Protein AF-0000000087242165 (afdb_homodimer)

pLDDT: mean 81.85, std 21.06, range [21.09, 98.31]

Nearest PDB structures (foldseek):
  7boy-assembly1_u  TM=4.236E-01  e=6.002E-02  Escherichia phage T7
  3fjs-assembly2_D  TM=2.892E-01  e=2.838E-02  Cupriavidus pinatubonensis JMP134
  2b8m-assembly1_A-2  TM=2.730E-01  e=3.573E-02  Methanocaldococcus jannaschii
  8bx7-assembly1_A  TM=2.508E-01  e=4.778E-01  Bos taurus
  2qjv-assembly1_A  TM=2.699E-01  e=3.389E+00  Salmonella enterica subsp. enterica serovar Typhimurium str. LT2

Sequence (616 aa):
MSFVLMFLAAAPQASAAVPGAAGGILQIPSNDSLAHCIPRCGDVDIPYPFGIGPGCFRQGFDLTCNHSTKHPRLFLGSSTIQVTDIGVYSGVVLTPIIYNLTTMSGTNTYDIIWQAPAKGITLTSDNTLYVAGCDLDVTLFKYGTRNMVGSCMTRCAGRKAPTGGPCYGKGCCLIPFASDLPGFHANLVSTNTTATQSDWLHPGIMALVSSNPYSYRDNTTDLFSSWTNPSTIDDASLRVAIMDQPSCVSAQLKNKSYACSNGSSCRDSSYGGYQCDCSSYSGRNPYILDGCTRQEGASCPTFFTKRSMSFVLMFLAAAPQASAAVPGAAGGILQIPSNDSLAHCIPRCGDVDIPYPFGIGPGCFRQGFDLTCNHSTKHPRLFLGSSTIQVTDIGVYSGVVLTPIIYNLTTMSGTNTYDIIWQAPAKGITLTSDNTLYVAGCDLDVTLFKYGTRNMVGSCMTRCAGRKAPTGGPCYGKGCCLIPFASDLPGFHANLVSTNTTATQSDWLHPGIMALVSSNPYSYRDNTTDLFSSWTNPSTIDDASLRVAIMDQPSCVSAQLKNKSYACSNGSSCRDSSYGGYQCDCSSYSGRNPYILDGCTRQEGASCPTFFTKRS

Foldseek 3Di:
DDPPPPPCPVPVPLPPPPQQPPAADLAFAAPVQQVPFDQDQFPEGADPCAGEDHSNHHRQRYKDWAPPDPGIWIGRPPHPFTFPYAFQFFQKTFGWDKDWDDDDAAKDKDKDKDAASDFQKWFFLLKKKKKFFAQKKKWKDAPPDPHTQDIAEAHCPPDEQDFFAAAHRRRMHMGGGPGIGRMMMMIMIHGRNPPPPPCPPTIMMITMANDPVVPCRGGVHLVVVCSVPVVSGHTTMMHGFDAPFFAPVRLVVVVRRNQFEPQWDWDGDPRGHITIHHDPDPPFHRRHHCRNPPPVPDDPPPPPPPPD/DDPPPPPPPVPVPLPPPPQQPPAADLAFAAPVQQVPFDQDQFPEGADPCAGEDHSNHHRQRYKDWAPPDPGIWIGRPPHPFTFPYADQFFQKTFGWDKDWDDDDAAKDKDKDKDAASDFQKWFFLLKKKKKFFAQKKKWKDFPPDPHTQDIAEAHCPPDEQDFFAAAHRRRMHMGGGPGIGRMMMMIMIHGHNPPPVPCPPTIMMITMANDPVVPCRGGVHLVVVCSVPVVSGHTTMMHGFDAPFFAPVRLVVVVRRNQFEPQWDWAGDPRGHITIHHDPDPPFHRRHHCRNPPPPPDPPPPPPPPPD

Secondary structure (DSSP, 8-state):
---------------S---S-TT-B-SPPPTGGGTTS--EETTEE--TT-BSSTTSSBTT-BEEEE-SSSS-EEEETTSS-EESEEEGGGTEEEE-EEEEE---SSSEEEEEEEE-SSTTEEE-TTEEEEEESSSEEEEEEETTS--EEEEEEEB-TTSPPPSSS--SSBSEEEEE-SS-BSEEEEEEEE--S---TT-TT--EEEEEEES-THHHHH--HHHHHTTT-GGGSPPEEEEE-B-SSSSHHHHHHSGGG----TTEEEEE-TTS-EEEEESS-TT--TTSTTTTS--TT-----------/---------------S---S-TT-B-SPPPTGGGTTS--EETTEE--TT-BSSTTSSBTT-BEEEE-SSSS-EEEETTSS-EESEEEGGGTEEEE-EEEEE---SSSEEEEEEEE-SSTTEEE-TTEEEEEESSSEEEEEEETTS--EEEEEEEB-TTSPPPSSS--SSBSEEEEE-SS-BSEEEEEEEE--S---TT-TT--EEEEEEES-THHHHH--HHHHHTTT-GGGSPPEEEEE-B-SSSSHHHHHHSGGG----TTEEEEE-TTS-EEEEESS-TT--TTSTTTTS--SS-----------

InterPro domains:
  IPR025287 Wall-associated receptor kinase, galacturonan-binding domain [PF13947] (37-87)

Structure (mmCIF, N/CA/C/O backbone):
data_AF-0000000087242165-model_v1
#
loop_
_entity.id
_entity.type
_entity.pdbx_description
1 polymer 'Wall-associated receptor kinase galacturonan-binding domain-containing protein'
#
loop_
_atom_site.group_PDB
_atom_site.id
_atom_site.type_symbol
_atom_site.label_atom_id
_atom_site.label_alt_id
_atom_site.label_comp_id
_atom_site.label_asym_id
_atom_site.label_entity_id
_atom_site.label_seq_id
_atom_site.pdbx_PDB_ins_code
_atom_site.Cartn_x
_atom_site.Cartn_y
_atom_site.Cartn_z
_atom_site.occupancy
_atom_site.B_iso_or_equiv
_atom_site.auth_seq_id
_atom_site.auth_comp_id
_atom_site.auth_asym_id
_atom_site.auth_atom_id
_atom_site.pdbx_PDB_model_num
ATOM 1 N N . MET A 1 1 ? -38.281 5.422 17.766 1 23.95 1 MET A N 1
ATOM 2 C CA . MET A 1 1 ? -37.5 6.469 18.422 1 23.95 1 MET A CA 1
ATOM 3 C C . MET A 1 1 ? -36 6.262 18.203 1 23.95 1 MET A C 1
ATOM 5 O O . MET A 1 1 ? -35.438 5.281 18.672 1 23.95 1 MET A O 1
ATOM 9 N N . SER A 1 2 ? -35.5 6.621 17.031 1 25.12 2 SER A N 1
ATOM 10 C CA . SER A 1 2 ? -34.219 6.375 16.344 1 25.12 2 SER A CA 1
ATOM 11 C C . SER A 1 2 ? -33.062 7.094 17.047 1 25.12 2 SER A C 1
ATOM 13 O O . SER A 1 2 ? -33.094 8.32 17.188 1 25.12 2 SER A O 1
ATOM 15 N N . PHE A 1 3 ? -32.469 6.449 18 1 27.64 3 PHE A N 1
ATOM 16 C CA . PHE A 1 3 ? -31.422 7.059 18.812 1 27.64 3 PHE A CA 1
ATOM 17 C C . PHE A 1 3 ? -30.234 7.465 17.969 1 27.64 3 PHE A C 1
ATOM 19 O O . PHE A 1 3 ? -29.594 6.613 17.344 1 27.64 3 PHE A O 1
ATOM 26 N N . VAL A 1 4 ? -30.219 8.648 17.438 1 27.31 4 VAL A N 1
ATOM 27 C CA . VAL A 1 4 ? -29.156 9.398 16.781 1 27.31 4 VAL A CA 1
ATOM 28 C C . VAL A 1 4 ? -27.953 9.484 17.719 1 27.31 4 VAL A C 1
ATOM 30 O O . VAL A 1 4 ? -28.031 10.078 18.797 1 27.31 4 VAL A O 1
ATOM 33 N N . LEU A 1 5 ? -27.25 8.422 17.859 1 28.56 5 LEU A N 1
ATOM 34 C CA . LEU A 1 5 ? -26.062 8.609 18.672 1 28.56 5 LEU A CA 1
ATOM 35 C C . LEU A 1 5 ? -25.188 9.727 18.109 1 28.56 5 LEU A C 1
ATOM 37 O O . LEU A 1 5 ? -24.672 9.617 17 1 28.56 5 LEU A O 1
ATOM 41 N N . MET A 1 6 ? -25.5 10.938 18.438 1 26.67 6 MET A N 1
ATOM 42 C CA . MET A 1 6 ? -24.688 12.133 18.203 1 26.67 6 MET A CA 1
ATOM 43 C C . MET A 1 6 ? -23.297 11.961 18.781 1 26.67 6 MET A C 1
ATOM 45 O O . MET A 1 6 ? -23.125 11.805 19.984 1 26.67 6 MET A O 1
ATOM 49 N N . PHE A 1 7 ? -22.547 11.141 18.188 1 31.58 7 PHE A N 1
ATOM 50 C CA . PHE A 1 7 ? -21.188 11.289 18.672 1 31.58 7 PHE A CA 1
ATOM 51 C C . PHE A 1 7 ? -20.766 12.75 18.656 1 31.58 7 PHE A C 1
ATOM 53 O O . PHE A 1 7 ? -20.656 13.359 17.594 1 31.58 7 PHE A O 1
ATOM 60 N N . LEU A 1 8 ? -21.219 13.484 19.672 1 27.69 8 LEU A N 1
ATOM 61 C CA . LEU A 1 8 ? -20.766 14.852 19.906 1 27.69 8 LEU A CA 1
ATOM 62 C C . LEU A 1 8 ? -19.25 14.93 20 1 27.69 8 LEU A C 1
ATOM 64 O O . LEU A 1 8 ? -18.656 14.586 21.031 1 27.69 8 LEU A O 1
ATOM 68 N N . ALA A 1 9 ? -18.562 14.352 19.109 1 31.3 9 ALA A N 1
ATOM 69 C CA . ALA A 1 9 ? -17.219 14.914 19.25 1 31.3 9 ALA A CA 1
ATOM 70 C C . ALA A 1 9 ? -17.266 16.438 19.359 1 31.3 9 ALA A C 1
ATOM 72 O O . ALA A 1 9 ? -17.812 17.109 18.484 1 31.3 9 ALA A O 1
ATOM 73 N N . ALA A 1 10 ? -17.469 16.906 20.516 1 30.09 10 ALA A N 1
ATOM 74 C CA . ALA A 1 10 ? -17.25 18.328 20.734 1 30.09 10 ALA A CA 1
ATOM 75 C C . ALA A 1 10 ? -16.016 18.828 19.984 1 30.09 10 ALA A C 1
ATOM 77 O O . ALA A 1 10 ? -14.891 18.469 20.328 1 30.09 10 ALA A O 1
ATOM 78 N N . ALA A 1 11 ? -16.078 18.812 18.688 1 32.16 11 ALA A N 1
ATOM 79 C CA . ALA A 1 11 ? -15 19.609 18.094 1 32.16 11 ALA A CA 1
ATOM 80 C C . ALA A 1 11 ? -14.828 20.938 18.812 1 32.16 11 ALA A C 1
ATOM 82 O O . ALA A 1 11 ? -15.797 21.672 19.016 1 32.16 11 ALA A O 1
ATOM 83 N N . PRO A 1 12 ? -13.938 21.016 19.766 1 32.12 12 PRO A N 1
ATOM 84 C CA . PRO A 1 12 ? -13.828 22.422 20.188 1 32.12 12 PRO A CA 1
ATOM 85 C C . PRO A 1 12 ? -13.953 23.391 19.016 1 32.12 12 PRO A C 1
ATOM 87 O O . PRO A 1 12 ? -13.617 23.047 17.875 1 32.12 12 PRO A O 1
ATOM 90 N N . GLN A 1 13 ? -15.078 24.094 18.922 1 28.23 13 GLN A N 1
ATOM 91 C CA . GLN A 1 13 ? -15.188 25.203 17.984 1 28.23 13 GLN A CA 1
ATOM 92 C C . GLN A 1 13 ? -13.828 25.859 17.75 1 28.23 13 GLN A C 1
ATOM 94 O O . GLN A 1 13 ? -13.07 26.109 18.688 1 28.23 13 GLN A O 1
ATOM 99 N N . ALA A 1 14 ? -13.234 25.562 16.578 1 31.97 14 ALA A N 1
ATOM 100 C CA . ALA A 1 14 ? -12.141 26.438 16.172 1 31.97 14 ALA A CA 1
ATOM 101 C C . ALA A 1 14 ? -12.422 27.875 16.578 1 31.97 14 ALA A C 1
ATOM 103 O O . ALA A 1 14 ? -13.406 28.484 16.141 1 31.97 14 ALA A O 1
ATOM 104 N N . SER A 1 15 ? -12.227 28.234 17.812 1 29.14 15 SER A N 1
ATOM 105 C CA . SER A 1 15 ? -12.266 29.656 18.109 1 29.14 15 SER A CA 1
ATOM 106 C C . SER A 1 15 ? -11.797 30.484 16.906 1 29.14 15 SER A C 1
ATOM 108 O O . SER A 1 15 ? -11.047 30 16.062 1 29.14 15 SER A O 1
ATOM 110 N N . ALA A 1 16 ? -12.391 31.734 16.703 1 31.25 16 ALA A N 1
ATOM 111 C CA . ALA A 1 16 ? -12.094 32.812 15.781 1 31.25 16 ALA A CA 1
ATOM 112 C C . ALA A 1 16 ? -10.602 32.875 15.461 1 31.25 16 ALA A C 1
ATOM 114 O O . ALA A 1 16 ? -9.773 32.406 16.25 1 31.25 16 ALA A O 1
ATOM 115 N N . ALA A 1 17 ? -10.289 33.125 14.203 1 35.34 17 ALA A N 1
ATOM 116 C CA . ALA A 1 17 ? -8.992 33.531 13.672 1 35.34 17 ALA A CA 1
ATOM 117 C C . ALA A 1 17 ? -8.203 34.312 14.719 1 35.34 17 ALA A C 1
ATOM 119 O O . ALA A 1 17 ? -8.641 35.375 15.156 1 35.34 17 ALA A O 1
ATOM 120 N N . VAL A 1 18 ? -7.637 33.656 15.641 1 35.5 18 VAL A N 1
ATOM 121 C CA . VAL A 1 18 ? -6.781 34.531 16.453 1 35.5 18 VAL A CA 1
ATOM 122 C C . VAL A 1 18 ? -6 35.469 15.539 1 35.5 18 VAL A C 1
ATOM 124 O O . VAL A 1 18 ? -5.254 35 14.664 1 35.5 18 VAL A O 1
ATOM 127 N N . PRO A 1 19 ? -6.422 36.656 15.266 1 36.5 19 PRO A N 1
ATOM 128 C CA . PRO A 1 19 ? -5.422 37.562 14.703 1 36.5 19 PRO A CA 1
ATOM 129 C C . PRO A 1 19 ? -3.996 37.219 15.117 1 36.5 19 PRO A C 1
ATOM 131 O O . PRO A 1 19 ? -3.793 36.594 16.156 1 36.5 19 PRO A O 1
ATOM 134 N N . GLY A 1 20 ? -3.08 36.906 14.172 1 45.38 20 GLY A N 1
ATOM 135 C CA . GLY A 1 20 ? -1.691 36.875 14.609 1 45.38 20 GLY A CA 1
ATOM 136 C C . GLY A 1 20 ? -1.469 37.531 15.945 1 45.38 20 GLY A C 1
ATOM 137 O O . GLY A 1 20 ? -1.971 38.656 16.188 1 45.38 20 GLY A O 1
ATOM 138 N N . ALA A 1 21 ? -1.437 36.656 17.031 1 53 21 ALA A N 1
ATOM 139 C CA . ALA A 1 21 ? -1.178 37.281 18.328 1 53 21 ALA A CA 1
ATOM 140 C C . ALA A 1 21 ? -0.309 38.5 18.203 1 53 21 ALA A C 1
ATOM 142 O O . ALA A 1 21 ? 0.65 38.531 17.422 1 53 21 ALA A O 1
ATOM 143 N N . ALA A 1 22 ? -0.825 39.531 18.562 1 65.75 22 ALA A N 1
ATOM 144 C CA . ALA A 1 22 ? -0.048 40.75 18.719 1 65.75 22 ALA A CA 1
ATOM 145 C C . ALA A 1 22 ? 1.301 40.469 19.375 1 65.75 22 ALA A C 1
ATOM 147 O O . ALA A 1 22 ? 1.399 39.625 20.266 1 65.75 22 ALA A O 1
ATOM 148 N N . GLY A 1 23 ? 2.461 40.594 18.594 1 76.44 23 GLY A N 1
ATOM 149 C CA . GLY A 1 23 ? 3.797 40.531 19.172 1 76.44 23 GLY A CA 1
ATOM 150 C C . GLY A 1 23 ? 4.742 39.625 18.375 1 76.44 23 GLY A C 1
ATOM 151 O O . GLY A 1 23 ? 5.84 39.312 18.828 1 76.44 23 GLY A O 1
ATOM 152 N N . GLY A 1 24 ? 4.273 39.188 17.219 1 87.06 24 GLY A N 1
ATOM 153 C CA . GLY A 1 24 ? 5.176 38.406 16.391 1 87.06 24 GLY A CA 1
ATOM 154 C C . GLY A 1 24 ? 6.301 39.219 15.789 1 87.06 24 GLY A C 1
ATOM 155 O O . GLY A 1 24 ? 6.121 40.375 15.461 1 87.06 24 GLY A O 1
ATOM 156 N N . ILE A 1 25 ? 7.434 38.5 15.719 1 88.5 25 ILE A N 1
ATOM 157 C CA . ILE A 1 25 ? 8.617 39.125 15.125 1 88.5 25 ILE A CA 1
ATOM 158 C C . ILE A 1 25 ? 8.523 39.062 13.602 1 88.5 25 ILE A C 1
ATOM 160 O O . ILE A 1 25 ? 8.102 38.031 13.039 1 88.5 25 ILE A O 1
ATOM 164 N N . LEU A 1 26 ? 8.906 40.156 12.961 1 88.94 26 LEU A N 1
ATOM 165 C CA . LEU A 1 26 ? 8.891 40.188 11.5 1 88.94 26 LEU A CA 1
ATOM 166 C C . LEU A 1 26 ? 10.312 40.219 10.953 1 88.94 26 LEU A C 1
ATOM 168 O O . LEU A 1 26 ? 10.547 39.812 9.797 1 88.94 26 LEU A O 1
ATOM 172 N N . GLN A 1 27 ? 11.234 40.656 11.758 1 89.19 27 GLN A N 1
ATOM 173 C CA . GLN A 1 27 ? 12.633 40.688 11.344 1 89.19 27 GLN A CA 1
ATOM 174 C C . GLN A 1 27 ? 13.359 39.406 11.773 1 89.19 27 GLN A C 1
ATOM 176 O O . GLN A 1 27 ? 12.883 38.688 12.648 1 89.19 27 GLN A O 1
ATOM 181 N N . ILE A 1 28 ? 14.445 39.188 11.133 1 92.69 28 ILE A N 1
ATOM 182 C CA . ILE A 1 28 ? 15.258 38.031 11.508 1 92.69 28 ILE A CA 1
ATOM 183 C C . ILE A 1 28 ? 15.945 38.312 12.844 1 92.69 28 ILE A C 1
ATOM 185 O O . ILE A 1 28 ? 16.75 39.219 12.961 1 92.69 28 ILE A O 1
ATOM 189 N N . PRO A 1 29 ? 15.648 37.469 13.797 1 93.69 29 PRO A N 1
ATOM 190 C CA . PRO A 1 29 ? 16.297 37.688 15.094 1 93.69 29 PRO A CA 1
ATOM 191 C C . PRO A 1 29 ? 17.641 37 15.203 1 93.69 29 PRO A C 1
ATOM 193 O O . PRO A 1 29 ? 17.984 36.156 14.359 1 93.69 29 PRO A O 1
ATOM 196 N N . SER A 1 30 ? 18.453 37.438 16.219 1 92.44 30 SER A N 1
ATOM 197 C CA . SER A 1 30 ? 19.656 36.719 16.609 1 92.44 30 SER A CA 1
ATOM 198 C C . SER A 1 30 ? 19.391 35.75 17.781 1 92.44 30 SER A C 1
ATOM 200 O O . SER A 1 30 ? 18.391 35.906 18.469 1 92.44 30 SER A O 1
ATOM 202 N N . ASN A 1 31 ? 20.297 34.875 17.938 1 90.31 31 ASN A N 1
ATOM 203 C CA . ASN A 1 31 ? 20.172 33.969 19.078 1 90.31 31 ASN A CA 1
ATOM 204 C C . ASN A 1 31 ? 20.141 34.719 20.406 1 90.31 31 ASN A C 1
ATOM 206 O O . ASN A 1 31 ? 19.391 34.375 21.312 1 90.31 31 ASN A O 1
ATOM 210 N N . ASP A 1 32 ? 20.891 35.781 20.453 1 92.88 32 ASP A N 1
ATOM 211 C CA . ASP A 1 32 ? 20.969 36.594 21.656 1 92.88 32 ASP A CA 1
ATOM 212 C C . ASP A 1 32 ? 19.641 37.25 21.969 1 92.88 32 ASP A C 1
ATOM 214 O O . ASP A 1 32 ? 19.234 37.344 23.125 1 92.88 32 ASP A O 1
ATOM 218 N N . SER A 1 33 ? 19 37.656 20.906 1 93.88 33 SER A N 1
ATOM 219 C CA . SER A 1 33 ? 17.75 38.375 21.109 1 93.88 33 SER A CA 1
ATOM 220 C C . SER A 1 33 ? 16.641 37.438 21.578 1 93.88 33 SER A C 1
ATOM 222 O O . SER A 1 33 ? 15.625 37.875 22.094 1 93.88 33 SER A O 1
ATOM 224 N N . LEU A 1 34 ? 16.844 36.156 21.406 1 94.44 34 LEU A N 1
ATOM 225 C CA . LEU A 1 34 ? 15.836 35.156 21.766 1 94.44 34 LEU A CA 1
ATOM 226 C C . LEU A 1 34 ? 16.203 34.469 23.078 1 94.44 34 LEU A C 1
ATOM 228 O O . LEU A 1 34 ? 15.484 33.562 23.516 1 94.44 34 LEU A O 1
ATOM 232 N N . ALA A 1 35 ? 17.219 34.875 23.719 1 94.19 35 ALA A N 1
ATOM 233 C CA . ALA A 1 35 ? 17.766 34.188 24.891 1 94.19 35 ALA A CA 1
ATOM 234 C C . ALA A 1 35 ? 16.766 34.188 26.047 1 94.19 35 ALA A C 1
ATOM 236 O O . ALA A 1 35 ? 16.766 33.281 26.875 1 94.19 35 ALA A O 1
ATOM 237 N N . HIS A 1 36 ? 15.906 35.156 26.109 1 95.5 36 HIS A N 1
ATOM 238 C CA . HIS A 1 36 ? 14.953 35.312 27.219 1 95.5 36 HIS A CA 1
ATOM 239 C C . HIS A 1 36 ? 13.719 34.438 26.984 1 95.5 36 HIS A C 1
ATOM 241 O O . HIS A 1 36 ? 12.898 34.281 27.891 1 95.5 36 HIS A O 1
ATOM 247 N N . CYS A 1 37 ? 13.547 33.906 25.828 1 96.25 37 CYS A N 1
ATOM 248 C CA . CYS A 1 37 ? 12.359 33.125 25.469 1 96.25 37 CYS A CA 1
ATOM 249 C C . CYS A 1 37 ? 12.391 31.734 26.094 1 96.25 37 CYS A C 1
ATOM 251 O O . CYS A 1 37 ? 13.461 31.141 26.219 1 96.25 37 CYS A O 1
ATOM 253 N N . ILE A 1 38 ? 11.234 31.219 26.469 1 94.31 38 ILE A N 1
ATOM 254 C CA . ILE A 1 38 ? 11.109 29.875 27.047 1 94.31 38 ILE A CA 1
ATOM 255 C C . ILE A 1 38 ? 11.492 28.828 26.016 1 94.31 38 ILE A C 1
ATOM 257 O O . ILE A 1 38 ? 10.922 28.781 24.922 1 94.31 38 ILE A O 1
ATOM 261 N N . PRO A 1 39 ? 12.398 27.938 26.328 1 94.06 39 PRO A N 1
ATOM 262 C CA . PRO A 1 39 ? 12.93 27.031 25.312 1 94.06 39 PRO A CA 1
ATOM 263 C C . PRO A 1 39 ? 12.148 25.734 25.219 1 94.06 39 PRO A C 1
ATOM 265 O O . PRO A 1 39 ? 12.344 24.953 24.281 1 94.06 39 PRO A O 1
ATOM 268 N N . ARG A 1 40 ? 11.266 25.453 26.266 1 95.38 40 ARG A N 1
ATOM 269 C CA . ARG A 1 40 ? 10.57 24.172 26.234 1 95.38 40 ARG A CA 1
ATOM 270 C C . ARG A 1 40 ? 9.242 24.25 26.984 1 95.38 40 ARG A C 1
ATOM 272 O O . ARG A 1 40 ? 9.039 25.141 27.812 1 95.38 40 ARG A O 1
ATOM 279 N N . CYS A 1 41 ? 8.344 23.469 26.641 1 96.69 41 CYS A N 1
ATOM 280 C CA . CYS A 1 41 ? 7.094 23.188 27.344 1 96.69 41 CYS A CA 1
ATOM 281 C C . CYS A 1 41 ? 6.957 21.703 27.641 1 96.69 41 CYS A C 1
ATOM 283 O O . CYS A 1 41 ? 6.703 20.906 26.734 1 96.69 41 CYS A O 1
ATOM 285 N N . GLY A 1 42 ? 7.152 21.328 28.969 1 94.75 42 GLY A N 1
ATOM 286 C CA . GLY A 1 42 ? 7.27 19.922 29.266 1 94.75 42 GLY A CA 1
ATOM 287 C C . GLY A 1 42 ? 8.461 19.266 28.594 1 94.75 42 GLY A C 1
ATOM 288 O O . GLY A 1 42 ? 9.602 19.719 28.766 1 94.75 42 GLY A O 1
ATOM 289 N N . ASP A 1 43 ? 8.18 18.281 27.734 1 91.62 43 ASP A N 1
ATOM 290 C CA . ASP A 1 43 ? 9.266 17.547 27.094 1 91.62 43 ASP A CA 1
ATOM 291 C C . ASP A 1 43 ? 9.461 18 25.641 1 91.62 43 ASP A C 1
ATOM 293 O O . ASP A 1 43 ? 10.227 17.391 24.891 1 91.62 43 ASP A O 1
ATOM 297 N N . VAL A 1 44 ? 8.805 19.125 25.281 1 94.81 44 VAL A N 1
ATOM 298 C CA . VAL A 1 44 ? 8.883 19.578 23.891 1 94.81 44 VAL A CA 1
ATOM 299 C C . VAL A 1 44 ? 9.781 20.797 23.781 1 94.81 44 VAL A C 1
ATOM 301 O O . VAL A 1 44 ? 9.531 21.812 24.438 1 94.81 44 VAL A O 1
ATOM 304 N N . ASP A 1 45 ? 10.836 20.703 22.953 1 93.31 45 ASP A N 1
ATOM 305 C CA . ASP A 1 45 ? 11.68 21.859 22.672 1 93.31 45 ASP A CA 1
ATOM 306 C C . ASP A 1 45 ? 10.969 22.828 21.719 1 93.31 45 ASP A C 1
ATOM 308 O O . ASP A 1 45 ? 10.273 22.391 20.797 1 93.31 45 ASP A O 1
ATOM 312 N N . ILE A 1 46 ? 11.219 24.094 21.922 1 94.44 46 ILE A N 1
ATOM 313 C CA . ILE A 1 46 ? 10.562 25.109 21.125 1 94.44 46 ILE A CA 1
ATOM 314 C C . ILE A 1 46 ? 11.609 25.938 20.375 1 94.44 46 ILE A C 1
ATOM 316 O O . ILE A 1 46 ? 12.102 26.938 20.891 1 94.44 46 ILE A O 1
ATOM 320 N N . PRO A 1 47 ? 11.867 25.531 19.219 1 92.44 47 PRO A N 1
ATOM 321 C CA . PRO A 1 47 ? 12.797 26.344 18.438 1 92.44 47 PRO A CA 1
ATOM 322 C C . PRO A 1 47 ? 12.102 27.469 17.672 1 92.44 47 PRO A C 1
ATOM 324 O O . PRO A 1 47 ? 10.977 27.312 17.203 1 92.44 47 PRO A O 1
ATOM 327 N N . TYR A 1 48 ? 12.844 28.531 17.562 1 92.31 48 TYR A N 1
ATOM 328 C CA . TYR A 1 48 ? 12.367 29.562 16.641 1 92.31 48 TYR A CA 1
ATOM 329 C C . TYR A 1 48 ? 12.258 29.016 15.219 1 92.31 48 TYR A C 1
ATOM 331 O O . TYR A 1 48 ? 13.094 28.219 14.789 1 92.31 48 TYR A O 1
ATOM 339 N N . PRO A 1 49 ? 11.188 29.328 14.469 1 92.81 49 PRO A N 1
ATOM 340 C CA . PRO A 1 49 ? 10.359 30.531 14.578 1 92.81 49 PRO A CA 1
ATOM 341 C C . PRO A 1 49 ? 9.172 30.344 15.516 1 92.81 49 PRO A C 1
ATOM 343 O O . PRO A 1 49 ? 8.367 31.266 15.68 1 92.81 49 PRO A O 1
ATOM 346 N N . PHE A 1 50 ? 9.109 29.156 16.094 1 94.62 50 PHE A N 1
ATOM 347 C CA . PHE A 1 50 ? 8.07 28.969 17.094 1 94.62 50 PHE A CA 1
ATOM 348 C C . PHE A 1 50 ? 8.461 29.625 18.406 1 94.62 50 PHE A C 1
ATOM 350 O O . PHE A 1 50 ? 9.648 29.781 18.703 1 94.62 50 PHE A O 1
ATOM 357 N N . GLY A 1 51 ? 7.402 30 19.172 1 94.56 51 GLY A N 1
ATOM 358 C CA . GLY A 1 51 ? 7.699 30.578 20.469 1 94.56 51 GLY A CA 1
ATOM 359 C C . GLY A 1 51 ? 6.453 30.891 21.281 1 94.56 51 GLY A C 1
ATOM 360 O O . GLY A 1 51 ? 5.336 30.812 20.766 1 94.56 51 GLY A O 1
ATOM 361 N N . ILE A 1 52 ? 6.699 31.156 22.562 1 95.62 52 ILE A N 1
ATOM 362 C CA . ILE A 1 52 ? 5.637 31.531 23.484 1 95.62 52 ILE A CA 1
ATOM 363 C C . ILE A 1 52 ? 5.867 32.938 24 1 95.62 52 ILE A C 1
ATOM 365 O O . ILE A 1 52 ? 6.949 33.281 24.5 1 95.62 52 ILE A O 1
ATOM 369 N N . GLY A 1 53 ? 4.812 33.781 23.859 1 94.25 53 GLY A N 1
ATOM 370 C CA . GLY A 1 53 ? 4.898 35.156 24.375 1 94.25 53 GLY A CA 1
ATOM 371 C C . GLY A 1 53 ? 5.418 36.156 23.344 1 94.25 53 GLY A C 1
ATOM 372 O O . GLY A 1 53 ? 6.133 35.75 22.406 1 94.25 53 GLY A O 1
ATOM 373 N N . PRO A 1 54 ? 5.039 37.406 23.562 1 92.81 54 PRO A N 1
ATOM 374 C CA . PRO A 1 54 ? 5.457 38.406 22.594 1 92.81 54 PRO A CA 1
ATOM 375 C C . PRO A 1 54 ? 6.977 38.5 22.438 1 92.81 54 PRO A C 1
ATOM 377 O O . PRO A 1 54 ? 7.711 38.406 23.422 1 92.81 54 PRO A O 1
ATOM 380 N N . GLY A 1 55 ? 7.453 38.594 21.234 1 93.81 55 GLY A N 1
ATOM 381 C CA . GLY A 1 55 ? 8.867 38.781 20.922 1 93.81 55 GLY A CA 1
ATOM 382 C C . GLY A 1 55 ? 9.609 37.469 20.828 1 93.81 55 GLY A C 1
ATOM 383 O O . GLY A 1 55 ? 10.828 37.438 20.641 1 93.81 55 GLY A O 1
ATOM 384 N N . CYS A 1 56 ? 8.891 36.375 20.875 1 95.62 56 CYS A N 1
ATOM 385 C CA . CYS A 1 56 ? 9.602 35.094 20.922 1 95.62 56 CYS A CA 1
ATOM 386 C C . CYS A 1 56 ? 9.203 34.219 19.75 1 95.62 56 CYS A C 1
ATOM 388 O O . CYS A 1 56 ? 9.656 33.062 19.656 1 95.62 56 CYS A O 1
ATOM 390 N N . PHE A 1 57 ? 8.375 34.656 18.906 1 94.12 57 PHE A N 1
ATOM 391 C CA . PHE A 1 57 ? 7.941 33.875 17.75 1 94.12 57 PHE A CA 1
ATOM 392 C C . PHE A 1 57 ? 7.797 34.781 16.531 1 94.12 57 PHE A C 1
ATOM 394 O O . PHE A 1 57 ? 7.664 36 16.656 1 94.12 57 PHE A O 1
ATOM 401 N N . ARG A 1 58 ? 7.93 34.094 15.438 1 92.69 58 ARG A N 1
ATOM 402 C CA . ARG A 1 58 ? 7.523 34.781 14.219 1 92.69 58 ARG A CA 1
ATOM 403 C C . ARG A 1 58 ? 6.004 34.844 14.109 1 92.69 58 ARG A C 1
ATOM 405 O O . ARG A 1 58 ? 5.305 33.906 14.508 1 92.69 58 ARG A O 1
ATOM 412 N N . GLN A 1 59 ? 5.602 35.938 13.461 1 90.5 59 GLN A N 1
ATOM 413 C CA . GLN A 1 59 ? 4.16 36.062 13.289 1 90.5 59 GLN A CA 1
ATOM 414 C C . GLN A 1 59 ? 3.561 34.812 12.672 1 90.5 59 GLN A C 1
ATOM 416 O O . GLN A 1 59 ? 4.012 34.375 11.617 1 90.5 59 GLN A O 1
ATOM 421 N N . GLY A 1 60 ? 2.576 34.219 13.344 1 90 60 GLY A N 1
ATOM 422 C CA . GLY A 1 60 ? 1.909 33.031 12.844 1 90 60 GLY A CA 1
ATOM 423 C C . GLY A 1 60 ? 2.432 31.75 13.477 1 90 60 GLY A C 1
ATOM 424 O O . GLY A 1 60 ? 1.883 30.672 13.25 1 90 60 GLY A O 1
ATOM 425 N N . PHE A 1 61 ? 3.479 31.812 14.273 1 93.31 61 PHE A N 1
ATOM 426 C CA . PHE A 1 61 ? 4.125 30.625 14.82 1 93.31 61 PHE A CA 1
ATOM 427 C C . PHE A 1 61 ? 3.998 30.594 16.344 1 93.31 61 PHE A C 1
ATOM 429 O O . PHE A 1 61 ? 4.777 29.922 17.016 1 93.31 61 PHE A O 1
ATOM 436 N N . ASP A 1 62 ? 3.023 31.328 16.844 1 94.5 62 ASP A N 1
ATOM 437 C CA . ASP A 1 62 ? 2.818 31.391 18.297 1 94.5 62 ASP A CA 1
ATOM 438 C C . ASP A 1 62 ? 2.334 30.062 18.844 1 94.5 62 ASP A C 1
ATOM 440 O O . ASP A 1 62 ? 1.552 29.359 18.203 1 94.5 62 ASP A O 1
ATOM 444 N N . LEU A 1 63 ? 2.797 29.812 20.047 1 95.88 63 LEU A N 1
ATOM 445 C CA . LEU A 1 63 ? 2.404 28.609 20.781 1 95.88 63 LEU A CA 1
ATOM 446 C C . LEU A 1 63 ? 1.854 28.969 22.156 1 95.88 63 LEU A C 1
ATOM 448 O O . LEU A 1 63 ? 2.078 30.078 22.656 1 95.88 63 LEU A O 1
ATOM 452 N N . THR A 1 64 ? 1.106 28.062 22.734 1 96.25 64 THR A N 1
ATOM 453 C CA . THR A 1 64 ? 0.599 28.172 24.094 1 96.25 64 THR A CA 1
ATOM 454 C C . THR A 1 64 ? 0.979 26.953 24.922 1 96.25 64 THR A C 1
ATOM 456 O O . THR A 1 64 ? 0.764 25.812 24.484 1 96.25 64 THR A O 1
ATOM 459 N N . CYS A 1 65 ? 1.617 27.188 25.984 1 96.88 65 CYS A N 1
ATOM 460 C CA . CYS A 1 65 ? 1.943 26.109 26.922 1 96.88 65 CYS A CA 1
ATOM 461 C C . CYS A 1 65 ? 0.91 26.031 28.031 1 96.88 65 CYS A C 1
ATOM 463 O O . CYS A 1 65 ? 0.783 26.953 28.844 1 96.88 65 CYS A O 1
ATOM 465 N N . ASN A 1 66 ? 0.18 24.953 28.062 1 95.94 66 ASN A N 1
ATOM 466 C CA . ASN A 1 66 ? -0.846 24.734 29.078 1 95.94 66 ASN A CA 1
ATOM 467 C C . ASN A 1 66 ? -0.29 24 30.297 1 95.94 66 ASN A C 1
ATOM 469 O O . ASN A 1 66 ? 0.138 22.844 30.172 1 95.94 66 ASN A O 1
ATOM 473 N N . HIS A 1 67 ? -0.382 24.609 31.484 1 93.94 67 HIS A N 1
ATOM 474 C CA . HIS A 1 67 ? 0.195 24.047 32.688 1 93.94 67 HIS A CA 1
ATOM 475 C C . HIS A 1 67 ? -0.889 23.484 33.625 1 93.94 67 HIS A C 1
ATOM 477 O O . HIS A 1 67 ? -0.639 23.234 34.781 1 93.94 67 HIS A O 1
ATOM 483 N N . SER A 1 68 ? -2.01 23.312 33.094 1 91.25 68 SER A N 1
ATOM 484 C CA . SER A 1 68 ? -3.121 22.875 33.938 1 91.25 68 SER A CA 1
ATOM 485 C C . SER A 1 68 ? -2.988 21.391 34.281 1 91.25 68 SER A C 1
ATOM 487 O O . SER A 1 68 ? -3.662 20.906 35.188 1 91.25 68 SER A O 1
ATOM 489 N N . THR A 1 69 ? -2.24 20.672 33.562 1 88.25 69 THR A N 1
ATOM 490 C CA . THR A 1 69 ? -2.016 19.266 33.875 1 88.25 69 THR A CA 1
ATOM 491 C C . THR A 1 69 ? -0.625 19.047 34.469 1 88.25 69 THR A C 1
ATOM 493 O O . THR A 1 69 ? 0.222 19.938 34.406 1 88.25 69 THR A O 1
ATOM 496 N N . LYS A 1 70 ? -0.435 17.859 35.094 1 89.88 70 LYS A N 1
ATOM 497 C CA . LYS A 1 70 ? 0.85 17.516 35.688 1 89.88 70 LYS A CA 1
ATOM 498 C C . LYS A 1 70 ? 1.986 17.672 34.656 1 89.88 70 LYS A C 1
ATOM 500 O O . LYS A 1 70 ? 3.061 18.156 35 1 89.88 70 LYS A O 1
ATOM 505 N N . HIS A 1 71 ? 1.653 17.266 33.531 1 92.19 71 HIS A N 1
ATOM 506 C CA . HIS A 1 71 ? 2.617 17.453 32.469 1 92.19 71 HIS A CA 1
ATOM 507 C C . HIS A 1 71 ? 2.146 18.516 31.484 1 92.19 71 HIS A C 1
ATOM 509 O O . HIS A 1 71 ? 1.104 18.359 30.844 1 92.19 71 HIS A O 1
ATOM 515 N N . PRO A 1 72 ? 2.844 19.625 31.438 1 95.75 72 PRO A N 1
ATOM 516 C CA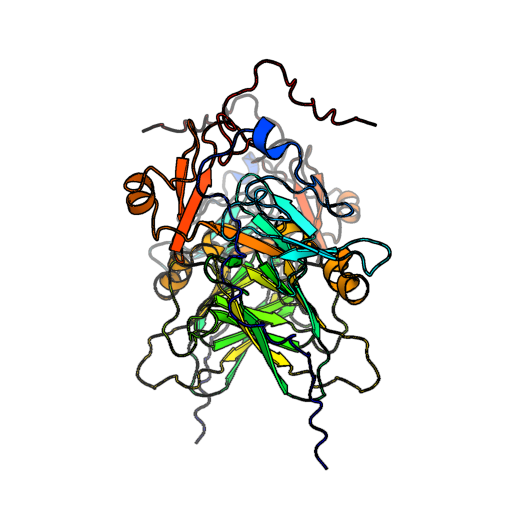 . PRO A 1 72 ? 2.424 20.703 30.547 1 95.75 72 PRO A CA 1
ATOM 517 C C . PRO A 1 72 ? 2.27 20.25 29.094 1 95.75 72 PRO A C 1
ATOM 519 O O . PRO A 1 72 ? 3.051 19.422 28.609 1 95.75 72 PRO A O 1
ATOM 522 N N . ARG A 1 73 ? 1.273 20.828 28.469 1 95.62 73 ARG A N 1
ATOM 523 C CA . ARG A 1 73 ? 1.004 20.484 27.062 1 95.62 73 ARG A CA 1
ATOM 524 C C . ARG A 1 73 ? 1.123 21.703 26.172 1 95.62 73 ARG A C 1
ATOM 526 O O . ARG A 1 73 ? 0.687 22.797 26.531 1 95.62 73 ARG A O 1
ATOM 533 N N . LEU A 1 74 ? 1.756 21.469 25.016 1 96.75 74 LEU A N 1
ATOM 534 C CA . LEU A 1 74 ? 1.997 22.531 24.047 1 96.75 74 LEU A CA 1
ATOM 535 C C . LEU A 1 74 ? 0.922 22.547 22.969 1 96.75 74 LEU A C 1
ATOM 537 O O . LEU A 1 74 ? 0.537 21.484 22.469 1 96.75 74 LEU A O 1
ATOM 541 N N . PHE A 1 75 ? 0.429 23.734 22.578 1 96.38 75 PHE A N 1
ATOM 542 C CA . PHE A 1 75 ? -0.623 23.875 21.578 1 96.38 75 PHE A CA 1
ATOM 543 C C . PHE A 1 75 ? -0.248 24.906 20.531 1 96.38 75 PHE A C 1
ATOM 545 O O . PHE A 1 75 ? 0.499 25.844 20.828 1 96.38 75 PHE A O 1
ATOM 552 N N . LEU A 1 76 ? -0.754 24.734 19.344 1 94.69 76 LEU A N 1
ATOM 553 C CA . LEU A 1 76 ? -0.569 25.734 18.281 1 94.69 76 LEU A CA 1
ATOM 554 C C . LEU A 1 76 ? -1.451 26.953 18.531 1 94.69 76 LEU A C 1
ATOM 556 O O . LEU A 1 76 ? -2.676 26.859 18.422 1 94.69 76 LEU A O 1
ATOM 560 N N . GLY A 1 77 ? -0.767 27.953 18.812 1 92.25 77 GLY A N 1
ATOM 561 C CA . GLY A 1 77 ? -1.533 29.141 19.109 1 92.25 77 GLY A CA 1
ATOM 562 C C . GLY A 1 77 ? -2.592 28.938 20.172 1 92.25 77 GLY A C 1
ATOM 563 O O . GLY A 1 77 ? -2.301 28.391 21.234 1 92.25 77 GLY A O 1
ATOM 564 N N . SER A 1 78 ? -3.771 29.422 19.812 1 90.19 78 SER A N 1
ATOM 565 C CA . SER A 1 78 ? -4.891 29.266 20.734 1 90.19 78 SER A CA 1
ATOM 566 C C . SER A 1 78 ? -5.793 28.109 20.312 1 90.19 78 SER A C 1
ATOM 568 O O . SER A 1 78 ? -6.938 28.016 20.75 1 90.19 78 SER A O 1
ATOM 570 N N . SER A 1 79 ? -5.211 27.297 19.469 1 92.5 79 SER A N 1
ATOM 571 C CA . SER A 1 79 ? -6.02 26.203 18.953 1 92.5 79 SER A CA 1
ATOM 572 C C . SER A 1 79 ? -5.992 25 19.891 1 92.5 79 SER A C 1
ATOM 574 O O . SER A 1 79 ? -5.34 25.047 20.938 1 92.5 79 SER A O 1
ATOM 576 N N . THR A 1 80 ? -6.801 23.969 19.516 1 91.5 80 THR A N 1
ATOM 577 C CA . THR A 1 80 ? -6.844 22.75 20.297 1 91.5 80 THR A CA 1
ATOM 578 C C . THR A 1 80 ? -5.836 21.734 19.766 1 91.5 80 THR A C 1
ATOM 580 O O . THR A 1 80 ? -5.805 20.578 20.203 1 91.5 80 THR A O 1
ATOM 583 N N . ILE A 1 81 ? -4.992 22.172 18.828 1 94.56 81 ILE A N 1
ATOM 584 C CA . ILE A 1 81 ? -4.027 21.25 18.234 1 94.56 81 ILE A CA 1
ATOM 585 C C . ILE A 1 81 ? -2.807 21.125 19.156 1 94.56 81 ILE A C 1
ATOM 587 O O . ILE A 1 81 ? -2.014 22.062 19.266 1 94.56 81 ILE A O 1
ATOM 591 N N . GLN A 1 82 ? -2.725 19.984 19.703 1 94.62 82 GLN A N 1
ATOM 592 C CA . GLN A 1 82 ? -1.575 19.703 20.562 1 94.62 82 GLN A CA 1
ATOM 593 C C . GLN A 1 82 ? -0.313 19.484 19.734 1 94.62 82 GLN A C 1
ATOM 595 O O . GLN A 1 82 ? -0.361 18.828 18.688 1 94.62 82 GLN A O 1
ATOM 600 N N . VAL A 1 83 ? 0.782 19.969 20.266 1 95.44 83 VAL A N 1
ATOM 601 C CA . VAL A 1 83 ? 2.084 19.781 19.641 1 95.44 83 VAL A CA 1
ATOM 602 C C . VAL A 1 83 ? 2.938 18.844 20.5 1 95.44 83 VAL A C 1
ATOM 604 O O . VAL A 1 83 ? 3.209 19.141 21.656 1 95.44 83 VAL A O 1
ATOM 607 N N . THR A 1 84 ? 3.332 17.734 19.844 1 94.25 84 THR A N 1
ATOM 608 C CA . THR A 1 84 ? 4.098 16.766 20.625 1 94.25 84 THR A CA 1
ATOM 609 C C . THR A 1 84 ? 5.582 16.844 20.281 1 94.25 84 THR A C 1
ATOM 611 O O . THR A 1 84 ? 6.426 16.344 21.016 1 94.25 84 THR A O 1
ATOM 614 N N . ASP A 1 85 ? 5.855 17.422 19.203 1 92.94 85 ASP A N 1
ATOM 615 C CA . ASP A 1 85 ? 7.238 17.656 18.812 1 92.94 85 ASP A CA 1
ATOM 616 C C . ASP A 1 85 ? 7.316 18.719 17.703 1 92.94 85 ASP A C 1
ATOM 618 O O . ASP A 1 85 ? 6.336 18.953 17 1 92.94 85 ASP A O 1
ATOM 622 N N . ILE A 1 86 ? 8.438 19.375 17.641 1 91.88 86 ILE A N 1
ATOM 623 C CA . ILE A 1 86 ? 8.656 20.391 16.609 1 91.88 86 ILE A CA 1
ATOM 624 C C . ILE A 1 86 ? 9.961 20.094 15.875 1 91.88 86 ILE A C 1
ATOM 626 O O . ILE A 1 86 ? 11.008 19.922 16.5 1 91.88 86 ILE A O 1
ATOM 630 N N . GLY A 1 87 ? 9.773 19.828 14.57 1 76.38 87 GLY A N 1
ATOM 631 C CA . GLY A 1 87 ? 10.977 19.703 13.766 1 76.38 87 GLY A CA 1
ATOM 632 C C . GLY A 1 87 ? 11.469 21.047 13.234 1 76.38 87 GLY A C 1
ATOM 633 O O . GLY A 1 87 ? 10.703 21.797 12.633 1 76.38 87 GLY A O 1
ATOM 634 N N . VAL A 1 88 ? 12.602 21.578 13.711 1 58.38 88 VAL A N 1
ATOM 635 C CA . VAL A 1 88 ? 13.188 22.875 13.453 1 58.38 88 VAL A CA 1
ATOM 636 C C . VAL A 1 88 ? 13.234 23.141 11.945 1 58.38 88 VAL A C 1
ATOM 638 O O . VAL A 1 88 ? 12.891 24.234 11.484 1 58.38 88 VAL A O 1
ATOM 641 N N . TYR A 1 89 ? 13.586 22.031 11.125 1 57.5 89 TYR A N 1
ATOM 642 C CA . TYR A 1 89 ? 14.141 22.312 9.805 1 57.5 89 TYR A CA 1
ATOM 643 C C . TYR A 1 89 ? 13.031 22.594 8.797 1 57.5 89 TYR A C 1
ATOM 645 O O . TYR A 1 89 ? 13.266 23.25 7.777 1 57.5 89 TYR A O 1
ATOM 653 N N . SER A 1 90 ? 11.75 22.328 9.25 1 62.03 90 SER A N 1
ATOM 654 C CA . SER A 1 90 ? 10.82 22.453 8.133 1 62.03 90 SER A CA 1
ATOM 655 C C . SER A 1 90 ? 9.453 22.922 8.594 1 62.03 90 SER A C 1
ATOM 657 O O . SER A 1 90 ? 8.469 22.828 7.859 1 62.03 90 SER A O 1
ATOM 659 N N . GLY A 1 91 ? 9.508 23.703 9.695 1 77.88 91 GLY A N 1
ATOM 660 C CA . GLY A 1 91 ? 8.203 24.156 10.148 1 77.88 91 GLY A CA 1
ATOM 661 C C . GLY A 1 91 ? 7.223 23.016 10.367 1 77.88 91 GLY A C 1
ATOM 662 O O . GLY A 1 91 ? 6.027 23.156 10.102 1 77.88 91 GLY A O 1
ATOM 663 N N . VAL A 1 92 ? 7.828 21.922 10.734 1 86.62 92 VAL A N 1
ATOM 664 C CA . VAL A 1 92 ? 6.996 20.75 10.906 1 86.62 92 VAL A CA 1
ATOM 665 C C . VAL A 1 92 ? 6.715 20.516 12.391 1 86.62 92 VAL A C 1
ATOM 667 O O . VAL A 1 92 ? 7.617 20.625 13.219 1 86.62 92 VAL A O 1
ATOM 670 N N . VAL A 1 93 ? 5.445 20.375 12.711 1 93.38 93 VAL A N 1
ATOM 671 C CA . VAL A 1 93 ? 5.039 20.016 14.062 1 93.38 93 VAL A CA 1
ATOM 672 C C . VAL A 1 93 ? 4.297 18.672 14.039 1 93.38 93 VAL A C 1
ATOM 674 O O . VAL A 1 93 ? 3.635 18.344 13.055 1 93.38 93 VAL A O 1
ATOM 677 N N . LEU A 1 94 ? 4.5 17.922 15.086 1 93.94 94 LEU A N 1
ATOM 678 C CA . LEU A 1 94 ? 3.805 16.641 15.211 1 93.94 94 LEU A CA 1
ATOM 679 C C . LEU A 1 94 ? 2.586 16.781 16.109 1 93.94 94 LEU A C 1
ATOM 681 O O . LEU A 1 94 ? 2.629 17.484 17.125 1 93.94 94 LEU A O 1
ATOM 685 N N . THR A 1 95 ? 1.535 16.172 15.719 1 94.81 95 THR A N 1
ATOM 686 C CA . THR A 1 95 ? 0.291 16.219 16.484 1 94.81 95 THR A CA 1
ATOM 687 C C . THR A 1 95 ? -0.443 14.883 16.391 1 94.81 95 THR A C 1
ATOM 689 O O . THR A 1 95 ? -0.454 14.242 15.344 1 94.81 95 THR A O 1
ATOM 692 N N . PRO A 1 96 ? -1.015 14.414 17.516 1 94 96 PRO A N 1
ATOM 693 C CA . PRO A 1 96 ? -1.825 13.203 17.438 1 94 96 PRO A CA 1
ATOM 694 C C . PRO A 1 96 ? -3.166 13.43 16.734 1 94 96 PRO A C 1
ATOM 696 O O . PRO A 1 96 ? -3.895 14.359 17.094 1 94 96 PRO A O 1
ATOM 699 N N . ILE A 1 97 ? -3.436 12.68 15.758 1 95.12 97 ILE A N 1
ATOM 700 C CA . ILE A 1 97 ? -4.746 12.648 15.117 1 95.12 97 ILE A CA 1
ATOM 701 C C . ILE A 1 97 ? -5.246 11.211 15.039 1 95.12 97 ILE A C 1
ATOM 703 O O . ILE A 1 97 ? -4.867 10.461 14.133 1 95.12 97 ILE A O 1
ATOM 707 N N . ILE A 1 98 ? -6.078 10.844 15.984 1 93.94 98 ILE A N 1
ATOM 708 C CA . ILE A 1 98 ? -6.578 9.484 16.109 1 93.94 98 ILE A CA 1
ATOM 709 C C . ILE A 1 98 ? -8.078 9.508 16.391 1 93.94 98 ILE A C 1
ATOM 711 O O . ILE A 1 98 ? -8.555 10.328 17.188 1 93.94 98 ILE A O 1
ATOM 715 N N . TYR A 1 99 ? -8.789 8.633 15.727 1 93.69 99 TYR A N 1
ATOM 716 C CA . TYR A 1 99 ? -10.227 8.461 15.93 1 93.69 99 TYR A CA 1
ATOM 717 C C . TYR A 1 99 ? -10.547 7.027 16.344 1 93.69 99 TYR A C 1
ATOM 719 O O . TYR A 1 99 ? -10.336 6.086 15.578 1 93.69 99 TYR A O 1
ATOM 727 N N . ASN A 1 100 ? -11.023 6.898 17.531 1 90.62 100 ASN A N 1
ATOM 728 C CA . ASN A 1 100 ? -11.602 5.613 17.891 1 90.62 100 ASN A CA 1
ATOM 729 C C . ASN A 1 100 ? -12.977 5.41 17.266 1 90.62 100 ASN A C 1
ATOM 731 O O . ASN A 1 100 ? -13.867 6.246 17.438 1 90.62 100 ASN A O 1
ATOM 735 N N . LEU A 1 101 ? -13.078 4.328 16.578 1 88.44 101 LEU A N 1
ATOM 736 C CA . LEU A 1 101 ? -14.305 4.117 15.812 1 88.44 101 LEU A CA 1
ATOM 737 C C . LEU A 1 101 ? -15.234 3.145 16.531 1 88.44 101 LEU A C 1
ATOM 739 O O . LEU A 1 101 ? -14.844 2.018 16.844 1 88.44 101 LEU A O 1
ATOM 743 N N . THR A 1 102 ? -16.391 3.607 16.891 1 81.06 102 THR A N 1
ATOM 744 C CA . THR A 1 102 ? -17.484 2.768 17.359 1 81.06 102 THR A CA 1
ATOM 745 C C . THR A 1 102 ? -18.656 2.812 16.391 1 81.06 102 THR A C 1
ATOM 747 O O . THR A 1 102 ? -19.203 3.881 16.125 1 81.06 102 THR A O 1
ATOM 750 N N . THR A 1 103 ? -18.875 1.661 15.773 1 77.44 103 THR A N 1
ATOM 751 C CA . THR A 1 103 ? -19.906 1.651 14.734 1 77.44 103 THR A CA 1
ATOM 752 C C . THR A 1 103 ? -21.141 0.891 15.211 1 77.44 103 THR A C 1
ATOM 754 O O . THR A 1 103 ? -21.047 0.033 16.094 1 77.44 103 THR A O 1
ATOM 757 N N . MET A 1 104 ? -22.25 1.318 14.727 1 77.81 104 MET A N 1
ATOM 758 C CA . MET A 1 104 ? -23.516 0.651 15.023 1 77.81 104 MET A CA 1
ATOM 759 C C . MET A 1 104 ? -23.734 -0.545 14.102 1 77.81 104 MET A C 1
ATOM 761 O O . MET A 1 104 ? -23.078 -0.66 13.07 1 77.81 104 MET A O 1
ATOM 765 N N . SER A 1 105 ? -24.672 -1.364 14.539 1 77.31 105 SER A N 1
ATOM 766 C CA . SER A 1 105 ? -25 -2.51 13.703 1 77.31 105 SER A CA 1
ATOM 767 C C . SER A 1 105 ? -25.641 -2.068 12.383 1 77.31 105 SER A C 1
ATOM 769 O O . SER A 1 105 ? -26.312 -1.04 12.328 1 77.31 105 SER A O 1
ATOM 771 N N . GLY A 1 106 ? -25.406 -2.895 11.336 1 82.88 106 GLY A N 1
ATOM 772 C CA . GLY A 1 106 ? -25.922 -2.568 10.023 1 82.88 106 GLY A CA 1
ATOM 773 C C . GLY A 1 106 ? -25 -1.677 9.219 1 82.88 106 GLY A C 1
ATOM 774 O O . GLY A 1 106 ? -23.812 -1.573 9.523 1 82.88 106 GLY A O 1
ATOM 775 N N . THR A 1 107 ? -25.484 -1.256 8.125 1 87.56 107 THR A N 1
ATOM 776 C CA . THR A 1 107 ? -24.719 -0.347 7.281 1 87.56 107 THR A CA 1
ATOM 777 C C . THR A 1 107 ? -24.906 1.1 7.723 1 87.56 107 THR A C 1
ATOM 779 O O . THR A 1 107 ? -26.047 1.602 7.727 1 87.56 107 THR A O 1
ATOM 782 N N . ASN A 1 108 ? -23.875 1.694 8.242 1 88.94 108 ASN A N 1
ATOM 783 C CA . ASN A 1 108 ? -23.906 3.072 8.727 1 88.94 108 ASN A CA 1
ATOM 784 C C . ASN A 1 108 ? -22.828 3.922 8.07 1 88.94 108 ASN A C 1
ATOM 786 O O . ASN A 1 108 ? -21.766 3.414 7.719 1 88.94 108 ASN A O 1
ATOM 790 N N . THR A 1 109 ? -23.156 5.188 7.863 1 92.69 109 THR A N 1
ATOM 791 C CA . THR A 1 109 ? -22.203 6.133 7.27 1 92.69 109 THR A CA 1
ATOM 792 C C . THR A 1 109 ? -21.812 7.211 8.273 1 92.69 109 THR A C 1
ATOM 794 O O . THR A 1 109 ? -22.672 7.73 9 1 92.69 109 THR A O 1
ATOM 797 N N . TYR A 1 110 ? -20.578 7.473 8.359 1 92 110 TYR A N 1
ATOM 798 C CA . TYR A 1 110 ? -20.031 8.5 9.242 1 92 110 TYR A CA 1
ATOM 799 C C . TYR A 1 110 ? -19.172 9.492 8.469 1 92 110 TYR A C 1
ATOM 801 O O . TYR A 1 110 ? -18.453 9.109 7.547 1 92 110 TYR A O 1
ATOM 809 N N . ASP A 1 111 ? -19.281 10.781 8.844 1 95.44 111 ASP A N 1
ATOM 810 C CA . ASP A 1 111 ? -18.422 11.82 8.297 1 95.44 111 ASP A CA 1
ATOM 811 C C . ASP A 1 111 ? -17.359 12.258 9.32 1 95.44 111 ASP A C 1
ATOM 813 O O . ASP A 1 111 ? -17.703 12.734 10.406 1 95.44 111 ASP A O 1
ATOM 817 N N . ILE A 1 112 ? -16.188 12.039 8.961 1 95.88 112 ILE A N 1
ATOM 818 C CA . ILE A 1 112 ? -15.086 12.453 9.828 1 95.88 112 ILE A CA 1
ATOM 819 C C . ILE A 1 112 ? -14.312 13.586 9.164 1 95.88 112 ILE A C 1
ATOM 821 O O . ILE A 1 112 ? -13.828 13.445 8.039 1 95.88 112 ILE A O 1
ATOM 825 N N . ILE A 1 113 ? -14.148 14.672 9.906 1 96.31 113 ILE A N 1
ATOM 826 C CA . ILE A 1 113 ? -13.555 15.867 9.32 1 96.31 113 ILE A CA 1
ATOM 827 C C . ILE A 1 113 ? -12.391 16.344 10.18 1 96.31 113 ILE A C 1
ATOM 829 O O . ILE A 1 113 ? -12.469 16.328 11.414 1 96.31 113 ILE A O 1
ATOM 833 N N . TRP A 1 114 ? -11.352 16.719 9.562 1 97 114 TRP A N 1
ATOM 834 C CA . TRP A 1 114 ? -10.258 17.453 10.18 1 97 114 TRP A CA 1
ATOM 835 C C . TRP A 1 114 ? -9.875 18.656 9.336 1 97 114 TRP A C 1
ATOM 837 O O . TRP A 1 114 ? -9.672 18.547 8.125 1 97 114 TRP A O 1
ATOM 847 N N . GLN A 1 115 ? -9.703 19.766 9.953 1 94.94 115 GLN A N 1
ATOM 848 C CA . GLN A 1 115 ? -9.312 21 9.266 1 94.94 115 GLN A CA 1
ATOM 849 C C . GLN A 1 115 ? -8.219 21.734 10.031 1 94.94 115 GLN A C 1
ATOM 851 O O . GLN A 1 115 ? -8.242 21.781 11.266 1 94.94 115 GLN A O 1
ATOM 856 N N . ALA A 1 116 ? -7.352 22.328 9.25 1 94.06 116 ALA A N 1
ATOM 857 C CA . ALA A 1 116 ? -6.316 23.156 9.875 1 94.06 116 ALA A CA 1
ATOM 858 C C . ALA A 1 116 ? -6.934 24.328 10.617 1 94.06 116 ALA A C 1
ATOM 860 O O . ALA A 1 116 ? -7.906 24.922 10.156 1 94.06 116 ALA A O 1
ATOM 861 N N . PRO A 1 117 ? -6.328 24.656 11.711 1 92.5 117 PRO A N 1
ATOM 862 C CA . PRO A 1 117 ? -6.906 25.734 12.516 1 92.5 117 PRO A CA 1
ATOM 863 C C . PRO A 1 117 ? -6.664 27.109 11.922 1 92.5 117 PRO A C 1
ATOM 865 O O . PRO A 1 117 ? -7.32 28.078 12.312 1 92.5 117 PRO A O 1
ATOM 868 N N . ALA A 1 118 ? -5.715 27.25 11.062 1 91.5 118 ALA A N 1
ATOM 869 C CA . ALA A 1 118 ? -5.402 28.547 10.438 1 91.5 118 ALA A CA 1
ATOM 870 C C . ALA A 1 118 ? -4.801 28.359 9.055 1 91.5 118 ALA A C 1
ATOM 872 O O . ALA A 1 118 ? -4.324 27.266 8.719 1 91.5 118 ALA A O 1
ATOM 873 N N . LYS A 1 119 ? -4.883 29.484 8.328 1 91.5 119 LYS A N 1
ATOM 874 C CA . LYS A 1 119 ? -4.215 29.469 7.031 1 91.5 119 LYS A CA 1
ATOM 875 C C . LYS A 1 119 ? -2.715 29.25 7.188 1 91.5 119 LYS A C 1
ATOM 877 O O . LYS A 1 119 ? -2.109 29.719 8.156 1 91.5 119 LYS A O 1
ATOM 882 N N . GLY A 1 120 ? -2.166 28.547 6.273 1 92.5 120 GLY A N 1
ATOM 883 C CA . GLY A 1 120 ? -0.732 28.297 6.297 1 92.5 120 GLY A CA 1
ATOM 884 C C . GLY A 1 120 ? -0.359 27 7 1 92.5 120 GLY A C 1
ATOM 885 O O . GLY A 1 120 ? 0.799 26.578 6.961 1 92.5 120 GLY A O 1
ATOM 886 N N . ILE A 1 121 ? -1.302 26.422 7.668 1 94.38 121 ILE A N 1
ATOM 887 C CA . ILE A 1 121 ? -1.079 25.125 8.312 1 94.38 121 ILE A CA 1
ATOM 888 C C . ILE A 1 121 ? -1.671 24.016 7.445 1 94.38 121 ILE A C 1
ATOM 890 O O . ILE A 1 121 ? -2.838 24.078 7.055 1 94.38 121 ILE A O 1
ATOM 894 N N . THR A 1 122 ? -0.813 23.031 7.145 1 95.56 122 THR A N 1
ATOM 895 C CA . THR A 1 122 ? -1.271 21.922 6.312 1 95.56 122 THR A CA 1
ATOM 896 C C . THR A 1 122 ? -0.79 20.594 6.879 1 95.56 122 THR A C 1
ATOM 898 O O . THR A 1 122 ? 0.214 20.531 7.594 1 95.56 122 THR A O 1
ATOM 901 N N . LEU A 1 123 ? -1.584 19.5 6.641 1 96.44 123 LEU A N 1
ATOM 902 C CA . LEU A 1 123 ? -1.066 18.156 6.797 1 96.44 123 LEU A CA 1
ATOM 903 C C . LEU A 1 123 ? -0.02 17.844 5.73 1 96.44 123 LEU A C 1
ATOM 905 O O . LEU A 1 123 ? -0.26 18.062 4.539 1 96.44 123 LEU A O 1
ATOM 909 N N . THR A 1 124 ? 1.141 17.312 6.164 1 93.75 124 THR A N 1
ATOM 910 C CA . THR A 1 124 ? 2.201 17.094 5.188 1 93.75 124 THR A CA 1
ATOM 911 C C . THR A 1 124 ? 1.896 15.867 4.332 1 93.75 124 THR A C 1
ATOM 913 O O . THR A 1 124 ? 1.08 15.023 4.711 1 93.75 124 THR A O 1
ATOM 916 N N . SER A 1 125 ? 2.596 15.781 3.225 1 92.75 125 SER A N 1
ATOM 917 C CA . SER A 1 125 ? 2.451 14.648 2.312 1 92.75 125 SER A CA 1
ATOM 918 C C . SER A 1 125 ? 3.045 13.375 2.912 1 92.75 125 SER A C 1
ATOM 920 O O . SER A 1 125 ? 2.842 12.281 2.383 1 92.75 125 SER A O 1
ATOM 922 N N . ASP A 1 126 ? 3.73 13.492 4.027 1 91 126 ASP A N 1
ATOM 923 C CA . ASP A 1 126 ? 4.332 12.344 4.691 1 91 126 ASP A CA 1
ATOM 924 C C . ASP A 1 126 ? 3.291 11.555 5.48 1 91 126 ASP A C 1
ATOM 926 O O . ASP A 1 126 ? 3.568 10.453 5.957 1 91 126 ASP A O 1
ATOM 930 N N . ASN A 1 127 ? 2.172 12.102 5.586 1 94.38 127 ASN A N 1
ATOM 931 C CA . ASN A 1 127 ? 1.137 11.453 6.383 1 94.38 127 ASN A CA 1
ATOM 932 C C . ASN A 1 127 ? 0.468 10.312 5.621 1 94.38 127 ASN A C 1
ATOM 934 O O . ASN A 1 127 ? 0.28 10.406 4.406 1 94.38 127 ASN A O 1
ATOM 938 N N . THR A 1 128 ? 0.139 9.297 6.324 1 94.88 128 THR A N 1
ATOM 939 C CA . THR A 1 128 ? -0.678 8.188 5.852 1 94.88 128 THR A CA 1
ATOM 940 C C . THR A 1 128 ? -1.868 7.957 6.777 1 94.88 128 THR A C 1
ATOM 942 O O . THR A 1 128 ? -1.715 7.941 8 1 94.88 128 THR A O 1
ATOM 945 N N . LEU A 1 129 ? -3.029 7.863 6.195 1 96.06 129 LEU A N 1
ATOM 946 C CA . LEU A 1 129 ? -4.195 7.48 6.98 1 96.06 129 LEU A CA 1
ATOM 947 C C . LEU A 1 129 ? -4.293 5.965 7.113 1 96.06 129 LEU A C 1
ATOM 949 O O . LEU A 1 129 ? -4.359 5.254 6.105 1 96.06 129 LEU A O 1
ATOM 953 N N . TYR A 1 130 ? -4.312 5.52 8.305 1 94.69 130 TYR A N 1
ATOM 954 C CA . TYR A 1 130 ? -4.543 4.109 8.586 1 94.69 130 TYR A CA 1
ATOM 955 C C . TYR A 1 130 ? -5.945 3.881 9.133 1 94.69 130 TYR A C 1
ATOM 957 O O . TYR A 1 130 ? -6.438 4.668 9.945 1 94.69 130 TYR A O 1
ATOM 965 N N . VAL A 1 131 ? -6.547 2.865 8.695 1 95.25 131 VAL A N 1
ATOM 966 C CA . VAL A 1 131 ? -7.848 2.436 9.195 1 95.25 131 VAL A CA 1
ATOM 967 C C . VAL A 1 131 ? -7.781 0.969 9.617 1 95.25 131 VAL A C 1
ATOM 969 O O . VAL A 1 131 ? -7.484 0.094 8.797 1 95.25 131 VAL A O 1
ATOM 972 N N . ALA A 1 132 ? -7.926 0.748 10.844 1 92.69 132 ALA A N 1
ATOM 973 C CA . ALA A 1 132 ? -7.902 -0.612 11.383 1 92.69 132 ALA A CA 1
ATOM 974 C C . ALA A 1 132 ? -9.258 -0.993 11.969 1 92.69 132 ALA A C 1
ATOM 976 O O . ALA A 1 132 ? -9.875 -0.198 12.68 1 92.69 132 ALA A O 1
ATOM 977 N N . GLY A 1 133 ? -9.703 -2.109 11.734 1 91.06 133 GLY A N 1
ATOM 978 C CA . GLY A 1 133 ? -11.008 -2.621 12.117 1 91.06 133 GLY A CA 1
ATOM 979 C C . GLY A 1 133 ? -11.656 -3.48 11.047 1 91.06 133 GLY A C 1
ATOM 980 O O . GLY A 1 133 ? -11.047 -3.736 10.008 1 91.06 133 GLY A O 1
ATOM 981 N N . CYS A 1 134 ? -12.875 -3.975 11.25 1 90.44 134 CYS A N 1
ATOM 982 C CA . CYS A 1 134 ? -13.508 -4.895 10.305 1 90.44 134 CYS A CA 1
ATOM 983 C C . CYS A 1 134 ? -14.664 -4.223 9.586 1 90.44 134 CYS A C 1
ATOM 985 O O . CYS A 1 134 ? -15.453 -3.5 10.195 1 90.44 134 CYS A O 1
ATOM 987 N N . ASP A 1 135 ? -14.75 -4.418 8.258 1 91.5 135 ASP A N 1
ATOM 988 C CA . ASP A 1 135 ? -15.867 -4.047 7.402 1 91.5 135 ASP A CA 1
ATOM 989 C C . ASP A 1 135 ? -16.062 -2.531 7.367 1 91.5 135 ASP A C 1
ATOM 991 O O . ASP A 1 135 ? -17.172 -2.033 7.586 1 91.5 135 ASP A O 1
ATOM 995 N N . LEU A 1 136 ? -15.039 -1.907 7.109 1 93.69 136 LEU A N 1
ATOM 996 C CA . LEU A 1 136 ? -15.016 -0.454 6.992 1 93.69 136 LEU A CA 1
ATOM 997 C C . LEU A 1 136 ? -14.609 -0.032 5.582 1 93.69 136 LEU A C 1
ATOM 999 O O . LEU A 1 136 ? -13.656 -0.575 5.02 1 93.69 136 LEU A O 1
ATOM 1003 N N . ASP A 1 137 ? -15.359 0.892 5.012 1 95.38 137 ASP A N 1
ATOM 1004 C CA . ASP A 1 137 ? -15.008 1.572 3.768 1 95.38 137 ASP A CA 1
ATOM 1005 C C . ASP A 1 137 ? -14.727 3.053 4.016 1 95.38 137 ASP A C 1
ATOM 1007 O O . ASP A 1 137 ? -15.547 3.758 4.602 1 95.38 137 ASP A O 1
ATOM 1011 N N . VAL A 1 138 ? -13.586 3.455 3.537 1 97.44 138 VAL A N 1
ATOM 1012 C CA . VAL A 1 138 ? -13.266 4.859 3.748 1 97.44 138 VAL A CA 1
ATOM 1013 C C . VAL A 1 138 ? -12.914 5.52 2.414 1 97.44 138 VAL A C 1
ATOM 1015 O O . VAL A 1 138 ? -12.094 5.004 1.658 1 97.44 138 VAL A O 1
ATOM 1018 N N . THR A 1 139 ? -13.555 6.578 2.1 1 97.25 139 THR A N 1
ATOM 1019 C CA . THR A 1 139 ? -13.18 7.473 1.013 1 97.25 139 THR A CA 1
ATOM 1020 C C . THR A 1 139 ? -12.742 8.828 1.558 1 97.25 139 THR A C 1
ATOM 1022 O O . THR A 1 139 ? -13.492 9.477 2.295 1 97.25 139 THR A O 1
ATOM 1025 N N . LEU A 1 140 ? -11.562 9.203 1.2 1 98.25 140 LEU A N 1
ATOM 1026 C CA . LEU A 1 140 ? -10.961 10.422 1.729 1 98.25 140 LEU A CA 1
ATOM 1027 C C . LEU A 1 140 ? -10.961 11.531 0.683 1 98.25 140 LEU A C 1
ATOM 1029 O O . LEU A 1 140 ? -10.492 11.328 -0.441 1 98.25 140 LEU A O 1
ATOM 1033 N N . PHE A 1 141 ? -11.453 12.688 1.115 1 97.5 141 PHE A N 1
ATOM 1034 C CA . PHE A 1 141 ? -11.508 13.852 0.247 1 97.5 141 PHE A CA 1
ATOM 1035 C C . PHE A 1 141 ? -10.719 15.008 0.847 1 97.5 141 PHE A C 1
ATOM 1037 O O . PHE A 1 141 ? -10.602 15.125 2.07 1 97.5 141 PHE A O 1
ATOM 1044 N N . LYS A 1 142 ? -10.18 15.789 -0.108 1 96.25 142 LYS A N 1
ATOM 1045 C CA . LYS A 1 142 ? -9.719 17.094 0.358 1 96.25 142 LYS A CA 1
ATOM 1046 C C . LYS A 1 142 ? -10.859 17.906 0.961 1 96.25 142 LYS A C 1
ATOM 1048 O O . LYS A 1 142 ? -11.93 18.016 0.36 1 96.25 142 LYS A O 1
ATOM 1053 N N . TYR A 1 143 ? -10.586 18.516 2.117 1 95.5 143 TYR A N 1
ATOM 1054 C CA . TYR A 1 143 ? -11.633 19.234 2.83 1 95.5 143 TYR A CA 1
ATOM 1055 C C . TYR A 1 143 ? -12.242 20.312 1.951 1 95.5 143 TYR A C 1
ATOM 1057 O O . TYR A 1 143 ? -11.516 21.062 1.293 1 95.5 143 TYR A O 1
ATOM 1065 N N . GLY A 1 144 ? -13.547 20.281 2 1 93.06 144 GLY A N 1
ATOM 1066 C CA . GLY A 1 144 ? -14.297 21.328 1.325 1 93.06 144 GLY A CA 1
ATOM 1067 C C . GLY A 1 144 ? -14.414 21.109 -0.17 1 93.06 144 GLY A C 1
ATOM 1068 O O . GLY A 1 144 ? -14.969 21.953 -0.884 1 93.06 144 GLY A O 1
ATOM 1069 N N . THR A 1 145 ? -13.852 20.078 -0.71 1 93.56 145 THR A N 1
ATOM 1070 C CA . THR A 1 145 ? -13.906 19.797 -2.141 1 93.56 145 THR A CA 1
ATOM 1071 C C . THR A 1 145 ? -14.414 18.391 -2.395 1 93.56 145 THR A C 1
ATOM 1073 O O . THR A 1 145 ? -14.68 17.641 -1.45 1 93.56 145 THR A O 1
ATOM 1076 N N . ARG A 1 146 ? -14.562 18.109 -3.662 1 90.19 146 ARG A N 1
ATOM 1077 C CA . ARG A 1 146 ? -14.914 16.75 -4.07 1 90.19 146 ARG A CA 1
ATOM 1078 C C . ARG A 1 146 ? -13.711 16.016 -4.645 1 90.19 146 ARG A C 1
ATOM 1080 O O . ARG A 1 146 ? -13.859 14.984 -5.305 1 90.19 146 ARG A O 1
ATOM 1087 N N . ASN A 1 147 ? -12.539 16.656 -4.422 1 93.19 147 ASN A N 1
ATOM 1088 C CA . ASN A 1 147 ? -11.312 16.016 -4.891 1 93.19 147 ASN A CA 1
ATOM 1089 C C . ASN A 1 147 ? -10.898 14.859 -3.984 1 93.19 147 ASN A C 1
ATOM 1091 O O . ASN A 1 147 ? -10.539 15.078 -2.824 1 93.19 147 ASN A O 1
ATOM 1095 N N . MET A 1 148 ? -10.906 13.773 -4.531 1 94.62 148 MET A N 1
ATOM 1096 C CA . MET A 1 148 ? -10.594 12.57 -3.768 1 94.62 148 MET A CA 1
ATOM 1097 C C . MET A 1 148 ? -9.094 12.438 -3.541 1 94.62 148 MET A C 1
ATOM 1099 O O . MET A 1 148 ? -8.305 12.672 -4.457 1 94.62 148 MET A O 1
ATOM 1103 N N . VAL A 1 149 ? -8.766 12.078 -2.338 1 96.19 149 VAL A N 1
ATOM 1104 C CA . VAL A 1 149 ? -7.379 11.781 -1.979 1 96.19 149 VAL A CA 1
ATOM 1105 C C . VAL A 1 149 ? -7.102 10.289 -2.174 1 96.19 149 VAL A C 1
ATOM 1107 O O . VAL A 1 149 ? -6.062 9.914 -2.723 1 96.19 149 VAL A O 1
ATOM 1110 N N . GLY A 1 150 ? -7.934 9.438 -1.756 1 96.62 150 GLY A N 1
ATOM 1111 C CA . GLY A 1 150 ? -7.852 7.992 -1.867 1 96.62 150 GLY A CA 1
ATOM 1112 C C . GLY A 1 150 ? -9.016 7.273 -1.209 1 96.62 150 GLY A C 1
ATOM 1113 O O . GLY A 1 150 ? -9.93 7.914 -0.689 1 96.62 150 GLY A O 1
ATOM 1114 N N . SER A 1 151 ? -9.023 6 -1.291 1 97.56 151 SER A N 1
ATOM 1115 C CA . SER A 1 151 ? -10.016 5.164 -0.621 1 97.56 151 SER A CA 1
ATOM 1116 C C . SER A 1 151 ? -9.438 3.799 -0.263 1 97.56 151 SER A C 1
ATOM 1118 O O . SER A 1 151 ? -8.461 3.354 -0.867 1 97.56 151 SER A O 1
ATOM 1120 N N . CYS A 1 152 ? -10.016 3.203 0.705 1 97.69 152 CYS A N 1
ATOM 1121 C CA . CYS A 1 152 ? -9.602 1.858 1.085 1 97.69 152 CYS A CA 1
ATOM 1122 C C . CYS A 1 152 ? -10.703 1.146 1.858 1 97.69 152 CYS A C 1
ATOM 1124 O O . CYS A 1 152 ? -11.711 1.76 2.225 1 97.69 152 CYS A O 1
ATOM 1126 N N . MET A 1 153 ? -10.562 -0.127 2.043 1 96.88 153 MET A N 1
ATOM 1127 C CA . MET A 1 153 ? -11.578 -0.881 2.773 1 96.88 153 MET A CA 1
ATOM 1128 C C . MET A 1 153 ? -10.938 -1.987 3.605 1 96.88 153 MET A C 1
ATOM 1130 O O . MET A 1 153 ? -9.82 -2.418 3.318 1 96.88 153 MET A O 1
ATOM 1134 N N . THR A 1 154 ? -11.57 -2.377 4.59 1 95 154 THR A N 1
ATOM 1135 C CA . THR A 1 154 ? -11.156 -3.486 5.438 1 95 154 THR A CA 1
ATOM 1136 C C . THR A 1 154 ? -12.25 -4.547 5.516 1 95 154 THR A C 1
ATOM 1138 O O . THR A 1 154 ? -13.438 -4.219 5.539 1 95 154 THR A O 1
ATOM 1141 N N . ARG A 1 155 ? -11.836 -5.754 5.523 1 93.31 155 ARG A N 1
ATOM 1142 C CA . ARG A 1 155 ? -12.719 -6.902 5.707 1 93.31 155 ARG A CA 1
ATOM 1143 C C . ARG A 1 155 ? -12.109 -7.906 6.68 1 93.31 155 ARG A C 1
ATOM 1145 O O . ARG A 1 155 ? -10.891 -8.016 6.781 1 93.31 155 ARG A O 1
ATOM 1152 N N . CYS A 1 156 ? -13.016 -8.641 7.344 1 89.69 156 CYS A N 1
ATOM 1153 C CA . CYS A 1 156 ? -12.539 -9.68 8.258 1 89.69 156 CYS A CA 1
ATOM 1154 C C . CYS A 1 156 ? -13.25 -11 7.996 1 89.69 156 CYS A C 1
ATOM 1156 O O . CYS A 1 156 ? -13 -11.992 8.688 1 89.69 156 CYS A O 1
ATOM 1158 N N . ALA A 1 157 ? -14.125 -10.977 7.094 1 85.25 157 ALA A N 1
ATOM 1159 C CA . ALA A 1 157 ? -14.844 -12.188 6.691 1 85.25 157 ALA A CA 1
ATOM 1160 C C . ALA A 1 157 ? -15.461 -12.883 7.902 1 85.25 157 ALA A C 1
ATOM 1162 O O . ALA A 1 157 ? -15.359 -14.102 8.047 1 85.25 157 ALA A O 1
ATOM 1163 N N . GLY A 1 158 ? -16.047 -12.18 8.781 1 80.94 158 GLY A N 1
ATOM 1164 C CA . GLY A 1 158 ? -16.75 -12.719 9.93 1 80.94 158 GLY A CA 1
ATOM 1165 C C . GLY A 1 158 ? -15.82 -13.07 11.086 1 80.94 158 GLY A C 1
ATOM 1166 O O . GLY A 1 158 ? -16.25 -13.656 12.078 1 80.94 158 GLY A O 1
ATOM 1167 N N . ARG A 1 159 ? -14.562 -12.805 10.977 1 84.06 159 ARG A N 1
ATOM 1168 C CA . ARG A 1 159 ? -13.57 -13.086 12.016 1 84.06 159 ARG A CA 1
ATOM 1169 C C . ARG A 1 159 ? -13.07 -11.789 12.656 1 84.06 159 ARG A C 1
ATOM 1171 O O . ARG A 1 159 ? -13.477 -10.695 12.258 1 84.06 159 ARG A O 1
ATOM 1178 N N . LYS A 1 160 ? -12.312 -12.016 13.719 1 82.31 160 LYS A N 1
ATOM 1179 C CA . LYS A 1 160 ? -11.641 -10.867 14.32 1 82.31 160 LYS A CA 1
ATOM 1180 C C . LYS A 1 160 ? -10.508 -10.359 13.43 1 82.31 160 LYS A C 1
ATOM 1182 O O . LYS A 1 160 ? -9.859 -11.148 12.734 1 82.31 160 LYS A O 1
ATOM 1187 N N . ALA A 1 161 ? -10.344 -9.055 13.492 1 85.19 161 ALA A N 1
ATOM 1188 C CA . ALA A 1 161 ? -9.234 -8.484 12.727 1 85.19 161 ALA A CA 1
ATOM 1189 C C . ALA A 1 161 ? -7.898 -9.055 13.195 1 85.19 161 ALA A C 1
ATOM 1191 O O . ALA A 1 161 ? -7.605 -9.062 14.391 1 85.19 161 ALA A O 1
ATOM 1192 N N . PRO A 1 162 ? -7.145 -9.477 12.25 1 82.62 162 PRO A N 1
ATOM 1193 C CA . PRO A 1 162 ? -5.828 -9.961 12.664 1 82.62 162 PRO A CA 1
ATOM 1194 C C . PRO A 1 162 ? -4.855 -8.836 12.992 1 82.62 162 PRO A C 1
ATOM 1196 O O . PRO A 1 162 ? -4.875 -7.785 12.352 1 82.62 162 PRO A O 1
ATOM 1199 N N . THR A 1 163 ? -4.094 -9.125 14.102 1 84.38 163 THR A N 1
ATOM 1200 C CA . THR A 1 163 ? 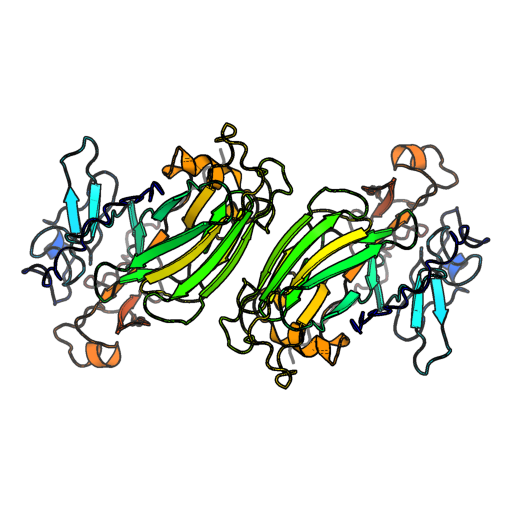-3.041 -8.18 14.453 1 84.38 163 THR A CA 1
ATOM 1201 C C . THR A 1 163 ? -1.67 -8.734 14.078 1 84.38 163 THR A C 1
ATOM 1203 O O . THR A 1 163 ? -1.501 -9.945 13.938 1 84.38 163 THR A O 1
ATOM 1206 N N . GLY A 1 164 ? -0.804 -7.836 13.805 1 86.25 164 GLY A N 1
ATOM 1207 C CA . GLY A 1 164 ? 0.571 -8.25 13.578 1 86.25 164 GLY A CA 1
ATOM 1208 C C . GLY A 1 164 ? 0.884 -8.523 12.125 1 86.25 164 GLY A C 1
ATOM 1209 O O . GLY A 1 164 ? 2.037 -8.766 11.766 1 86.25 164 GLY A O 1
ATOM 1210 N N . GLY A 1 165 ? -0.082 -8.484 11.32 1 87.69 165 GLY A N 1
ATOM 1211 C CA . GLY A 1 165 ? 0.136 -8.703 9.898 1 87.69 165 GLY A CA 1
ATOM 1212 C C . GLY A 1 165 ? 0.111 -7.426 9.086 1 87.69 165 GLY A C 1
ATOM 1213 O O . GLY A 1 165 ? 0.065 -6.328 9.648 1 87.69 165 GLY A O 1
ATOM 1214 N N . PRO A 1 166 ? 0.222 -7.672 7.684 1 90.38 166 PRO A N 1
ATOM 1215 C CA . PRO A 1 166 ? 0.251 -6.488 6.816 1 90.38 166 PRO A CA 1
ATOM 1216 C C . PRO A 1 166 ? -1.109 -5.805 6.711 1 90.38 166 PRO A C 1
ATOM 1218 O O . PRO A 1 166 ? -2.143 -6.438 6.941 1 90.38 166 PRO A O 1
ATOM 1221 N N . CYS A 1 167 ? -1.03 -4.57 6.344 1 92.69 167 CYS A N 1
ATOM 1222 C CA . CYS A 1 167 ? -2.215 -3.721 6.285 1 92.69 167 CYS A CA 1
ATOM 1223 C C . CYS A 1 167 ? -2.703 -3.559 4.852 1 92.69 167 CYS A C 1
ATOM 1225 O O . CYS A 1 167 ? -2.551 -2.49 4.258 1 92.69 167 CYS A O 1
ATOM 1227 N N . TYR A 1 168 ? -3.342 -4.633 4.305 1 93.94 168 TYR A N 1
ATOM 1228 C CA . TYR A 1 168 ? -3.814 -4.609 2.924 1 93.94 168 TYR A CA 1
ATOM 1229 C C . TYR A 1 168 ? -5.219 -5.191 2.818 1 93.94 168 TYR A C 1
ATOM 1231 O O . TYR A 1 168 ? -5.473 -6.074 1.994 1 93.94 168 TYR A O 1
ATOM 1239 N N . GLY A 1 169 ? -6.039 -4.648 3.672 1 96.25 169 GLY A N 1
ATOM 1240 C CA . GLY A 1 169 ? -7.453 -4.938 3.502 1 96.25 169 GLY A CA 1
ATOM 1241 C C . GLY A 1 169 ? -7.969 -5.984 4.473 1 96.25 169 GLY A C 1
ATOM 1242 O O . GLY A 1 169 ? -9.18 -6.137 4.648 1 96.25 169 GLY A O 1
ATOM 1243 N N . LYS A 1 170 ? -7.055 -6.793 4.996 1 94.06 170 LYS A N 1
ATOM 1244 C CA . LYS A 1 170 ? -7.438 -7.742 6.035 1 94.06 170 LYS A CA 1
ATOM 1245 C C . LYS A 1 170 ? -7.414 -7.082 7.414 1 94.06 170 LYS A C 1
ATOM 1247 O O . LYS A 1 170 ? -6.379 -7.078 8.086 1 94.06 170 LYS A O 1
ATOM 1252 N N . GLY A 1 171 ? -8.5 -6.48 7.77 1 92.19 171 GLY A N 1
ATOM 1253 C CA . GLY A 1 171 ? -8.648 -5.828 9.062 1 92.19 171 GLY A CA 1
ATOM 1254 C C . GLY A 1 171 ? -7.949 -4.484 9.133 1 92.19 171 GLY A C 1
ATOM 1255 O O . GLY A 1 171 ? -7.988 -3.809 10.164 1 92.19 171 GLY A O 1
ATOM 1256 N N . CYS A 1 172 ? -7.258 -4.133 8.172 1 93.81 172 CYS A N 1
ATOM 1257 C CA . CYS A 1 172 ? -6.555 -2.857 8.141 1 93.81 172 CYS A CA 1
ATOM 1258 C C . CYS A 1 172 ? -6.336 -2.389 6.711 1 93.81 172 CYS A C 1
ATOM 1260 O O . CYS A 1 172 ? -6.047 -3.197 5.824 1 93.81 172 CYS A O 1
ATOM 1262 N N . CYS A 1 173 ? -6.426 -1.081 6.473 1 96.19 173 CYS A N 1
ATOM 1263 C CA . CYS A 1 173 ? -6.082 -0.491 5.184 1 96.19 173 CYS A CA 1
ATOM 1264 C C . CYS A 1 173 ? -5.473 0.895 5.363 1 96.19 173 CYS A C 1
ATOM 1266 O O . CYS A 1 173 ? -5.41 1.41 6.48 1 96.19 173 CYS A O 1
ATOM 1268 N N . LEU A 1 174 ? -4.977 1.426 4.238 1 95.38 174 LEU A N 1
ATOM 1269 C CA . LEU A 1 174 ? -4.297 2.707 4.395 1 95.38 174 LEU A CA 1
ATOM 1270 C C . LEU A 1 174 ? -4.445 3.561 3.143 1 95.38 174 LEU A C 1
ATOM 1272 O O . LEU A 1 174 ? -4.719 3.039 2.059 1 95.38 174 LEU A O 1
ATOM 1276 N N . ILE A 1 175 ? -4.316 4.824 3.293 1 95.75 175 ILE A N 1
ATOM 1277 C CA . ILE A 1 175 ? -4.312 5.836 2.244 1 95.75 175 ILE A CA 1
ATOM 1278 C C . ILE A 1 175 ? -3.154 6.805 2.463 1 95.75 175 ILE A C 1
ATOM 1280 O O . ILE A 1 175 ? -3.248 7.723 3.283 1 95.75 175 ILE A O 1
ATOM 1284 N N . PRO A 1 176 ? -2.086 6.598 1.735 1 93.88 176 PRO A N 1
ATOM 1285 C CA . PRO A 1 176 ? -1.012 7.59 1.834 1 93.88 176 PRO A CA 1
ATOM 1286 C C . PRO A 1 176 ? -1.37 8.914 1.172 1 93.88 176 PRO A C 1
ATOM 1288 O O . PRO A 1 176 ? -2.047 8.93 0.14 1 93.88 176 PRO A O 1
ATOM 1291 N N . PHE A 1 177 ? -0.9 9.977 1.779 1 93.5 177 PHE A N 1
ATOM 1292 C CA . PHE A 1 177 ? -1.078 11.273 1.14 1 93.5 177 PHE A CA 1
ATOM 1293 C C . PHE A 1 177 ? -0.09 11.453 -0.008 1 93.5 177 PHE A C 1
ATOM 1295 O O . PHE A 1 177 ? 1.058 11.016 0.081 1 93.5 177 PHE A O 1
ATOM 1302 N N . ALA A 1 178 ? -0.546 12.062 -1.03 1 89.62 178 ALA A N 1
ATOM 1303 C CA . ALA A 1 178 ? 0.319 12.344 -2.174 1 89.62 178 ALA A CA 1
ATOM 1304 C C . ALA A 1 178 ? 0.773 13.797 -2.178 1 89.62 178 ALA A C 1
ATOM 1306 O O . ALA A 1 178 ? 1.719 14.156 -2.883 1 89.62 178 ALA A O 1
ATOM 1307 N N . SER A 1 179 ? 0.127 14.57 -1.432 1 92.12 179 SER A N 1
ATOM 1308 C CA . SER A 1 179 ? 0.428 16 -1.318 1 92.12 179 SER A CA 1
ATOM 1309 C C . SER A 1 179 ? -0.013 16.547 0.032 1 92.12 179 SER A C 1
ATOM 1311 O O . SER A 1 179 ? -0.718 15.875 0.785 1 92.12 179 SER A O 1
ATOM 1313 N N . ASP A 1 180 ? 0.453 17.75 0.32 1 94.44 180 ASP A N 1
ATOM 1314 C CA . ASP A 1 180 ? -0.033 18.422 1.519 1 94.44 180 ASP A CA 1
ATOM 1315 C C . ASP A 1 180 ? -1.529 18.719 1.418 1 94.44 180 ASP A C 1
ATOM 1317 O O . ASP A 1 180 ? -2.051 18.953 0.324 1 94.44 180 ASP A O 1
ATOM 1321 N N . LEU A 1 181 ? -2.166 18.703 2.621 1 96.81 181 LEU A N 1
ATOM 1322 C CA . LEU A 1 181 ? -3.602 18.969 2.652 1 96.81 181 LEU A CA 1
ATOM 1323 C C . LEU A 1 181 ? -3.949 19.953 3.762 1 96.81 181 LEU A C 1
ATOM 1325 O O . LEU A 1 181 ? -3.5 19.812 4.898 1 96.81 181 LEU A O 1
ATOM 1329 N N . PRO A 1 182 ? -4.77 20.938 3.434 1 95.88 182 PRO A N 1
ATOM 1330 C CA . PRO A 1 182 ? -5.238 21.812 4.508 1 95.88 182 PRO A CA 1
ATOM 1331 C C . PRO A 1 182 ? -6.223 21.125 5.449 1 95.88 182 PRO A C 1
ATOM 1333 O O . PRO A 1 182 ? -6.504 21.641 6.539 1 95.88 182 PRO A O 1
ATOM 1336 N N . GLY A 1 183 ? -6.75 20.125 5.008 1 97.25 183 GLY A N 1
ATOM 1337 C CA . GLY A 1 183 ? -7.703 19.312 5.75 1 97.25 183 GLY A CA 1
ATOM 1338 C C . GLY A 1 183 ? -8.258 18.156 4.941 1 97.25 183 GLY A C 1
ATOM 1339 O O . GLY A 1 183 ? -7.945 18.016 3.756 1 97.25 183 GLY A O 1
ATOM 1340 N N . PHE A 1 184 ? -9.055 17.297 5.656 1 97.94 184 PHE A N 1
ATOM 1341 C CA . PHE A 1 184 ? -9.68 16.203 4.926 1 97.94 184 PHE A CA 1
ATOM 1342 C C . PHE A 1 184 ? -11.086 15.93 5.438 1 97.94 184 PHE A C 1
ATOM 1344 O O . PHE A 1 184 ? -11.453 16.375 6.531 1 97.94 184 PHE A O 1
ATOM 1351 N N . HIS A 1 185 ? -11.852 15.422 4.566 1 97.94 185 HIS A N 1
ATOM 1352 C CA . HIS A 1 185 ? -13.156 14.828 4.855 1 97.94 185 HIS A CA 1
ATOM 1353 C C . HIS A 1 185 ? -13.172 13.344 4.512 1 97.94 185 HIS A C 1
ATOM 1355 O O . HIS A 1 185 ? -12.992 12.969 3.35 1 97.94 185 HIS A O 1
ATOM 1361 N N . ALA A 1 186 ? -13.375 12.523 5.496 1 97.81 186 ALA A N 1
ATOM 1362 C CA . ALA A 1 186 ? -13.453 11.078 5.285 1 97.81 186 ALA A CA 1
ATOM 1363 C C . ALA A 1 186 ? -14.898 10.594 5.387 1 97.81 186 ALA A C 1
ATOM 1365 O O . ALA A 1 186 ? -15.57 10.828 6.391 1 97.81 186 ALA A O 1
ATOM 1366 N N . ASN A 1 187 ? -15.352 10.008 4.297 1 96.94 187 ASN A N 1
ATOM 1367 C CA . ASN A 1 187 ? -16.609 9.258 4.344 1 96.94 187 ASN A CA 1
ATOM 1368 C C . ASN A 1 187 ? -16.375 7.809 4.762 1 96.94 187 ASN A C 1
ATOM 1370 O O . ASN A 1 187 ? -15.789 7.023 4.004 1 96.94 187 ASN A O 1
ATOM 1374 N N . LEU A 1 188 ? -16.781 7.477 5.957 1 95.62 188 LEU A N 1
ATOM 1375 C CA . LEU A 1 188 ? -16.625 6.133 6.496 1 95.62 188 LEU A CA 1
ATOM 1376 C C . LEU A 1 188 ? -17.938 5.371 6.477 1 95.62 188 LEU A C 1
ATOM 1378 O O . LEU A 1 188 ? -18.922 5.816 7.066 1 95.62 188 LEU A O 1
ATOM 1382 N N . VAL A 1 189 ? -17.938 4.258 5.781 1 94.06 189 VAL A N 1
ATOM 1383 C CA . VAL A 1 189 ? -19.094 3.367 5.762 1 94.06 189 VAL A CA 1
ATOM 1384 C C . VAL A 1 189 ? -18.766 2.076 6.504 1 94.06 189 VAL A C 1
ATOM 1386 O O . VAL A 1 189 ? -17.781 1.407 6.195 1 94.06 189 VAL A O 1
ATOM 1389 N N . SER A 1 190 ? -19.5 1.785 7.484 1 90.81 190 SER A N 1
ATOM 1390 C CA . SER A 1 190 ? -19.391 0.518 8.195 1 90.81 190 SER A CA 1
ATOM 1391 C C . SER A 1 190 ? -20.484 -0.452 7.773 1 90.81 190 SER A C 1
ATOM 1393 O O . SER A 1 190 ? -21.672 -0.102 7.777 1 90.81 190 SER A O 1
ATOM 1395 N N . THR A 1 191 ? -20.047 -1.632 7.25 1 83.38 191 THR A N 1
ATOM 1396 C CA . THR A 1 191 ? -21.047 -2.613 6.824 1 83.38 191 THR A CA 1
ATOM 1397 C C . THR A 1 191 ? -21.094 -3.783 7.801 1 83.38 191 THR A C 1
ATOM 1399 O O . THR A 1 191 ? -21.547 -4.875 7.445 1 83.38 191 THR A O 1
ATOM 1402 N N . ASN A 1 192 ? -20.828 -3.674 9.07 1 66.38 192 ASN A N 1
ATOM 1403 C CA . ASN A 1 192 ? -20.75 -4.719 10.086 1 66.38 192 ASN A CA 1
ATOM 1404 C C . ASN A 1 192 ? -22.062 -5.48 10.211 1 66.38 192 ASN A C 1
ATOM 1406 O O . ASN A 1 192 ? -23 -5.012 10.867 1 66.38 192 ASN A O 1
ATOM 1410 N N . THR A 1 193 ? -22.359 -6.422 9.289 1 54.78 193 THR A N 1
ATOM 1411 C CA . THR A 1 193 ? -23.578 -7.215 9.453 1 54.78 193 THR A CA 1
ATOM 1412 C C . THR A 1 193 ? -23.5 -8.055 10.727 1 54.78 193 THR A C 1
ATOM 1414 O O . THR A 1 193 ? -24.531 -8.453 11.273 1 54.78 193 THR A O 1
ATOM 1417 N N . THR A 1 194 ? -22.312 -8.695 10.992 1 47.75 194 THR A N 1
ATOM 1418 C CA . THR A 1 194 ? -22.359 -9.609 12.125 1 47.75 194 THR A CA 1
ATOM 1419 C C . THR A 1 194 ? -22 -8.891 13.422 1 47.75 194 THR A C 1
ATOM 1421 O O . THR A 1 194 ? -21.203 -9.383 14.219 1 47.75 194 THR A O 1
ATOM 1424 N N . ALA A 1 195 ? -21.938 -7.629 13.414 1 44.38 195 ALA A N 1
ATOM 1425 C CA . ALA A 1 195 ? -21.703 -7.125 14.766 1 44.38 195 ALA A CA 1
ATOM 1426 C C . ALA A 1 195 ? -22.641 -7.781 15.766 1 44.38 195 ALA A C 1
ATOM 1428 O O . ALA A 1 195 ? -23.859 -7.543 15.734 1 44.38 195 ALA A O 1
ATOM 1429 N N . THR A 1 196 ? -22.531 -9.039 16 1 39.56 196 THR A N 1
ATOM 1430 C CA . THR A 1 196 ? -23.266 -9.344 17.234 1 39.56 196 THR A CA 1
ATOM 1431 C C . THR A 1 196 ? -22.969 -8.297 18.297 1 39.56 196 THR A C 1
ATOM 1433 O O . THR A 1 196 ? -21.891 -7.703 18.312 1 39.56 196 THR A O 1
ATOM 1436 N N . GLN A 1 197 ? -23.969 -7.762 18.953 1 39.84 197 GLN A N 1
ATOM 1437 C CA . GLN A 1 197 ? -24.047 -6.82 20.062 1 39.84 197 GLN A CA 1
ATOM 1438 C C . GLN A 1 197 ? -22.797 -6.891 20.938 1 39.84 197 GLN A C 1
ATOM 1440 O O . GLN A 1 197 ? -22.359 -5.883 21.5 1 39.84 197 GLN A O 1
ATOM 1445 N N . SER A 1 198 ? -22.625 -8.094 21.422 1 37.25 198 SER A N 1
ATOM 1446 C CA . SER A 1 198 ? -21.703 -8.297 22.547 1 37.25 198 SER A CA 1
ATOM 1447 C C . SER A 1 198 ? -20.25 -8.148 22.109 1 37.25 198 SER A C 1
ATOM 1449 O O . SER A 1 198 ? -19.344 -8.18 22.938 1 37.25 198 SER A O 1
ATOM 1451 N N . ASP A 1 199 ? -19.953 -8.562 20.859 1 42.19 199 ASP A N 1
ATOM 1452 C CA . ASP A 1 199 ? -18.516 -8.57 20.625 1 42.19 199 ASP A CA 1
ATOM 1453 C C . ASP A 1 199 ? -17.984 -7.164 20.359 1 42.19 199 ASP A C 1
ATOM 1455 O O . ASP A 1 199 ? -18.031 -6.676 19.219 1 42.19 199 ASP A O 1
ATOM 1459 N N . TRP A 1 200 ? -18.219 -6.32 21.172 1 43.16 200 TRP A N 1
ATOM 1460 C CA . TRP A 1 200 ? -17.469 -5.078 21.375 1 43.16 200 TRP A CA 1
ATOM 1461 C C . TRP A 1 200 ? -16.109 -5.148 20.703 1 43.16 200 TRP A C 1
ATOM 1463 O O . TRP A 1 200 ? -15.32 -4.203 20.766 1 43.16 200 TRP A O 1
ATOM 1473 N N . LEU A 1 201 ? -15.727 -6.363 20.328 1 44.28 201 LEU A N 1
ATOM 1474 C CA . LEU A 1 201 ? -14.367 -6.812 20.062 1 44.28 201 LEU A CA 1
ATOM 1475 C C . LEU A 1 201 ? -13.805 -6.105 18.828 1 44.28 201 LEU A C 1
ATOM 1477 O O . LEU A 1 201 ? -12.609 -6.223 18.531 1 44.28 201 LEU A O 1
ATOM 1481 N N . HIS A 1 202 ? -14.562 -5.496 18 1 55 202 HIS A N 1
ATOM 1482 C CA . HIS A 1 202 ? -13.656 -5.086 16.938 1 55 202 HIS A CA 1
ATOM 1483 C C . HIS A 1 202 ? -13.641 -3.57 16.766 1 55 202 HIS A C 1
ATOM 1485 O O . HIS A 1 202 ? -14.258 -3.039 15.836 1 55 202 HIS A O 1
ATOM 1491 N N . PRO A 1 203 ? -13.406 -2.928 17.891 1 69.88 203 PRO A N 1
ATOM 1492 C CA . PRO A 1 203 ? -13.188 -1.49 17.719 1 69.88 203 PRO A CA 1
ATOM 1493 C C . PRO A 1 203 ? -12.25 -1.173 16.547 1 69.88 203 PRO A C 1
ATOM 1495 O O . PRO A 1 203 ? -11.477 -2.031 16.125 1 69.88 203 PRO A O 1
ATOM 1498 N N . GLY A 1 204 ? -12.766 -0.086 15.797 1 85.44 204 GLY A N 1
ATOM 1499 C CA . GLY A 1 204 ? -11.922 0.384 14.719 1 85.44 204 GLY A CA 1
ATOM 1500 C C . GLY A 1 204 ? -11.156 1.647 15.07 1 85.44 204 GLY A C 1
ATOM 1501 O O . GLY A 1 204 ? -11.461 2.312 16.062 1 85.44 204 GLY A O 1
ATOM 1502 N N . ILE A 1 205 ? -10.102 1.81 14.508 1 91.44 205 ILE A N 1
ATOM 1503 C CA . ILE A 1 205 ? -9.32 3.031 14.672 1 91.44 205 ILE A CA 1
ATOM 1504 C C . ILE A 1 205 ? -9.016 3.633 13.305 1 91.44 205 ILE A C 1
ATOM 1506 O O . ILE A 1 205 ? -8.812 2.902 12.328 1 91.44 205 ILE A O 1
ATOM 1510 N N . MET A 1 206 ? -9.102 4.879 13.289 1 95.25 206 MET A N 1
ATOM 1511 C CA . MET A 1 206 ? -8.586 5.664 12.172 1 95.25 206 MET A CA 1
ATOM 1512 C C . MET A 1 206 ? -7.539 6.664 12.656 1 95.25 206 MET A C 1
ATOM 1514 O O . MET A 1 206 ? -7.797 7.449 13.57 1 95.25 206 MET A O 1
ATOM 1518 N N . ALA A 1 207 ? -6.344 6.547 12.055 1 94.38 207 ALA A N 1
ATOM 1519 C CA . ALA A 1 207 ? -5.27 7.398 12.555 1 94.38 207 ALA A CA 1
ATOM 1520 C C . ALA A 1 207 ? -4.406 7.926 11.414 1 94.38 207 ALA A C 1
ATOM 1522 O O . ALA A 1 207 ? -4.129 7.203 10.453 1 94.38 207 ALA A O 1
ATOM 1523 N N . LEU A 1 208 ? -4.016 9.18 11.562 1 95 208 LEU A N 1
ATOM 1524 C CA . LEU A 1 208 ? -3.014 9.75 10.672 1 95 208 LEU A CA 1
ATOM 1525 C C . LEU A 1 208 ? -1.615 9.617 11.258 1 95 208 LEU A C 1
ATOM 1527 O O . LEU A 1 208 ? -1.369 10.047 12.391 1 95 208 LEU A O 1
ATOM 1531 N N . VAL A 1 209 ? -0.733 9.016 10.523 1 93.56 209 VAL A N 1
ATOM 1532 C CA . VAL A 1 209 ? 0.613 8.742 11.016 1 93.56 209 VAL A CA 1
ATOM 1533 C C . VAL A 1 209 ? 1.645 9.273 10.023 1 93.56 209 VAL A C 1
ATOM 1535 O O . VAL A 1 209 ? 1.534 9.031 8.82 1 93.56 209 VAL A O 1
ATOM 1538 N N . SER A 1 210 ? 2.623 10.148 10.68 1 88.75 210 SER A N 1
ATOM 1539 C CA . SER A 1 210 ? 3.678 10.695 9.836 1 88.75 210 SER A CA 1
ATOM 1540 C C . SER A 1 210 ? 4.914 9.805 9.852 1 88.75 210 SER A C 1
ATOM 1542 O O . SER A 1 210 ? 5.355 9.359 10.914 1 88.75 210 SER A O 1
ATOM 1544 N N . SER A 1 211 ? 5.043 8.633 9.969 1 66.5 211 SER A N 1
ATOM 1545 C CA . SER A 1 211 ? 6.27 7.848 10.094 1 66.5 211 SER A CA 1
ATOM 1546 C C . SER A 1 211 ? 6.648 7.195 8.766 1 66.5 211 SER A C 1
ATOM 1548 O O . SER A 1 211 ? 5.945 7.352 7.77 1 66.5 211 SER A O 1
ATOM 1550 N N . ASN A 1 212 ? 7.828 6.633 8.961 1 59.25 212 ASN A N 1
ATOM 1551 C CA . ASN A 1 212 ? 8.234 5.688 7.93 1 59.25 212 ASN A CA 1
ATOM 1552 C C . ASN A 1 212 ? 7.09 4.766 7.527 1 59.25 212 ASN A C 1
ATOM 1554 O O . ASN A 1 212 ? 6.605 3.979 8.344 1 59.25 212 ASN A O 1
ATOM 1558 N N . PRO A 1 213 ? 6.336 5.129 6.621 1 53.44 213 PRO A N 1
ATOM 1559 C CA . PRO A 1 213 ? 5.113 4.492 6.129 1 53.44 213 PRO A CA 1
ATOM 1560 C C . PRO A 1 213 ? 5.152 2.969 6.258 1 53.44 213 PRO A C 1
ATOM 1562 O O . PRO A 1 213 ? 4.102 2.326 6.328 1 53.44 213 PRO A O 1
ATOM 1565 N N . TYR A 1 214 ? 6.32 2.496 6.57 1 58.28 214 TYR A N 1
ATOM 1566 C CA . TYR A 1 214 ? 6.414 1.06 6.328 1 58.28 214 TYR A CA 1
ATOM 1567 C C . TYR A 1 214 ? 6.25 0.277 7.625 1 58.28 214 TYR A C 1
ATOM 1569 O O . TYR A 1 214 ? 5.871 -0.896 7.605 1 58.28 214 TYR A O 1
ATOM 1577 N N . SER A 1 215 ? 6.324 1.018 8.789 1 68.31 215 SER A N 1
ATOM 1578 C CA . SER A 1 215 ? 6.324 0.198 10 1 68.31 215 SER A CA 1
ATOM 1579 C C . SER A 1 215 ? 4.93 -0.351 10.289 1 68.31 215 SER A C 1
ATOM 1581 O O . SER A 1 215 ? 4.777 -1.534 10.602 1 68.31 215 SER A O 1
ATOM 1583 N N . TYR A 1 216 ? 3.885 0.447 9.961 1 86.5 216 TYR A N 1
ATOM 1584 C CA . TYR A 1 216 ? 2.547 -0.008 10.328 1 86.5 216 TYR A CA 1
ATOM 1585 C C . TYR A 1 216 ? 1.9 -0.773 9.18 1 86.5 216 TYR A C 1
ATOM 1587 O O . TYR A 1 216 ? 0.929 -1.506 9.383 1 86.5 216 TYR A O 1
ATOM 1595 N N . ARG A 1 217 ? 2.512 -0.587 8.102 1 87.19 217 ARG A N 1
ATOM 1596 C CA . ARG A 1 217 ? 2.018 -1.268 6.91 1 87.19 217 ARG A CA 1
ATOM 1597 C C . ARG A 1 217 ? 2.266 -2.77 6.996 1 87.19 217 ARG A C 1
ATOM 1599 O O . ARG A 1 217 ? 1.43 -3.566 6.562 1 87.19 217 ARG A O 1
ATOM 1606 N N . ASP A 1 218 ? 3.375 -3.098 7.598 1 87.69 218 ASP A N 1
ATOM 1607 C CA . ASP A 1 218 ? 3.781 -4.5 7.594 1 87.69 218 ASP A CA 1
ATOM 1608 C C . ASP A 1 218 ? 3.393 -5.184 8.906 1 87.69 218 ASP A C 1
ATOM 1610 O O . ASP A 1 218 ? 3.369 -6.414 8.984 1 87.69 218 ASP A O 1
ATOM 1614 N N . ASN A 1 219 ? 3.172 -4.426 9.859 1 89.94 219 ASN A N 1
ATOM 1615 C CA . ASN A 1 219 ? 2.801 -4.938 11.172 1 89.94 219 ASN A CA 1
ATOM 1616 C C . ASN A 1 219 ? 1.813 -4.012 11.883 1 89.94 219 ASN A C 1
ATOM 1618 O O . ASN A 1 219 ? 2.186 -2.926 12.328 1 89.94 219 ASN A O 1
ATOM 1622 N N . THR A 1 220 ? 0.549 -4.508 12.133 1 90.56 220 THR A N 1
ATOM 1623 C CA . THR A 1 220 ? -0.55 -3.652 12.57 1 90.56 220 THR A CA 1
ATOM 1624 C C . THR A 1 220 ? -0.689 -3.688 14.086 1 90.56 220 THR A C 1
ATOM 1626 O O . THR A 1 220 ? -1.636 -3.123 14.641 1 90.56 220 THR A O 1
ATOM 1629 N N . THR A 1 221 ? 0.219 -4.27 14.781 1 89.69 221 THR A N 1
ATOM 1630 C CA . THR A 1 221 ? 0.103 -4.441 16.219 1 89.69 221 THR A CA 1
ATOM 1631 C C . THR A 1 221 ? -0.05 -3.094 16.922 1 89.69 221 THR A C 1
ATOM 1633 O O . THR A 1 221 ? -0.975 -2.898 17.719 1 89.69 221 THR A O 1
ATOM 1636 N N . ASP A 1 222 ? 0.822 -2.209 16.609 1 89 222 ASP A N 1
ATOM 1637 C CA . ASP A 1 222 ? 0.816 -0.914 17.281 1 89 222 ASP A CA 1
ATOM 1638 C C . ASP A 1 222 ? -0.438 -0.118 16.922 1 89 222 ASP A C 1
ATOM 1640 O O . ASP A 1 222 ? -0.952 0.641 17.75 1 89 222 ASP A O 1
ATOM 1644 N N . LEU A 1 223 ? -0.919 -0.279 15.742 1 89.94 223 LEU A N 1
ATOM 1645 C CA . LEU A 1 223 ? -2.135 0.416 15.336 1 89.94 223 LEU A CA 1
ATOM 1646 C C . LEU A 1 223 ? -3.318 -0.008 16.203 1 89.94 223 LEU A C 1
ATOM 1648 O O . LEU A 1 223 ? -4.031 0.839 16.75 1 89.94 223 LEU A O 1
ATOM 1652 N N . PHE A 1 224 ? -3.412 -1.23 16.391 1 88.56 224 PHE A N 1
ATOM 1653 C CA . PHE A 1 224 ? -4.516 -1.733 17.188 1 88.56 224 PHE A CA 1
ATOM 1654 C C . PHE A 1 224 ? -4.316 -1.372 18.656 1 88.56 224 PHE A C 1
ATOM 1656 O O . PHE A 1 224 ? -5.277 -1.046 19.359 1 88.56 224 PHE A O 1
ATOM 1663 N N . SER A 1 225 ? -3.143 -1.37 19.078 1 86.81 225 SER A N 1
ATOM 1664 C CA . SER A 1 225 ? -2.838 -1.018 20.453 1 86.81 225 SER A CA 1
ATOM 1665 C C . SER A 1 225 ? -3.125 0.455 20.719 1 86.81 225 SER A C 1
ATOM 1667 O O . SER A 1 225 ? -3.359 0.846 21.875 1 86.81 225 SER A O 1
ATOM 1669 N N . SER A 1 226 ? -3.098 1.211 19.688 1 87.56 226 SER A N 1
ATOM 1670 C CA . SER A 1 226 ? -3.277 2.65 19.859 1 87.56 226 SER A CA 1
ATOM 1671 C C . SER A 1 226 ? -4.695 2.982 20.297 1 87.56 226 SER A C 1
ATOM 1673 O O . SER A 1 226 ? -4.961 4.094 20.766 1 87.56 226 SER A O 1
ATOM 1675 N N . TRP A 1 227 ? -5.594 2.035 20.234 1 84.75 227 TRP A N 1
ATOM 1676 C CA . TRP A 1 227 ? -6.957 2.229 20.719 1 84.75 227 TRP A CA 1
ATOM 1677 C C . TRP A 1 227 ? -6.973 2.57 22.203 1 84.75 227 TRP A C 1
ATOM 1679 O O . TRP A 1 227 ? -7.734 3.438 22.641 1 84.75 227 TRP A O 1
ATOM 1689 N N . THR A 1 228 ? -6.156 1.891 22.844 1 86.56 228 THR A N 1
ATOM 1690 C CA . THR A 1 228 ? -6.109 2.111 24.281 1 86.56 228 THR A CA 1
ATOM 1691 C C . THR A 1 228 ? -4.945 3.021 24.656 1 86.56 228 THR A C 1
ATOM 1693 O O . THR A 1 228 ? -4.992 3.717 25.672 1 86.56 228 THR A O 1
ATOM 1696 N N . ASN A 1 229 ? -3.959 2.918 23.859 1 89.56 229 ASN A N 1
ATOM 1697 C CA . ASN A 1 229 ? -2.77 3.721 24.109 1 89.56 229 ASN A CA 1
ATOM 1698 C C . ASN A 1 229 ? -2.334 4.496 22.875 1 89.56 229 ASN A C 1
ATOM 1700 O O . ASN A 1 229 ? -1.466 4.043 22.125 1 89.56 229 ASN A O 1
ATOM 1704 N N . PRO A 1 230 ? -2.764 5.688 22.75 1 86.12 230 PRO A N 1
ATOM 1705 C CA . PRO A 1 230 ? -2.504 6.473 21.547 1 86.12 230 PRO A CA 1
ATOM 1706 C C . PRO A 1 230 ? -1.016 6.738 21.328 1 86.12 230 PRO A C 1
ATOM 1708 O O . PRO A 1 230 ? -0.597 7.027 20.203 1 86.12 230 PRO A O 1
ATOM 1711 N N . SER A 1 231 ? -0.228 6.625 22.312 1 86.12 231 SER A N 1
ATOM 1712 C CA . SER A 1 231 ? 1.188 6.961 22.203 1 86.12 231 SER A CA 1
ATOM 1713 C C . SER A 1 231 ? 1.964 5.863 21.484 1 86.12 231 SER A C 1
ATOM 1715 O O . SER A 1 231 ? 3.141 6.039 21.156 1 86.12 231 SER A O 1
ATOM 1717 N N . THR A 1 232 ? 1.327 4.844 21.188 1 86.5 232 THR A N 1
ATOM 1718 C CA . THR A 1 232 ? 2.021 3.707 20.594 1 86.5 232 THR A CA 1
ATOM 1719 C C . THR A 1 232 ? 2.271 3.943 19.109 1 86.5 232 THR A C 1
ATOM 1721 O O . THR A 1 232 ? 3.072 3.24 18.484 1 86.5 232 THR A O 1
ATOM 1724 N N . ILE A 1 233 ? 1.57 4.848 18.5 1 89.12 233 ILE A N 1
ATOM 1725 C CA . ILE A 1 233 ? 1.81 5.129 17.094 1 89.12 233 ILE A CA 1
ATOM 1726 C C . ILE A 1 233 ? 2.377 6.535 16.922 1 89.12 233 ILE A C 1
ATOM 1728 O O . ILE A 1 233 ? 2.246 7.371 17.828 1 89.12 233 ILE A O 1
ATOM 1732 N N . ASP A 1 234 ? 3.041 6.695 15.828 1 91 234 ASP A N 1
ATOM 1733 C CA . ASP A 1 234 ? 3.605 8.008 15.531 1 91 234 ASP A CA 1
ATOM 1734 C C . ASP A 1 234 ? 2.504 9.031 15.258 1 91 234 ASP A C 1
ATOM 1736 O O . ASP A 1 234 ? 1.425 8.672 14.773 1 91 234 ASP A O 1
ATOM 1740 N N . ASP A 1 235 ? 2.852 10.258 15.5 1 93 235 ASP A N 1
ATOM 1741 C CA . ASP A 1 235 ? 1.905 11.352 15.32 1 93 235 ASP A CA 1
ATOM 1742 C C . ASP A 1 235 ? 1.853 11.805 13.867 1 93 235 ASP A C 1
ATOM 1744 O O . ASP A 1 235 ? 2.719 11.445 13.07 1 93 235 ASP A O 1
ATOM 1748 N N . ALA A 1 236 ? 0.787 12.523 13.539 1 94.69 236 ALA A N 1
ATOM 1749 C CA . ALA A 1 236 ? 0.675 13.188 12.234 1 94.69 236 ALA A CA 1
ATOM 1750 C C . ALA A 1 236 ? 1.619 14.383 12.148 1 94.69 236 ALA A C 1
ATOM 1752 O O . ALA A 1 236 ? 2.008 14.953 13.164 1 94.69 236 ALA A O 1
ATOM 1753 N N . SER A 1 237 ? 1.976 14.695 10.953 1 94.5 237 SER A N 1
ATOM 1754 C CA . SER A 1 237 ? 2.867 15.82 10.719 1 94.5 237 SER A CA 1
ATOM 1755 C C . SER A 1 237 ? 2.127 16.984 10.062 1 94.5 237 SER A C 1
ATOM 1757 O O . SER A 1 237 ? 1.384 16.781 9.094 1 94.5 237 SER A O 1
ATOM 1759 N N . LEU A 1 238 ? 2.357 18.156 10.648 1 95.12 238 LEU A N 1
ATOM 1760 C CA . LEU A 1 238 ? 1.845 19.406 10.094 1 95.12 238 LEU A CA 1
ATOM 1761 C C . LEU A 1 238 ? 2.988 20.312 9.648 1 95.12 238 LEU A C 1
ATOM 1763 O O . LEU A 1 238 ? 4.051 20.328 10.273 1 95.12 238 LEU A O 1
ATOM 1767 N N . ARG A 1 239 ? 2.678 21.016 8.617 1 93.88 239 ARG A N 1
ATOM 1768 C CA . ARG A 1 239 ? 3.6 22.047 8.164 1 93.88 239 ARG A CA 1
ATOM 1769 C C . ARG A 1 239 ? 3.012 23.438 8.375 1 93.88 239 ARG A C 1
ATOM 1771 O O . ARG A 1 239 ? 1.837 23.672 8.086 1 93.88 239 ARG A O 1
ATOM 1778 N N . VAL A 1 240 ? 3.854 24.281 8.93 1 93.81 240 VAL A N 1
ATOM 1779 C CA . VAL A 1 240 ? 3.453 25.672 9.125 1 93.81 240 VAL A CA 1
ATOM 1780 C C . VAL A 1 240 ? 4.258 26.578 8.203 1 93.81 240 VAL A C 1
ATOM 1782 O O . VAL A 1 240 ? 5.488 26.578 8.242 1 93.81 240 VAL A O 1
ATOM 1785 N N . ALA A 1 241 ? 3.551 27.344 7.438 1 93.94 241 ALA A N 1
ATOM 1786 C CA . ALA A 1 241 ? 4.195 28.25 6.496 1 93.94 241 ALA A CA 1
ATOM 1787 C C . ALA A 1 241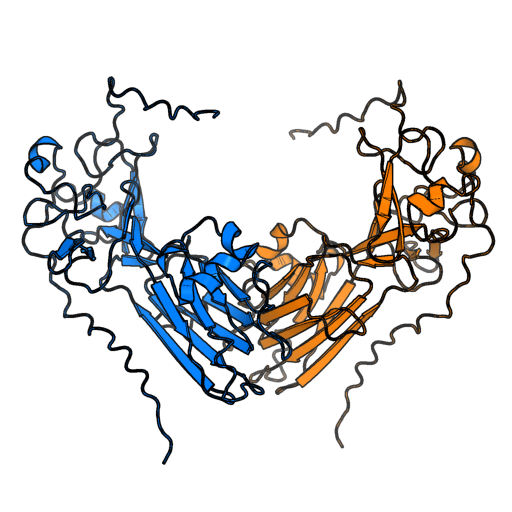 ? 4.117 29.703 6.984 1 93.94 241 ALA A C 1
ATOM 1789 O O . ALA A 1 241 ? 3.219 30.047 7.754 1 93.94 241 ALA A O 1
ATOM 1790 N N . ILE A 1 242 ? 5.105 30.453 6.57 1 93.06 242 ILE A N 1
ATOM 1791 C CA . ILE A 1 242 ? 5.047 31.891 6.766 1 93.06 242 ILE A CA 1
ATOM 1792 C C . ILE A 1 242 ? 4.035 32.5 5.801 1 93.06 242 ILE A C 1
ATOM 1794 O O . ILE A 1 242 ? 4.141 32.312 4.586 1 93.06 242 ILE A O 1
ATOM 1798 N N . MET A 1 243 ? 3.064 33.344 6.371 1 92.94 243 MET A N 1
ATOM 1799 C CA . MET A 1 243 ? 1.928 33.75 5.543 1 92.94 243 MET A CA 1
ATOM 1800 C C . MET A 1 243 ? 1.933 35.25 5.301 1 92.94 243 MET A C 1
ATOM 1802 O O . MET A 1 243 ? 0.954 35.781 4.797 1 92.94 243 MET A O 1
ATOM 1806 N N . ASP A 1 244 ? 2.977 35.938 5.699 1 92.19 244 ASP A N 1
ATOM 1807 C 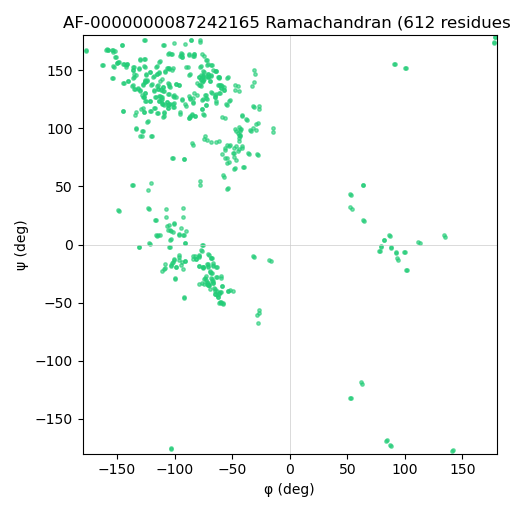CA . ASP A 1 244 ? 2.996 37.375 5.492 1 92.19 244 ASP A CA 1
ATOM 1808 C C . ASP A 1 244 ? 3.066 37.719 4.004 1 92.19 244 ASP A C 1
ATOM 1810 O O . ASP A 1 244 ? 2.617 38.781 3.584 1 92.19 244 ASP A O 1
ATOM 1814 N N . GLN A 1 245 ? 3.693 36.906 3.203 1 93.38 245 GLN A N 1
ATOM 1815 C CA . GLN A 1 245 ? 3.709 37 1.747 1 93.38 245 GLN A CA 1
ATOM 1816 C C . GLN A 1 245 ? 3.262 35.688 1.103 1 93.38 245 GLN A C 1
ATOM 1818 O O . GLN A 1 245 ? 3.479 34.594 1.66 1 93.38 245 GLN A O 1
ATOM 1823 N N . PRO A 1 246 ? 2.717 35.812 -0.094 1 94.38 246 PRO A N 1
ATOM 1824 C CA . PRO A 1 246 ? 2.111 34.625 -0.697 1 94.38 246 PRO A CA 1
ATOM 1825 C C . PRO A 1 246 ? 3.141 33.719 -1.354 1 94.38 246 PRO A C 1
ATOM 1827 O O . PRO A 1 246 ? 2.826 32.562 -1.695 1 94.38 246 PRO A O 1
ATOM 1830 N N . SER A 1 247 ? 4.371 34.219 -1.534 1 95.62 247 SER A N 1
ATOM 1831 C CA . SER A 1 247 ? 5.391 33.438 -2.236 1 95.62 247 SER A CA 1
ATOM 1832 C C . SER A 1 247 ? 6.793 33.906 -1.877 1 95.62 247 SER A C 1
ATOM 1834 O O . SER A 1 247 ? 6.957 34.969 -1.274 1 95.62 247 SER A O 1
ATOM 1836 N N . CYS A 1 248 ? 7.754 33.031 -2.301 1 95.69 248 CYS A N 1
ATOM 1837 C CA . CYS A 1 248 ? 9.148 33.406 -2.105 1 95.69 248 CYS A CA 1
ATOM 1838 C C . CYS A 1 248 ? 9.492 34.688 -2.869 1 95.69 248 CYS A C 1
ATOM 1840 O O . CYS A 1 248 ? 10.164 35.562 -2.34 1 95.69 248 CYS A O 1
ATOM 1842 N N . VAL A 1 249 ? 9.008 34.781 -4.07 1 96.19 249 VAL A N 1
ATOM 1843 C CA . VAL A 1 249 ? 9.289 35.938 -4.918 1 96.19 249 VAL A CA 1
ATOM 1844 C C . VAL A 1 249 ? 8.781 37.219 -4.238 1 96.19 249 VAL A C 1
ATOM 1846 O O . VAL A 1 249 ? 9.523 38.188 -4.105 1 96.19 249 VAL A O 1
ATOM 1849 N N . SER A 1 250 ? 7.555 37.188 -3.797 1 95.62 250 SER A N 1
ATOM 1850 C CA . SER A 1 250 ? 6.969 38.312 -3.117 1 95.62 250 SER A CA 1
ATOM 1851 C C . SER A 1 250 ? 7.688 38.625 -1.805 1 95.62 250 SER A C 1
ATOM 1853 O O . SER A 1 250 ? 7.895 39.781 -1.451 1 95.62 250 SER A O 1
ATOM 1855 N N . ALA A 1 251 ? 8.047 37.594 -1.114 1 94.88 251 ALA A N 1
ATOM 1856 C CA . ALA A 1 251 ? 8.719 37.75 0.175 1 94.88 251 ALA A CA 1
ATOM 1857 C C . ALA A 1 251 ? 10.078 38.406 0.01 1 94.88 251 ALA A C 1
ATOM 1859 O O . ALA A 1 251 ? 10.461 39.25 0.811 1 94.88 251 ALA A O 1
ATOM 1860 N N . GLN A 1 252 ? 10.781 38 -0.96 1 93.25 252 GLN A N 1
ATOM 1861 C CA . GLN A 1 252 ? 12.125 38.531 -1.198 1 93.25 252 GLN A CA 1
ATOM 1862 C C . GLN A 1 252 ? 12.094 39.969 -1.635 1 93.25 252 GLN A C 1
ATOM 1864 O O . GLN A 1 252 ? 13.039 40.719 -1.39 1 93.25 252 GLN A O 1
ATOM 1869 N N . LEU A 1 253 ? 11.031 40.312 -2.266 1 92.06 253 LEU A N 1
ATOM 1870 C CA . LEU A 1 253 ? 10.875 41.719 -2.678 1 92.06 253 LEU A CA 1
ATOM 1871 C C . LEU A 1 253 ? 10.602 42.594 -1.473 1 92.06 253 LEU A C 1
ATOM 1873 O O . LEU A 1 253 ? 10.938 43.781 -1.49 1 92.06 253 LEU A O 1
ATOM 1877 N N . LYS A 1 254 ? 9.93 42 -0.544 1 84.19 254 LYS A N 1
ATOM 1878 C CA . LYS A 1 254 ? 9.695 42.719 0.698 1 84.19 254 LYS A CA 1
ATOM 1879 C C . LYS A 1 254 ? 10.781 42.438 1.728 1 84.19 254 LYS A C 1
ATOM 1881 O O . LYS A 1 254 ? 10.508 41.844 2.773 1 84.19 254 LYS A O 1
ATOM 1886 N N . ASN A 1 255 ? 11.883 42.938 1.57 1 77.44 255 ASN A N 1
ATOM 1887 C CA . ASN A 1 255 ? 13.125 42.594 2.25 1 77.44 255 ASN A CA 1
ATOM 1888 C C . ASN A 1 255 ? 13 42.781 3.762 1 77.44 255 ASN A C 1
ATOM 1890 O O . ASN A 1 255 ? 13.523 41.969 4.527 1 77.44 255 ASN A O 1
ATOM 1894 N N . LYS A 1 256 ? 12.156 43.656 4.199 1 83.25 256 LYS A N 1
ATOM 1895 C CA . LYS A 1 256 ? 12.117 44 5.621 1 83.25 256 LYS A CA 1
ATOM 1896 C C . LYS A 1 256 ? 11.477 42.875 6.426 1 83.25 256 LYS A C 1
ATOM 1898 O O . LYS A 1 256 ? 11.805 42.688 7.598 1 83.25 256 LYS A O 1
ATOM 1903 N N . SER A 1 257 ? 10.633 42.188 5.816 1 88 257 SER A N 1
ATOM 1904 C CA . SER A 1 257 ? 9.922 41.156 6.562 1 88 257 SER A CA 1
ATOM 1905 C C . SER A 1 257 ? 10.305 39.75 6.078 1 88 257 SER A C 1
ATOM 1907 O O . SER A 1 257 ? 9.719 38.75 6.512 1 88 257 SER A O 1
ATOM 1909 N N . TYR A 1 258 ? 11.305 39.75 5.215 1 93.38 258 TYR A N 1
ATOM 1910 C CA . TYR A 1 258 ? 11.75 38.469 4.699 1 93.38 258 TYR A CA 1
ATOM 1911 C C . TYR A 1 258 ? 12.328 37.594 5.816 1 93.38 258 TYR A C 1
ATOM 1913 O O . TYR A 1 258 ? 13.195 38.031 6.566 1 93.38 258 TYR A O 1
ATOM 1921 N N . ALA A 1 259 ? 11.828 36.375 5.871 1 92.19 259 ALA A N 1
ATOM 1922 C CA . ALA A 1 259 ? 12.055 35.594 7.078 1 92.19 259 ALA A CA 1
ATOM 1923 C C . ALA A 1 259 ? 13.297 34.688 6.934 1 92.19 259 ALA A C 1
ATOM 1925 O O . ALA A 1 259 ? 13.836 34.219 7.926 1 92.19 259 ALA A O 1
ATOM 1926 N N . CYS A 1 260 ? 13.805 34.406 5.75 1 91.56 260 CYS A N 1
ATOM 1927 C CA . CYS A 1 260 ? 14.898 33.438 5.559 1 91.56 260 CYS A CA 1
ATOM 1928 C C . CYS A 1 260 ? 16.25 34.156 5.723 1 91.56 260 CYS A C 1
ATOM 1930 O O . CYS A 1 260 ? 16.516 35.156 5.059 1 91.56 260 CYS A O 1
ATOM 1932 N N . SER A 1 261 ? 17 33.562 6.551 1 90.06 261 SER A N 1
ATOM 1933 C CA . SER A 1 261 ? 18.297 34.156 6.859 1 90.06 261 SER A CA 1
ATOM 1934 C C . SER A 1 261 ? 19.297 33.875 5.746 1 90.06 261 SER A C 1
ATOM 1936 O O . SER A 1 261 ? 19.016 33.125 4.805 1 90.06 261 SER A O 1
ATOM 1938 N N . ASN A 1 262 ? 20.453 34.531 5.992 1 85.38 262 ASN A N 1
ATOM 1939 C CA . ASN A 1 262 ? 21.531 34.312 5.031 1 85.38 262 ASN A CA 1
ATOM 1940 C C . ASN A 1 262 ? 21.953 32.844 4.969 1 85.38 262 ASN A C 1
ATOM 1942 O O . ASN A 1 262 ? 22.062 32.188 6 1 85.38 262 ASN A O 1
ATOM 1946 N N . GLY A 1 263 ? 22.156 32.406 3.748 1 83.44 263 GLY A N 1
ATOM 1947 C CA . GLY A 1 263 ? 22.594 31.031 3.574 1 83.44 263 GLY A CA 1
ATOM 1948 C C . GLY A 1 263 ? 21.438 30.047 3.48 1 83.44 263 GLY A C 1
ATOM 1949 O O . GLY A 1 263 ? 21.672 28.828 3.375 1 83.44 263 GLY A O 1
ATOM 1950 N N . SER A 1 264 ? 20.234 30.547 3.621 1 87.94 264 SER A N 1
ATOM 1951 C CA . SER A 1 264 ? 19.062 29.688 3.518 1 87.94 264 SER A CA 1
ATOM 1952 C C . SER A 1 264 ? 18.391 29.844 2.16 1 87.94 264 SER A C 1
ATOM 1954 O O . SER A 1 264 ? 18.766 30.703 1.365 1 87.94 264 SER A O 1
ATOM 1956 N N . SER A 1 265 ? 17.562 28.906 1.874 1 89.31 265 SER A N 1
ATOM 1957 C CA . SER A 1 265 ? 16.766 28.969 0.66 1 89.31 265 SER A CA 1
ATOM 1958 C C . SER A 1 265 ? 15.273 29.094 0.988 1 89.31 265 SER A C 1
ATOM 1960 O O . SER A 1 265 ? 14.844 28.734 2.088 1 89.31 265 SER A O 1
ATOM 1962 N N . CYS A 1 266 ? 14.609 29.688 0.024 1 92.12 266 CYS A N 1
ATOM 1963 C CA . CYS A 1 266 ? 13.164 29.875 0.157 1 92.12 266 CYS A CA 1
ATOM 1964 C C . CYS A 1 266 ? 12.406 28.891 -0.719 1 92.12 266 CYS A C 1
ATOM 1966 O O . CYS A 1 266 ? 12.797 28.641 -1.862 1 92.12 266 CYS A O 1
ATOM 1968 N N . ARG A 1 267 ? 11.336 28.312 -0.096 1 92.06 267 ARG A N 1
ATOM 1969 C CA . ARG A 1 267 ? 10.484 27.422 -0.86 1 92.06 267 ARG A CA 1
ATOM 1970 C C . ARG A 1 267 ? 9.016 27.797 -0.705 1 92.06 267 ARG A C 1
ATOM 1972 O O . ARG A 1 267 ? 8.523 27.953 0.415 1 92.06 267 ARG A O 1
ATOM 1979 N N . ASP A 1 268 ? 8.32 27.859 -1.83 1 93.44 268 ASP A N 1
ATOM 1980 C CA . ASP A 1 268 ? 6.891 28.156 -1.789 1 93.44 268 ASP A CA 1
ATOM 1981 C C . ASP A 1 268 ? 6.105 27 -1.17 1 93.44 268 ASP A C 1
ATOM 1983 O O . ASP A 1 268 ? 6.441 25.828 -1.376 1 93.44 268 ASP A O 1
ATOM 1987 N N . SER A 1 269 ? 5.102 27.359 -0.371 1 91.5 269 SER A N 1
ATOM 1988 C CA . SER A 1 269 ? 4.164 26.359 0.135 1 91.5 269 SER A CA 1
ATOM 1989 C C . SER A 1 269 ? 2.979 26.188 -0.811 1 91.5 269 SER A C 1
ATOM 1991 O O . SER A 1 269 ? 2.58 27.125 -1.497 1 91.5 269 SER A O 1
ATOM 1993 N N . SER A 1 270 ? 2.359 25.016 -0.814 1 88.56 270 SER A N 1
ATOM 1994 C CA . SER A 1 270 ? 1.323 24.656 -1.78 1 88.56 270 SER A CA 1
ATOM 1995 C C . SER A 1 270 ? 0.052 25.469 -1.546 1 88.56 270 SER A C 1
ATOM 1997 O O . SER A 1 270 ? -0.729 25.688 -2.473 1 88.56 270 SER A O 1
ATOM 1999 N N . TYR A 1 271 ? -0.162 25.969 -0.368 1 91.5 271 TYR A N 1
ATOM 2000 C CA . TYR A 1 271 ? -1.406 26.656 -0.047 1 91.5 271 TYR A CA 1
ATOM 2001 C C . TYR A 1 271 ? -1.136 28.078 0.424 1 91.5 271 TYR A C 1
ATOM 2003 O O . TYR A 1 271 ? -1.859 28.609 1.271 1 91.5 271 TYR A O 1
ATOM 2011 N N . GLY A 1 272 ? -0.04 28.594 -0.144 1 92.12 272 GLY A N 1
ATOM 2012 C CA . GLY A 1 272 ? 0.333 29.969 0.173 1 92.12 272 GLY A CA 1
ATOM 2013 C C . GLY A 1 272 ? 1.452 30.062 1.193 1 92.12 272 GLY A C 1
ATOM 2014 O O . GLY A 1 272 ? 1.635 29.156 2.006 1 92.12 272 GLY A O 1
ATOM 2015 N N . GLY A 1 273 ? 2.113 31.109 1.037 1 94.5 273 GLY A N 1
ATOM 2016 C CA . GLY A 1 273 ? 3.221 31.344 1.952 1 94.5 273 GLY A CA 1
ATOM 2017 C C . GLY A 1 273 ? 4.504 30.656 1.522 1 94.5 273 GLY A C 1
ATOM 2018 O O . GLY A 1 273 ? 4.645 30.266 0.361 1 94.5 273 GLY A O 1
ATOM 2019 N N . TYR A 1 274 ? 5.395 30.641 2.398 1 93 274 TYR A N 1
ATOM 2020 C CA . TYR A 1 274 ? 6.703 30.078 2.074 1 93 274 TYR A CA 1
ATOM 2021 C C . TYR A 1 274 ? 7.391 29.547 3.322 1 93 274 TYR A C 1
ATOM 2023 O O . TYR A 1 274 ? 6.906 29.734 4.438 1 93 274 TYR A O 1
ATOM 2031 N N . GLN A 1 275 ? 8.406 28.781 3.107 1 92.12 275 GLN A N 1
ATOM 2032 C CA . GLN A 1 275 ? 9.266 28.219 4.148 1 92.12 275 GLN A CA 1
ATOM 2033 C C . GLN A 1 275 ? 10.734 28.469 3.844 1 92.12 275 GLN A C 1
ATOM 2035 O O . GLN A 1 275 ? 11.102 28.75 2.699 1 92.12 275 GLN A O 1
ATOM 2040 N N . CYS A 1 276 ? 11.477 28.406 4.844 1 90.56 276 CYS A N 1
ATOM 2041 C CA . CYS A 1 276 ? 12.922 28.562 4.699 1 90.56 276 CYS A CA 1
ATOM 2042 C C . CYS A 1 276 ? 13.641 27.234 4.977 1 90.56 276 CYS A C 1
ATOM 2044 O O . CYS A 1 276 ? 13.227 26.469 5.848 1 90.56 276 CYS A O 1
ATOM 2046 N N . ASP A 1 277 ? 14.727 26.938 4.195 1 88.12 277 ASP A N 1
ATOM 2047 C CA . ASP A 1 277 ? 15.516 25.719 4.387 1 88.12 277 ASP A CA 1
ATOM 2048 C C . ASP A 1 277 ? 17.016 26.031 4.336 1 88.12 277 ASP A C 1
ATOM 2050 O O . ASP A 1 277 ? 17.453 26.922 3.596 1 88.12 277 ASP A O 1
ATOM 2054 N N . CYS A 1 278 ? 17.734 25.234 5.152 1 85.25 278 CYS A N 1
ATOM 2055 C CA . CYS A 1 278 ? 19.172 25.359 5.027 1 85.25 278 CYS A CA 1
ATOM 2056 C C . CYS A 1 278 ? 19.703 24.438 3.932 1 85.25 278 CYS A C 1
ATOM 2058 O O . CYS A 1 278 ? 19.266 23.297 3.803 1 85.25 278 CYS A O 1
ATOM 2060 N N . SER A 1 279 ? 20.438 24.875 2.918 1 71.88 279 SER A N 1
ATOM 2061 C CA . SER A 1 279 ? 20.922 24.141 1.755 1 71.88 279 SER A CA 1
ATOM 2062 C C . SER A 1 279 ? 21.812 22.984 2.17 1 71.88 279 SER A C 1
ATOM 2064 O O . SER A 1 279 ? 21.844 21.938 1.507 1 71.88 279 SER A O 1
ATOM 2066 N N . SER A 1 280 ? 22.781 23.094 2.961 1 61.34 280 SER A N 1
ATOM 2067 C CA . SER A 1 280 ? 23.859 22.109 3.146 1 61.34 280 SER A CA 1
ATOM 2068 C C . SER A 1 280 ? 23.734 21.406 4.492 1 61.34 280 SER A C 1
ATOM 2070 O O . SER A 1 280 ? 24.375 20.375 4.715 1 61.34 280 SER A O 1
ATOM 2072 N N . TYR A 1 281 ? 23 21.906 5.406 1 56.38 281 TYR A N 1
ATOM 2073 C CA . TYR A 1 281 ? 23.203 21.312 6.727 1 56.38 281 TYR A CA 1
ATOM 2074 C C . TYR A 1 281 ? 21.859 21.016 7.398 1 56.38 281 TYR A C 1
ATOM 2076 O O . TYR A 1 281 ? 21.078 21.938 7.637 1 56.38 281 TYR A O 1
ATOM 2084 N N . SER A 1 282 ? 21.656 19.719 7.504 1 59.88 282 SER A N 1
ATOM 2085 C CA . SER A 1 282 ? 20.5 19.234 8.258 1 59.88 282 SER A CA 1
ATOM 2086 C C . SER A 1 282 ? 20.594 19.609 9.734 1 59.88 282 SER A C 1
ATOM 2088 O O . SER A 1 282 ? 21.688 19.609 10.305 1 59.88 282 SER A O 1
ATOM 2090 N N . GLY A 1 283 ? 19.688 20.297 10.25 1 63.34 283 GLY A N 1
ATOM 2091 C CA . GLY A 1 283 ? 19.578 20.547 11.68 1 63.34 283 GLY A CA 1
ATOM 2092 C C . GLY A 1 283 ? 19.812 22 12.047 1 63.34 283 GLY A C 1
ATOM 2093 O O . GLY A 1 283 ? 19.781 22.359 13.219 1 63.34 283 GLY A O 1
ATOM 2094 N N . ARG A 1 284 ? 20.047 22.781 11.086 1 79.19 284 ARG A N 1
ATOM 2095 C CA . ARG A 1 284 ? 20.234 24.203 11.312 1 79.19 284 ARG A CA 1
ATOM 2096 C C . ARG A 1 284 ? 18.922 24.969 11.148 1 79.19 284 ARG A C 1
ATOM 2098 O O . ARG A 1 284 ? 17.906 24.375 10.773 1 79.19 284 ARG A O 1
ATOM 2105 N N . ASN A 1 285 ? 19 26.25 11.711 1 88.88 285 ASN A N 1
ATOM 2106 C CA . ASN A 1 285 ? 17.75 27 11.75 1 88.88 285 ASN A CA 1
ATOM 2107 C C . ASN A 1 285 ? 17.781 28.156 10.75 1 88.88 285 ASN A C 1
ATOM 2109 O O . ASN A 1 285 ? 18.453 29.156 10.969 1 88.88 285 ASN A O 1
ATOM 2113 N N . PRO A 1 286 ? 17.031 28.047 9.766 1 91.12 286 PRO A N 1
ATOM 2114 C CA . PRO A 1 286 ? 17.078 29.047 8.703 1 91.12 286 PRO A CA 1
ATOM 2115 C C . PRO A 1 286 ? 16.375 30.344 9.094 1 91.12 286 PRO A C 1
ATOM 2117 O O . PRO A 1 286 ? 16.453 31.344 8.352 1 91.12 286 PRO A O 1
ATOM 2120 N N . TYR A 1 287 ? 15.812 30.453 10.258 1 91.69 287 TYR A N 1
ATOM 2121 C CA . TYR A 1 287 ? 15 31.609 10.648 1 91.69 287 TYR A CA 1
ATOM 2122 C C . TYR A 1 287 ? 15.773 32.531 11.586 1 91.69 287 TYR A C 1
ATOM 2124 O O . TYR A 1 287 ? 15.281 33.594 11.961 1 91.69 287 TYR A O 1
ATOM 2132 N N . ILE A 1 288 ? 16.938 32.094 11.883 1 91.75 288 ILE A N 1
ATOM 2133 C CA . ILE A 1 288 ? 17.766 32.844 12.805 1 91.75 288 ILE A CA 1
ATOM 2134 C C . ILE A 1 288 ? 19 33.406 12.07 1 91.75 288 ILE A C 1
ATOM 2136 O O . ILE A 1 288 ? 19.516 32.75 11.164 1 91.75 288 ILE A O 1
ATOM 2140 N N . LEU A 1 289 ? 19.406 34.594 12.57 1 90.38 289 LEU A N 1
ATOM 2141 C CA . LEU A 1 289 ? 20.562 35.219 11.961 1 90.38 289 LEU A CA 1
ATOM 2142 C C . LEU A 1 289 ? 21.766 34.25 11.984 1 90.38 289 LEU A C 1
ATOM 2144 O O . LEU A 1 289 ? 22.141 33.75 13.039 1 90.38 289 LEU A O 1
ATOM 2148 N N . ASP A 1 290 ? 22.328 33.906 10.797 1 84 290 ASP A N 1
ATOM 2149 C CA . ASP A 1 290 ? 23.484 33.031 10.602 1 84 290 ASP A CA 1
ATOM 2150 C C . ASP A 1 290 ? 23.172 31.594 11.094 1 84 290 ASP A C 1
ATOM 2152 O O . ASP A 1 290 ? 24.078 30.891 11.547 1 84 290 ASP A O 1
ATOM 2156 N N . GLY A 1 291 ? 21.969 31.344 11.156 1 86.19 291 GLY A N 1
ATOM 2157 C CA . GLY A 1 291 ? 21.531 30.047 11.688 1 86.19 291 GLY A CA 1
ATOM 2158 C C . GLY A 1 291 ? 21.922 28.875 10.805 1 86.19 291 GLY A C 1
ATOM 2159 O O . GLY A 1 291 ? 21.891 27.734 11.25 1 86.19 291 GLY A O 1
ATOM 2160 N N . CYS A 1 292 ? 22.25 29.141 9.547 1 85.94 292 CYS A N 1
ATOM 2161 C CA . CYS A 1 292 ? 22.609 28.062 8.633 1 85.94 292 CYS A CA 1
ATOM 2162 C C . CYS A 1 292 ? 24.125 27.891 8.555 1 85.94 292 CYS A C 1
ATOM 2164 O O . CYS A 1 292 ? 24.609 27.016 7.84 1 85.94 292 CYS A O 1
ATOM 2166 N N . THR A 1 293 ? 24.875 28.625 9.031 1 75.62 293 THR A N 1
ATOM 2167 C CA . THR A 1 293 ? 26.328 28.562 8.938 1 75.62 293 THR A CA 1
ATOM 2168 C C . THR A 1 293 ? 26.906 27.594 9.969 1 75.62 293 THR A C 1
ATOM 2170 O O . THR A 1 293 ? 26.312 27.375 11.016 1 75.62 293 THR A O 1
ATOM 2173 N N . ARG A 1 294 ? 27.828 26.656 9.422 1 58.12 294 ARG A N 1
ATOM 2174 C CA . ARG A 1 294 ? 28.578 25.734 10.273 1 58.12 294 ARG A CA 1
ATOM 2175 C C . ARG A 1 294 ? 29.141 26.453 11.5 1 58.12 294 ARG A C 1
ATOM 2177 O O . ARG A 1 294 ? 29.719 27.516 11.383 1 58.12 294 ARG A O 1
ATOM 2184 N N . GLN A 1 295 ? 28.531 26.312 12.586 1 50.5 295 GLN A N 1
ATOM 2185 C CA . GLN A 1 295 ? 29.312 26.828 13.703 1 50.5 295 GLN A CA 1
ATOM 2186 C C . GLN A 1 295 ? 30.656 26.125 13.805 1 50.5 295 GLN A C 1
ATOM 2188 O O . GLN A 1 295 ? 30.734 24.891 13.672 1 50.5 295 GLN A O 1
ATOM 2193 N N . GLU A 1 296 ? 31.766 26.688 13.531 1 46.34 296 GLU A N 1
ATOM 2194 C CA . GLU A 1 296 ? 33.094 26.078 13.688 1 46.34 296 GLU A CA 1
ATOM 2195 C C . GLU A 1 296 ? 33.062 25.031 14.789 1 46.34 296 GLU A C 1
ATOM 2197 O O . GLU A 1 296 ? 33.719 23.984 14.664 1 46.34 296 GLU A O 1
ATOM 2202 N N . GLY A 1 297 ? 32.875 25.344 16.172 1 39.38 297 GLY A N 1
ATOM 2203 C CA . GLY A 1 297 ? 33.188 24.516 17.312 1 39.38 297 GLY A CA 1
ATOM 2204 C C . GLY A 1 297 ? 32.188 23.375 17.5 1 39.38 297 GLY A C 1
ATOM 2205 O O . GLY A 1 297 ? 32.281 22.625 18.469 1 39.38 297 GLY A O 1
ATOM 2206 N N . ALA A 1 298 ? 31.016 23.453 17.156 1 40 298 ALA A N 1
ATOM 2207 C CA . ALA A 1 298 ? 30.203 22.375 17.688 1 40 298 ALA A CA 1
ATOM 2208 C C . ALA A 1 298 ? 30.5 21.062 16.953 1 40 298 ALA A C 1
ATOM 2210 O O . ALA A 1 298 ? 30.359 20.969 15.734 1 40 298 ALA A O 1
ATOM 2211 N N . SER A 1 299 ? 31.391 20.281 17.469 1 34.47 299 SER A N 1
ATOM 2212 C CA . SER A 1 299 ? 31.594 18.859 17.203 1 34.47 299 SER A CA 1
ATOM 2213 C C . SER A 1 299 ? 30.266 18.156 16.922 1 34.47 299 SER A C 1
ATOM 2215 O O . SER A 1 299 ? 29.266 18.406 17.609 1 34.47 299 SER A O 1
ATOM 2217 N N . CYS A 1 300 ? 29.938 17.969 15.781 1 34.97 300 CYS A N 1
ATOM 2218 C CA . CYS A 1 300 ? 28.828 17.031 15.531 1 34.97 300 CYS A CA 1
ATOM 2219 C C . CYS A 1 300 ? 28.766 15.969 16.609 1 34.97 300 CYS A C 1
ATOM 2221 O O . CYS A 1 300 ? 29.766 15.273 16.859 1 34.97 300 CYS A O 1
ATOM 2223 N N . PRO A 1 301 ? 27.891 16.125 17.594 1 34.06 301 PRO A N 1
ATOM 2224 C CA . PRO A 1 301 ? 27.891 14.93 18.453 1 34.06 301 PRO A CA 1
ATOM 2225 C C . PRO A 1 301 ? 27.953 13.633 17.656 1 34.06 301 PRO A C 1
ATOM 2227 O O . PRO A 1 301 ? 27.297 13.508 16.609 1 34.06 301 PRO A O 1
ATOM 2230 N N . THR A 1 302 ? 29.141 13.102 17.578 1 31.39 302 THR A N 1
ATOM 2231 C CA . THR A 1 302 ? 29.297 11.719 17.141 1 31.39 302 THR A CA 1
ATOM 2232 C C . THR A 1 302 ? 28.219 10.828 17.766 1 31.39 302 THR A C 1
ATOM 2234 O O . THR A 1 302 ? 28.094 10.758 18.984 1 31.39 302 THR A O 1
ATOM 2237 N N . PHE A 1 303 ? 27.078 10.781 17.156 1 29.06 303 PHE A N 1
ATOM 2238 C CA . PHE A 1 303 ? 26.203 9.695 17.562 1 29.06 303 PHE A CA 1
ATOM 2239 C C . PHE A 1 303 ? 26.984 8.383 17.656 1 29.06 303 PHE A C 1
ATOM 2241 O O . PHE A 1 303 ? 27.531 7.914 16.672 1 29.06 303 PHE A O 1
ATOM 2248 N N . PHE A 1 304 ? 27.688 8.203 18.781 1 29.83 304 PHE A N 1
ATOM 2249 C CA . PHE A 1 304 ? 28.234 6.902 19.156 1 29.83 304 PHE A CA 1
ATOM 2250 C C . PHE A 1 304 ? 27.141 5.832 19.125 1 29.83 304 PHE A C 1
ATOM 2252 O O . PHE A 1 304 ? 26.109 5.977 19.766 1 29.83 304 PHE A O 1
ATOM 2259 N N . THR A 1 305 ? 26.938 5.293 17.984 1 28.34 305 THR A N 1
ATOM 2260 C CA . THR A 1 305 ? 26.219 4.02 17.984 1 28.34 305 THR A CA 1
ATOM 2261 C C . THR A 1 305 ? 26.828 3.068 19.016 1 28.34 305 THR A C 1
ATOM 2263 O O . THR A 1 305 ? 27.984 2.672 18.891 1 28.34 305 THR A O 1
ATOM 2266 N N . LYS A 1 306 ? 26.594 3.252 20.312 1 22.25 306 LYS A N 1
ATOM 2267 C CA . LYS A 1 306 ? 26.922 2.223 21.281 1 22.25 306 LYS A CA 1
ATOM 2268 C C . LYS A 1 306 ? 26.438 0.851 20.828 1 22.25 306 LYS A C 1
ATOM 2270 O O . LYS A 1 306 ? 25.234 0.647 20.641 1 22.25 306 LYS A O 1
ATOM 2275 N N . ARG A 1 307 ? 27.375 0.175 20.281 1 26.53 307 ARG A N 1
ATOM 2276 C CA . ARG A 1 307 ? 27.406 -1.279 20.172 1 26.53 307 ARG A CA 1
ATOM 2277 C C . ARG A 1 307 ? 27.328 -1.932 21.547 1 26.53 307 ARG A C 1
ATOM 2279 O O . ARG A 1 307 ? 28.25 -1.789 22.359 1 26.53 307 ARG A O 1
ATOM 2286 N N . SER A 1 308 ? 26.25 -1.69 22.328 1 21.09 308 SER A N 1
ATOM 2287 C CA . SER A 1 308 ? 26.172 -2.742 23.328 1 21.09 308 SER A CA 1
ATOM 2288 C C . SER A 1 308 ? 25.922 -4.102 22.688 1 21.09 308 SER A C 1
ATOM 2290 O O . SER A 1 308 ? 25.234 -4.195 21.672 1 21.09 308 SER A O 1
ATOM 2292 N N . MET B 1 1 ? -37.188 -10.688 -19.562 1 24.27 1 MET B N 1
ATOM 2293 C CA . MET B 1 1 ? -36.219 -11.578 -20.203 1 24.27 1 MET B CA 1
ATOM 2294 C C . MET B 1 1 ? -34.781 -11.18 -19.828 1 24.27 1 MET B C 1
ATOM 2296 O O . MET B 1 1 ? -34.312 -10.102 -20.203 1 24.27 1 MET B O 1
ATOM 2300 N N . SER B 1 2 ? -34.281 -11.555 -18.641 1 25.19 2 SER B N 1
ATOM 2301 C CA . SER B 1 2 ? -33.125 -11.148 -17.844 1 25.19 2 SER B CA 1
ATOM 2302 C C . SER B 1 2 ? -31.828 -11.648 -18.469 1 25.19 2 SER B C 1
ATOM 2304 O O . SER B 1 2 ? -31.656 -12.859 -18.656 1 25.19 2 SER B O 1
ATOM 2306 N N . PHE B 1 3 ? -31.234 -10.875 -19.328 1 27.69 3 PHE B N 1
ATOM 2307 C CA . PHE B 1 3 ? -30.062 -11.281 -20.094 1 27.69 3 PHE B CA 1
ATOM 2308 C C . PHE B 1 3 ? -28.875 -11.547 -19.172 1 27.69 3 PHE B C 1
ATOM 2310 O O . PHE B 1 3 ? -28.391 -10.641 -18.5 1 27.69 3 PHE B O 1
ATOM 2317 N N . VAL B 1 4 ? -28.734 -12.742 -18.688 1 27.36 4 VAL B N 1
ATOM 2318 C CA . VAL B 1 4 ? -27.609 -13.359 -17.969 1 27.36 4 VAL B CA 1
ATOM 2319 C C . VAL B 1 4 ? -26.344 -13.258 -18.828 1 27.36 4 VAL B C 1
ATOM 2321 O O . VAL B 1 4 ? -26.281 -13.836 -19.906 1 27.36 4 VAL B O 1
ATOM 2324 N N . LEU B 1 5 ? -25.797 -12.117 -18.906 1 28.98 5 LEU B N 1
ATOM 2325 C CA . LEU B 1 5 ? -24.547 -12.094 -19.641 1 28.98 5 LEU B CA 1
ATOM 2326 C C . LEU B 1 5 ? -23.547 -13.086 -19.047 1 28.98 5 LEU B C 1
ATOM 2328 O O . LEU B 1 5 ? -23.109 -12.914 -17.906 1 28.98 5 LEU B O 1
ATOM 2332 N N . MET B 1 6 ? -23.656 -14.328 -19.391 1 26.73 6 MET B N 1
ATOM 2333 C CA . MET B 1 6 ? -22.703 -15.398 -19.125 1 26.73 6 MET B CA 1
ATOM 2334 C C . MET B 1 6 ? -21.312 -15.016 -19.609 1 26.73 6 MET B C 1
ATOM 2336 O O . MET B 1 6 ? -21.094 -14.812 -20.812 1 26.73 6 MET B O 1
ATOM 2340 N N . PHE B 1 7 ? -20.719 -14.141 -18.953 1 32.12 7 PHE B N 1
ATOM 2341 C CA . PHE B 1 7 ? -19.328 -14.062 -19.344 1 32.12 7 PHE B CA 1
ATOM 2342 C C . PHE B 1 7 ? -18.688 -15.453 -19.375 1 32.12 7 PHE B C 1
ATOM 2344 O O . PHE B 1 7 ? -18.547 -16.094 -18.328 1 32.12 7 PHE B O 1
ATOM 2351 N N . LEU B 1 8 ? -18.953 -16.188 -20.422 1 27.55 8 LEU B N 1
ATOM 2352 C CA . LEU B 1 8 ? -18.328 -17.484 -20.688 1 27.55 8 LEU B CA 1
ATOM 2353 C C . LEU B 1 8 ? -16.797 -17.359 -20.656 1 27.55 8 LEU B C 1
ATOM 2355 O O . LEU B 1 8 ? -16.203 -16.891 -21.625 1 27.55 8 LEU B O 1
ATOM 2359 N N . ALA B 1 9 ? -16.25 -16.781 -19.703 1 32.09 9 ALA B N 1
ATOM 2360 C CA . ALA B 1 9 ? -14.844 -17.156 -19.75 1 32.09 9 ALA B CA 1
ATOM 2361 C C . ALA B 1 9 ? -14.68 -18.672 -19.906 1 32.09 9 ALA B C 1
ATOM 2363 O O . ALA B 1 9 ? -15.148 -19.438 -19.062 1 32.09 9 ALA B O 1
ATOM 2364 N N . ALA B 1 10 ? -14.766 -19.172 -21.094 1 31.39 10 ALA B N 1
ATOM 2365 C CA . ALA B 1 10 ? -14.359 -20.547 -21.328 1 31.39 10 ALA B CA 1
ATOM 2366 C C . ALA B 1 10 ? -13.086 -20.875 -20.562 1 31.39 10 ALA B C 1
ATOM 2368 O O . ALA B 1 10 ? -12 -20.391 -20.891 1 31.39 10 ALA B O 1
ATOM 2369 N N . ALA B 1 11 ? -13.164 -20.891 -19.25 1 32.69 11 ALA B N 1
ATOM 2370 C CA . ALA B 1 11 ? -12.008 -21.547 -18.641 1 32.69 11 ALA B CA 1
ATOM 2371 C C . ALA B 1 11 ? -11.656 -22.844 -19.359 1 32.69 11 ALA B C 1
ATOM 2373 O O . ALA B 1 11 ? -12.523 -23.688 -19.578 1 32.69 11 ALA B O 1
ATOM 2374 N N . PRO B 1 12 ? -10.734 -22.828 -20.281 1 32.47 12 PRO B N 1
ATOM 2375 C CA . PRO B 1 12 ? -10.445 -24.203 -20.703 1 32.47 12 PRO B CA 1
ATOM 2376 C C . PRO B 1 12 ? -10.477 -25.188 -19.531 1 32.47 12 PRO B C 1
ATOM 2378 O O . PRO B 1 12 ? -10.234 -24.797 -18.375 1 32.47 12 PRO B O 1
ATOM 2381 N N . GLN B 1 13 ? -11.508 -26.047 -19.453 1 29 13 GLN B N 1
ATOM 2382 C CA . GLN B 1 13 ? -11.516 -27.172 -18.531 1 29 13 GLN B CA 1
ATOM 2383 C C . GLN B 1 13 ? -10.094 -27.641 -18.219 1 29 13 GLN B C 1
ATOM 2385 O O . GLN B 1 13 ? -9.273 -27.766 -19.141 1 29 13 GLN B O 1
ATOM 2390 N N . ALA B 1 14 ? -9.594 -27.312 -17.047 1 32.34 14 ALA B N 1
ATOM 2391 C CA . ALA B 1 14 ? -8.422 -28.031 -16.578 1 32.34 14 ALA B CA 1
ATOM 2392 C C . ALA B 1 14 ? -8.477 -29.5 -17.016 1 32.34 14 ALA B C 1
ATOM 2394 O O . ALA B 1 14 ? -9.398 -30.234 -16.625 1 32.34 14 ALA B O 1
ATOM 2395 N N . SER B 1 15 ? -8.18 -29.812 -18.219 1 29.5 15 SER B N 1
ATOM 2396 C CA . SER B 1 15 ? -8.031 -31.234 -18.531 1 29.5 15 SER B CA 1
ATOM 2397 C C . SER B 1 15 ? -7.504 -32 -17.312 1 29.5 15 SER B C 1
ATOM 2399 O O . SER B 1 15 ? -6.879 -31.422 -16.438 1 29.5 15 SER B O 1
ATOM 2401 N N . ALA B 1 16 ? -7.879 -33.344 -17.172 1 31.36 16 ALA B N 1
ATOM 2402 C CA . ALA B 1 16 ? -7.449 -34.375 -16.25 1 31.36 16 ALA B CA 1
ATOM 2403 C C . ALA B 1 16 ? -5.988 -34.219 -15.859 1 31.36 16 ALA B C 1
ATOM 2405 O O . ALA B 1 16 ? -5.211 -33.594 -16.594 1 31.36 16 ALA B O 1
ATOM 2406 N N . ALA B 1 17 ? -5.691 -34.375 -14.602 1 35.69 17 ALA B N 1
ATOM 2407 C CA . ALA B 1 17 ? -4.363 -34.594 -14.039 1 35.69 17 ALA B CA 1
ATOM 2408 C C . ALA B 1 17 ? -3.439 -35.281 -15.055 1 35.69 17 ALA B C 1
ATOM 2410 O O . ALA B 1 17 ? -3.693 -36.406 -15.5 1 35.69 17 ALA B O 1
ATOM 2411 N N . VAL B 1 18 ? -2.959 -34.531 -15.992 1 35.72 18 VAL B N 1
ATOM 2412 C CA . VAL B 1 18 ? -1.982 -35.25 -16.797 1 35.72 18 VAL B CA 1
ATOM 2413 C C . VAL B 1 18 ? -1.064 -36.062 -15.883 1 35.72 18 VAL B C 1
ATOM 2415 O O . VAL B 1 18 ? -0.389 -35.5 -15.016 1 35.72 18 VAL B O 1
ATOM 2418 N N . PRO B 1 19 ? -1.301 -37.312 -15.594 1 36.91 19 PRO B N 1
ATOM 2419 C CA . PRO B 1 19 ? -0.176 -38.062 -15.031 1 36.91 19 PRO B CA 1
ATOM 2420 C C . PRO B 1 19 ? 1.179 -37.5 -15.477 1 36.91 19 PRO B C 1
ATOM 2422 O O . PRO B 1 19 ? 1.281 -36.875 -16.531 1 36.91 19 PRO B O 1
ATOM 2425 N N . GLY B 1 20 ? 2.043 -36.969 -14.539 1 46.25 20 GLY B N 1
ATOM 2426 C CA . GLY B 1 20 ? 3.408 -36.75 -14.992 1 46.25 20 GLY B CA 1
ATOM 2427 C C . GLY B 1 20 ? 3.719 -37.469 -16.297 1 46.25 20 GLY B C 1
ATOM 2428 O O . GLY B 1 20 ? 3.352 -38.625 -16.484 1 46.25 20 GLY B O 1
ATOM 2429 N N . ALA B 1 21 ? 3.666 -36.625 -17.406 1 53.03 21 ALA B N 1
ATOM 2430 C CA . ALA B 1 21 ? 4.008 -37.25 -18.672 1 53.03 21 ALA B CA 1
ATOM 2431 C C . ALA B 1 21 ? 5.035 -38.344 -18.484 1 53.03 21 ALA B C 1
ATOM 2433 O O . ALA B 1 21 ? 5.965 -38.219 -17.688 1 53.03 21 ALA B O 1
ATOM 2434 N N . ALA B 1 22 ? 4.656 -39.5 -18.844 1 66.56 22 ALA B N 1
ATOM 2435 C CA . ALA B 1 22 ? 5.602 -40.594 -18.953 1 66.56 22 ALA B CA 1
ATOM 2436 C C . ALA B 1 22 ? 6.914 -40.156 -19.578 1 66.56 22 ALA B C 1
ATOM 2438 O O . ALA B 1 22 ? 6.918 -39.312 -20.484 1 66.56 22 ALA B O 1
ATOM 2439 N N . GLY B 1 23 ? 8.062 -40.125 -18.781 1 76.75 23 GLY B N 1
ATOM 2440 C CA . GLY B 1 23 ? 9.383 -39.875 -19.344 1 76.75 23 GLY B CA 1
ATOM 2441 C C . GLY B 1 23 ? 10.203 -38.875 -18.547 1 76.75 23 GLY B C 1
ATOM 2442 O O . GLY B 1 23 ? 11.258 -38.438 -19 1 76.75 23 GLY B O 1
ATOM 2443 N N . GLY B 1 24 ? 9.672 -38.5 -17.422 1 87.44 24 GLY B N 1
ATOM 2444 C CA . GLY B 1 24 ? 10.453 -37.562 -16.594 1 87.44 24 GLY B CA 1
ATOM 2445 C C . GLY B 1 24 ? 11.672 -38.219 -15.969 1 87.44 24 GLY B C 1
ATOM 2446 O O . GLY B 1 24 ? 11.633 -39.406 -15.625 1 87.44 24 GLY B O 1
ATOM 2447 N N . ILE B 1 25 ? 12.703 -37.375 -15.906 1 88.81 25 ILE B N 1
ATOM 2448 C CA . ILE B 1 25 ? 13.953 -37.844 -15.297 1 88.81 25 ILE B CA 1
ATOM 2449 C C . ILE B 1 25 ? 13.828 -37.812 -13.773 1 88.81 25 ILE B C 1
ATOM 2451 O O . ILE B 1 25 ? 13.273 -36.844 -13.211 1 88.81 25 ILE B O 1
ATOM 2455 N N . LEU B 1 26 ? 14.328 -38.875 -13.141 1 89.12 26 LEU B N 1
ATOM 2456 C CA . LEU B 1 26 ? 14.297 -38.875 -11.68 1 89.12 26 LEU B CA 1
ATOM 2457 C C . LEU B 1 26 ? 15.703 -38.719 -11.109 1 89.12 26 LEU B C 1
ATOM 2459 O O . LEU B 1 26 ? 15.859 -38.25 -9.969 1 89.12 26 LEU B O 1
ATOM 2463 N N . GLN B 1 27 ? 16.688 -39.031 -11.898 1 89.44 27 GLN B N 1
ATOM 2464 C CA . GLN B 1 27 ? 18.062 -38.875 -11.461 1 89.44 27 GLN B CA 1
ATOM 2465 C C . GLN B 1 27 ? 18.625 -37.531 -11.891 1 89.44 27 GLN B C 1
ATOM 2467 O O . GLN B 1 27 ? 18.062 -36.875 -12.766 1 89.44 27 GLN B O 1
ATOM 2472 N N . ILE B 1 28 ? 19.672 -37.156 -11.234 1 92.81 28 ILE B N 1
ATOM 2473 C CA . ILE B 1 28 ? 20.328 -35.906 -11.602 1 92.81 28 ILE B CA 1
ATOM 2474 C C . ILE B 1 28 ? 21.062 -36.094 -12.922 1 92.81 28 ILE B C 1
ATOM 2476 O O . ILE B 1 28 ? 21.984 -36.906 -13.023 1 92.81 28 ILE B O 1
ATOM 2480 N N . PRO B 1 29 ? 20.672 -35.312 -13.875 1 93.81 29 PRO B N 1
ATOM 2481 C CA . PRO B 1 29 ? 21.359 -35.438 -15.164 1 93.81 29 PRO B CA 1
ATOM 2482 C C . PRO B 1 29 ? 22.609 -34.562 -15.25 1 93.81 29 PRO B C 1
ATOM 2484 O O . PRO B 1 29 ? 22.828 -33.688 -14.406 1 93.81 29 PRO B O 1
ATOM 2487 N N . SER B 1 30 ? 23.484 -34.875 -16.266 1 92.5 30 SER B N 1
ATOM 2488 C CA . SER B 1 30 ? 24.594 -34.031 -16.641 1 92.5 30 SER B CA 1
ATOM 2489 C C . SER B 1 30 ? 24.203 -33.125 -17.797 1 92.5 30 SER B C 1
ATOM 2491 O O . SER B 1 30 ? 23.234 -33.375 -18.516 1 92.5 30 SER B O 1
ATOM 2493 N N . ASN B 1 31 ? 25 -32.094 -17.953 1 90.38 31 ASN B N 1
ATOM 2494 C CA . ASN B 1 31 ? 24.766 -31.234 -19.094 1 90.38 31 ASN B CA 1
ATOM 2495 C C . ASN B 1 31 ? 24.859 -32 -20.422 1 90.38 31 ASN B C 1
ATOM 2497 O O . ASN B 1 31 ? 24.078 -31.75 -21.344 1 90.38 31 ASN B O 1
ATOM 2501 N N . ASP B 1 32 ? 25.75 -32.938 -20.453 1 93 32 ASP B N 1
ATOM 2502 C CA . ASP B 1 32 ? 25.953 -33.719 -21.672 1 93 32 ASP B CA 1
ATOM 2503 C C . ASP B 1 32 ? 24.719 -34.562 -21.984 1 93 32 ASP B C 1
ATOM 2505 O O . ASP B 1 32 ? 24.344 -34.688 -23.156 1 93 32 ASP B O 1
ATOM 2509 N N . SER B 1 33 ? 24.125 -35.062 -20.953 1 93.88 33 SER B N 1
ATOM 2510 C CA . SER B 1 33 ? 22.984 -35.906 -21.156 1 93.88 33 SER B CA 1
ATOM 2511 C C . SER B 1 33 ? 21.766 -35.125 -21.641 1 93.88 33 SER B C 1
ATOM 2513 O O . SER B 1 33 ? 20.812 -35.719 -22.172 1 93.88 33 SER B O 1
ATOM 2515 N N . LEU B 1 34 ? 21.812 -33.844 -21.484 1 94.56 34 LEU B N 1
ATOM 2516 C CA . LEU B 1 34 ? 20.672 -32.969 -21.859 1 94.56 34 LEU B CA 1
ATOM 2517 C C . LEU B 1 34 ? 20.969 -32.25 -23.156 1 94.56 34 LEU B C 1
ATOM 2519 O O . LEU B 1 34 ? 20.141 -31.422 -23.594 1 94.56 34 LEU B O 1
ATOM 2523 N N . ALA B 1 35 ? 22.047 -32.5 -23.797 1 94.38 35 ALA B N 1
ATOM 2524 C CA . ALA B 1 35 ? 22.516 -31.75 -24.953 1 94.38 35 ALA B CA 1
ATOM 2525 C C . ALA B 1 35 ? 21.531 -31.875 -26.125 1 94.38 35 ALA B C 1
ATOM 2527 O O . ALA B 1 35 ? 21.438 -30.984 -26.969 1 94.38 35 ALA B O 1
ATOM 2528 N N . HIS B 1 36 ? 20.797 -32.969 -26.188 1 95.5 36 HIS B N 1
ATOM 2529 C CA . HIS B 1 36 ? 19.891 -33.219 -27.312 1 95.5 36 HIS B CA 1
ATOM 2530 C C . HIS B 1 36 ? 18.547 -32.531 -27.109 1 95.5 36 HIS B C 1
ATOM 2532 O O . HIS B 1 36 ? 17.734 -32.5 -28.016 1 95.5 36 HIS B O 1
ATOM 2538 N N . CYS B 1 37 ? 18.297 -32 -25.938 1 96.31 37 CYS B N 1
ATOM 2539 C CA . CYS B 1 37 ? 17.016 -31.406 -25.609 1 96.31 37 CYS B CA 1
ATOM 2540 C C . CYS B 1 37 ? 16.875 -30.031 -26.234 1 96.31 37 CYS B C 1
ATOM 2542 O O . CYS B 1 37 ? 17.859 -29.281 -26.328 1 96.31 37 CYS B O 1
ATOM 2544 N N . ILE B 1 38 ? 15.672 -29.656 -26.641 1 94.38 38 ILE B N 1
ATOM 2545 C CA . ILE B 1 38 ? 15.375 -28.344 -27.219 1 94.38 38 ILE B CA 1
ATOM 2546 C C . ILE B 1 38 ? 15.609 -27.25 -26.156 1 94.38 38 ILE B C 1
ATOM 2548 O O . ILE B 1 38 ? 15.016 -27.297 -25.078 1 94.38 38 ILE B O 1
ATOM 2552 N N . PRO B 1 39 ? 16.406 -26.25 -26.469 1 94.12 39 PRO B N 1
ATOM 2553 C CA . PRO B 1 39 ? 16.797 -25.281 -25.438 1 94.12 39 PRO B CA 1
ATOM 2554 C C . PRO B 1 39 ? 15.836 -24.094 -25.359 1 94.12 39 PRO B C 1
ATOM 2556 O O . PRO B 1 39 ? 15.914 -23.312 -24.406 1 94.12 39 PRO B O 1
ATOM 2559 N N . ARG B 1 40 ? 14.945 -23.938 -26.422 1 95.44 40 ARG B N 1
ATOM 2560 C CA . ARG B 1 40 ? 14.086 -22.75 -26.422 1 95.44 40 ARG B CA 1
ATOM 2561 C C . ARG B 1 40 ? 12.789 -23.016 -27.172 1 95.44 40 ARG B C 1
ATOM 2563 O O . ARG B 1 40 ? 12.719 -23.922 -28 1 95.44 40 ARG B O 1
ATOM 2570 N N . CYS B 1 41 ? 11.797 -22.344 -26.828 1 96.69 41 CYS B N 1
ATOM 2571 C CA . CYS B 1 41 ? 10.531 -22.234 -27.547 1 96.69 41 CYS B CA 1
ATOM 2572 C C . CYS B 1 41 ? 10.203 -20.781 -27.844 1 96.69 41 CYS B C 1
ATOM 2574 O O . CYS B 1 41 ? 9.836 -20.016 -26.938 1 96.69 41 CYS B O 1
ATOM 2576 N N . GLY B 1 42 ? 10.383 -20.391 -29.156 1 94.75 42 GLY B N 1
ATOM 2577 C CA . GLY B 1 42 ? 10.312 -18.969 -29.453 1 94.75 42 GLY B CA 1
ATOM 2578 C C . GLY B 1 42 ? 11.398 -18.172 -28.766 1 94.75 42 GLY B C 1
ATOM 2579 O O . GLY B 1 42 ? 12.586 -18.453 -28.922 1 94.75 42 GLY B O 1
ATOM 2580 N N . ASP B 1 43 ? 10.969 -17.219 -27.922 1 91.56 43 ASP B N 1
ATOM 2581 C CA . ASP B 1 43 ? 11.93 -16.344 -27.25 1 91.56 43 ASP B CA 1
ATOM 2582 C C . ASP B 1 43 ? 12.164 -16.781 -25.812 1 91.56 43 ASP B C 1
ATOM 2584 O O . ASP B 1 43 ? 12.828 -16.078 -25.047 1 91.56 43 ASP B O 1
ATOM 2588 N N . VAL B 1 44 ? 11.656 -17.984 -25.453 1 94.88 44 VAL B N 1
ATOM 2589 C CA . VAL B 1 44 ? 11.766 -18.422 -24.062 1 94.88 44 VAL B CA 1
ATOM 2590 C C . VAL B 1 44 ? 12.82 -19.516 -23.953 1 94.88 44 VAL B C 1
ATOM 2592 O O . VAL B 1 44 ? 12.711 -20.562 -24.609 1 94.88 44 VAL B O 1
ATOM 2595 N N . ASP B 1 45 ? 13.82 -19.266 -23.109 1 93.38 45 ASP B N 1
ATOM 2596 C CA . ASP B 1 45 ? 14.805 -20.312 -22.797 1 93.38 45 ASP B CA 1
ATOM 2597 C C . ASP B 1 45 ? 14.227 -21.359 -21.859 1 93.38 45 ASP B C 1
ATOM 2599 O O . ASP B 1 45 ? 13.469 -21.031 -20.953 1 93.38 45 ASP B O 1
ATOM 2603 N N . ILE B 1 46 ? 14.648 -22.609 -22.078 1 94.5 46 ILE B N 1
ATOM 2604 C CA . ILE B 1 46 ? 14.125 -23.703 -21.281 1 94.5 46 ILE B CA 1
ATOM 2605 C C . ILE B 1 46 ? 15.266 -24.391 -20.516 1 94.5 46 ILE B C 1
ATOM 2607 O O . ILE B 1 46 ? 15.898 -25.312 -21.031 1 94.5 46 ILE B O 1
ATOM 2611 N N . PRO B 1 47 ? 15.445 -23.953 -19.359 1 92.44 47 PRO B N 1
ATOM 2612 C CA . PRO B 1 47 ? 16.469 -24.641 -18.562 1 92.44 47 PRO B CA 1
ATOM 2613 C C . PRO B 1 47 ? 15.914 -25.844 -17.812 1 92.44 47 PRO B C 1
ATOM 2615 O O . PRO B 1 47 ? 14.766 -25.828 -17.359 1 92.44 47 PRO B O 1
ATOM 2618 N N . TYR B 1 48 ? 16.781 -26.812 -17.703 1 92.38 48 TYR B N 1
ATOM 2619 C CA . TYR B 1 48 ? 16.422 -27.891 -16.781 1 92.38 48 TYR B CA 1
ATOM 2620 C C . TYR B 1 48 ? 16.219 -27.375 -15.367 1 92.38 48 TYR B C 1
ATOM 2622 O O . TYR B 1 48 ? 16.922 -26.469 -14.922 1 92.38 48 TYR B O 1
ATOM 2630 N N . PRO B 1 49 ? 15.195 -27.812 -14.625 1 92.88 49 PRO B N 1
ATOM 2631 C CA . PRO B 1 49 ? 14.539 -29.109 -14.734 1 92.88 49 PRO B CA 1
ATOM 2632 C C . PRO B 1 49 ? 13.344 -29.094 -15.688 1 92.88 49 PRO B C 1
ATOM 2634 O O . PRO B 1 49 ? 12.664 -30.109 -15.852 1 92.88 49 PRO B O 1
ATOM 2637 N N . PHE B 1 50 ? 13.141 -27.922 -16.266 1 94.62 50 PHE B N 1
ATOM 2638 C CA . PHE B 1 50 ? 12.102 -27.859 -17.281 1 94.62 50 PHE B CA 1
ATOM 2639 C C . PHE B 1 50 ? 12.594 -28.453 -18.609 1 94.62 50 PHE B C 1
ATOM 2641 O O . PHE B 1 50 ? 13.797 -28.453 -18.875 1 94.62 50 PHE B O 1
ATOM 2648 N N . GLY B 1 51 ? 11.594 -28.969 -19.375 1 94.69 51 GLY B N 1
ATOM 2649 C CA . GLY B 1 51 ? 11.984 -29.5 -20.672 1 94.69 51 GLY B CA 1
ATOM 2650 C C . GLY B 1 51 ? 10.805 -29.984 -21.5 1 94.69 51 GLY B C 1
ATOM 2651 O O . GLY B 1 51 ? 9.688 -30.062 -21 1 94.69 51 GLY B O 1
ATOM 2652 N N . ILE B 1 52 ? 11.109 -30.219 -22.766 1 95.69 52 ILE B N 1
ATOM 2653 C CA . ILE B 1 52 ? 10.117 -30.734 -23.719 1 95.69 52 ILE B CA 1
ATOM 2654 C C . ILE B 1 52 ? 10.539 -32.125 -24.219 1 95.69 52 ILE B C 1
ATOM 2656 O O . ILE B 1 52 ? 11.656 -32.281 -24.703 1 95.69 52 ILE B O 1
ATOM 2660 N N . GLY B 1 53 ? 9.602 -33.094 -24.094 1 94.38 53 GLY B N 1
ATOM 2661 C CA . GLY B 1 53 ? 9.875 -34.438 -24.594 1 94.38 53 GLY B CA 1
ATOM 2662 C C . GLY B 1 53 ? 10.508 -35.344 -23.547 1 94.38 53 GLY B C 1
ATOM 2663 O O . GLY B 1 53 ? 11.164 -34.875 -22.625 1 94.38 53 GLY B O 1
ATOM 2664 N N . PRO B 1 54 ? 10.297 -36.625 -23.766 1 93 54 PRO B N 1
ATOM 2665 C CA . PRO B 1 54 ? 10.836 -37.594 -22.797 1 93 54 PRO B CA 1
ATOM 2666 C C . PRO B 1 54 ? 12.352 -37.469 -22.625 1 93 54 PRO B C 1
ATOM 2668 O O . PRO B 1 54 ? 13.07 -37.281 -23.609 1 93 54 PRO B O 1
ATOM 2671 N N . GLY B 1 55 ? 12.828 -37.5 -21.422 1 93.94 55 GLY B N 1
ATOM 2672 C CA . GLY B 1 55 ? 14.25 -37.469 -21.109 1 93.94 55 GLY B CA 1
ATOM 2673 C C . GLY B 1 55 ? 14.812 -36.062 -21.016 1 93.94 55 GLY B C 1
ATOM 2674 O O . GLY B 1 55 ? 16.016 -35.906 -20.812 1 93.94 55 GLY B O 1
ATOM 2675 N N . CYS B 1 56 ? 13.945 -35.094 -21.062 1 95.75 56 CYS B N 1
ATOM 2676 C CA . CYS B 1 56 ? 14.477 -33.75 -21.109 1 95.75 56 CYS B CA 1
ATOM 2677 C C . CYS B 1 56 ? 13.953 -32.906 -19.938 1 95.75 56 CYS B C 1
ATOM 2679 O O . CYS B 1 56 ? 14.25 -31.719 -19.844 1 95.75 56 CYS B O 1
ATOM 2681 N N . PHE B 1 57 ? 13.18 -33.469 -19.109 1 94.31 57 PHE B N 1
ATOM 2682 C CA . PHE B 1 57 ? 12.625 -32.75 -17.953 1 94.31 57 PHE B CA 1
ATOM 2683 C C . PHE B 1 57 ? 12.586 -33.656 -16.734 1 94.31 57 PHE B C 1
ATOM 2685 O O . PHE B 1 57 ? 12.617 -34.906 -16.859 1 94.31 57 PHE B O 1
ATOM 2692 N N . ARG B 1 58 ? 12.602 -33 -15.641 1 92.75 58 ARG B N 1
ATOM 2693 C CA . ARG B 1 58 ? 12.273 -33.719 -14.422 1 92.75 58 ARG B CA 1
ATOM 2694 C C . ARG B 1 58 ? 10.773 -34 -14.344 1 92.75 58 ARG B C 1
ATOM 2696 O O . ARG B 1 58 ? 9.961 -33.156 -14.75 1 92.75 58 ARG B O 1
ATOM 2703 N N . GLN B 1 59 ? 10.508 -35.125 -13.703 1 90.62 59 GLN B N 1
ATOM 2704 C CA . GLN B 1 59 ? 9.094 -35.438 -13.555 1 90.62 59 GLN B CA 1
ATOM 2705 C C . GLN B 1 59 ? 8.32 -34.281 -12.938 1 90.62 59 GLN B C 1
ATOM 2707 O O . GLN B 1 59 ? 8.695 -33.781 -11.883 1 90.62 59 GLN B O 1
ATOM 2712 N N . GLY B 1 60 ? 7.281 -33.812 -13.625 1 90.19 60 GLY B N 1
ATOM 2713 C CA . GLY B 1 60 ? 6.457 -32.719 -13.133 1 90.19 60 GLY B CA 1
ATOM 2714 C C . GLY B 1 60 ? 6.812 -31.391 -13.758 1 90.19 60 GLY B C 1
ATOM 2715 O O . GLY B 1 60 ? 6.121 -30.391 -13.531 1 90.19 60 GLY B O 1
ATOM 2716 N N . PHE B 1 61 ? 7.875 -31.312 -14.555 1 93.38 61 PHE B N 1
ATOM 2717 C CA . PHE B 1 61 ? 8.359 -30.047 -15.086 1 93.38 61 PHE B CA 1
ATOM 2718 C C . PHE B 1 61 ? 8.258 -30.016 -16.609 1 93.38 61 PHE B C 1
ATOM 2720 O O . PHE B 1 61 ? 8.945 -29.234 -17.266 1 93.38 61 PHE B O 1
ATOM 2727 N N . ASP B 1 62 ? 7.398 -30.875 -17.109 1 94.69 62 ASP B N 1
ATOM 2728 C CA . ASP B 1 62 ? 7.23 -30.984 -18.562 1 94.69 62 ASP B CA 1
ATOM 2729 C C . ASP B 1 62 ? 6.582 -29.719 -19.125 1 94.69 62 ASP B C 1
ATOM 2731 O O . ASP B 1 62 ? 5.707 -29.125 -18.484 1 94.69 62 ASP B O 1
ATOM 2735 N N . LEU B 1 63 ? 7.027 -29.406 -20.328 1 95.94 63 LEU B N 1
ATOM 2736 C CA . LEU B 1 63 ? 6.488 -28.266 -21.062 1 95.94 63 LEU B CA 1
ATOM 2737 C C . LEU B 1 63 ? 6.008 -28.688 -22.453 1 95.94 63 LEU B C 1
ATOM 2739 O O . LEU B 1 63 ? 6.383 -29.75 -22.938 1 95.94 63 LEU B O 1
ATOM 2743 N N . THR B 1 64 ? 5.148 -27.891 -23.031 1 96.31 64 THR B N 1
ATOM 2744 C CA . THR B 1 64 ? 4.684 -28.062 -24.391 1 96.31 64 THR B CA 1
ATOM 2745 C C . THR B 1 64 ? 4.914 -26.797 -25.219 1 96.31 64 THR B C 1
ATOM 2747 O O . THR B 1 64 ? 4.539 -25.703 -24.781 1 96.31 64 THR B O 1
ATOM 2750 N N . CYS B 1 65 ? 5.609 -26.938 -26.281 1 96.88 65 CYS B N 1
ATOM 2751 C CA . CYS B 1 65 ? 5.805 -25.828 -27.203 1 96.88 65 CYS B CA 1
ATOM 2752 C C . CYS B 1 65 ? 4.785 -25.875 -28.344 1 96.88 65 CYS B C 1
ATOM 2754 O O . CYS B 1 65 ? 4.801 -26.797 -29.156 1 96.88 65 CYS B O 1
ATOM 2756 N N . ASN B 1 66 ? 3.891 -24.922 -28.375 1 96.06 66 ASN B N 1
ATOM 2757 C CA . ASN B 1 66 ? 2.857 -24.844 -29.391 1 96.06 66 ASN B CA 1
ATOM 2758 C C . ASN B 1 66 ? 3.326 -24.016 -30.594 1 96.06 66 ASN B C 1
ATOM 2760 O O . ASN B 1 66 ? 3.584 -22.828 -30.469 1 96.06 66 ASN B O 1
ATOM 2764 N N . HIS B 1 67 ? 3.375 -24.625 -31.797 1 94.12 67 HIS B N 1
ATOM 2765 C CA . HIS B 1 67 ? 3.887 -23.969 -33 1 94.12 67 HIS B CA 1
ATOM 2766 C C . HIS B 1 67 ? 2.75 -23.562 -33.938 1 94.12 67 HIS B C 1
ATOM 2768 O O . HIS B 1 67 ? 2.979 -23.25 -35.094 1 94.12 67 HIS B O 1
ATOM 2774 N N . SER B 1 68 ? 1.601 -23.547 -33.406 1 91.44 68 SER B N 1
ATOM 2775 C CA . SER B 1 68 ? 0.45 -23.266 -34.281 1 91.44 68 SER B CA 1
ATOM 2776 C C . SER B 1 68 ? 0.382 -21.781 -34.625 1 91.44 68 SER B C 1
ATOM 2778 O O . SER B 1 68 ? -0.339 -21.375 -35.531 1 91.44 68 SER B O 1
ATOM 2780 N N . THR B 1 69 ? 1.009 -20.953 -33.875 1 88.5 69 THR B N 1
ATOM 2781 C CA . THR B 1 69 ? 1.038 -19.516 -34.156 1 88.5 69 THR B CA 1
ATOM 2782 C C . THR B 1 69 ? 2.387 -19.109 -34.719 1 88.5 69 THR B C 1
ATOM 2784 O O . 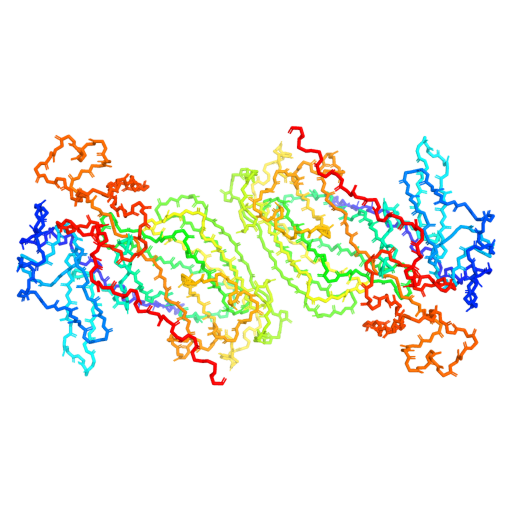THR B 1 69 ? 3.35 -19.875 -34.688 1 88.5 69 THR B O 1
ATOM 2787 N N . LYS B 1 70 ? 2.424 -17.891 -35.312 1 89.94 70 LYS B N 1
ATOM 2788 C CA . LYS B 1 70 ? 3.652 -17.359 -35.906 1 89.94 70 LYS B CA 1
ATOM 2789 C C . LYS B 1 70 ? 4.793 -17.375 -34.906 1 89.94 70 LYS B C 1
ATOM 2791 O O . LYS B 1 70 ? 5.922 -17.734 -35.219 1 89.94 70 LYS B O 1
ATOM 2796 N N . HIS B 1 71 ? 4.406 -17.031 -33.75 1 92.38 71 HIS B N 1
ATOM 2797 C CA . HIS B 1 71 ? 5.379 -17.109 -32.688 1 92.38 71 HIS B CA 1
ATOM 2798 C C . HIS B 1 71 ? 5.043 -18.25 -31.719 1 92.38 71 HIS B C 1
ATOM 2800 O O . HIS B 1 71 ? 3.967 -18.266 -31.109 1 92.38 71 HIS B O 1
ATOM 2806 N N . PRO B 1 72 ? 5.895 -19.25 -31.688 1 95.75 72 PRO B N 1
ATOM 2807 C CA . PRO B 1 72 ? 5.609 -20.375 -30.797 1 95.75 72 PRO B CA 1
ATOM 2808 C C . PRO B 1 72 ? 5.363 -19.953 -29.359 1 95.75 72 PRO B C 1
ATOM 2810 O O . PRO B 1 72 ? 6.004 -19.031 -28.859 1 95.75 72 PRO B O 1
ATOM 2813 N N . ARG B 1 73 ? 4.449 -20.672 -28.719 1 95.31 73 ARG B N 1
ATOM 2814 C CA . ARG B 1 73 ? 4.105 -20.375 -27.328 1 95.31 73 ARG B CA 1
ATOM 2815 C C . ARG B 1 73 ? 4.383 -21.578 -26.438 1 95.31 73 ARG B C 1
ATOM 2817 O O . ARG B 1 73 ? 4.098 -22.719 -26.797 1 95.31 73 ARG B O 1
ATOM 2824 N N . LEU B 1 74 ? 4.965 -21.25 -25.297 1 96.88 74 LEU B N 1
ATOM 2825 C CA . LEU B 1 74 ? 5.336 -22.266 -24.328 1 96.88 74 LEU B CA 1
ATOM 2826 C C . LEU B 1 74 ? 4.254 -22.422 -23.25 1 96.88 74 LEU B C 1
ATOM 2828 O O . LEU B 1 74 ? 3.725 -21.422 -22.766 1 96.88 74 LEU B O 1
ATOM 2832 N N . PHE B 1 75 ? 3.932 -23.703 -22.891 1 96.44 75 PHE B N 1
ATOM 2833 C CA . PHE B 1 75 ? 2.893 -23.969 -21.906 1 96.44 75 PHE B CA 1
ATOM 2834 C C . PHE B 1 75 ? 3.393 -24.953 -20.844 1 96.44 75 PHE B C 1
ATOM 2836 O O . PHE B 1 75 ? 4.27 -25.766 -21.125 1 96.44 75 PHE B O 1
ATOM 2843 N N . LEU B 1 76 ? 2.828 -24.828 -19.656 1 94.81 76 LEU B N 1
ATOM 2844 C CA . LEU B 1 76 ? 3.127 -25.781 -18.609 1 94.81 76 LEU B CA 1
ATOM 2845 C C . LEU B 1 76 ? 2.416 -27.109 -18.859 1 94.81 76 LEU B C 1
ATOM 2847 O O . LEU B 1 76 ? 1.188 -27.188 -18.766 1 94.81 76 LEU B O 1
ATOM 2851 N N . GLY B 1 77 ? 3.23 -28.016 -19.125 1 92.31 77 GLY B N 1
ATOM 2852 C CA . GLY B 1 77 ? 2.633 -29.312 -19.438 1 92.31 77 GLY B CA 1
ATOM 2853 C C . GLY B 1 77 ? 1.572 -29.234 -20.516 1 92.31 77 GLY B C 1
ATOM 2854 O O . GLY B 1 77 ? 1.809 -28.656 -21.578 1 92.31 77 GLY B O 1
ATOM 2855 N N . SER B 1 78 ? 0.453 -29.891 -20.172 1 90.31 78 SER B N 1
ATOM 2856 C CA . SER B 1 78 ? -0.666 -29.859 -21.109 1 90.31 78 SER B CA 1
ATOM 2857 C C . SER B 1 78 ? -1.717 -28.844 -20.703 1 90.31 78 SER B C 1
ATOM 2859 O O . SER B 1 78 ? -2.857 -28.891 -21.172 1 90.31 78 SER B O 1
ATOM 2861 N N . SER B 1 79 ? -1.262 -27.953 -19.859 1 92.62 79 SER B N 1
ATOM 2862 C CA . SER B 1 79 ? -2.215 -26.969 -19.359 1 92.62 79 SER B CA 1
ATOM 2863 C C . SER B 1 79 ? -2.328 -25.781 -20.297 1 92.62 79 SER B C 1
ATOM 2865 O O . SER B 1 79 ? -1.659 -25.734 -21.328 1 92.62 79 SER B O 1
ATOM 2867 N N . THR B 1 80 ? -3.26 -24.859 -19.938 1 91.38 80 THR B N 1
ATOM 2868 C CA . THR B 1 80 ? -3.451 -23.641 -20.719 1 91.38 80 THR B CA 1
ATOM 2869 C C . THR B 1 80 ? -2.594 -22.5 -20.172 1 91.38 80 THR B C 1
ATOM 2871 O O . THR B 1 80 ? -2.703 -21.359 -20.609 1 91.38 80 THR B O 1
ATOM 2874 N N . ILE B 1 81 ? -1.703 -22.844 -19.219 1 94.56 81 ILE B N 1
ATOM 2875 C CA . ILE B 1 81 ? -0.875 -21.797 -18.609 1 94.56 81 ILE B CA 1
ATOM 2876 C C . ILE B 1 81 ? 0.33 -21.516 -19.516 1 94.56 81 ILE B C 1
ATOM 2878 O O . ILE B 1 81 ? 1.242 -22.344 -19.609 1 94.56 81 ILE B O 1
ATOM 2882 N N . GLN B 1 82 ? 0.267 -20.359 -20.078 1 94.62 82 GLN B N 1
ATOM 2883 C CA . GLN B 1 82 ? 1.383 -19.953 -20.922 1 94.62 82 GLN B CA 1
ATOM 2884 C C . GLN B 1 82 ? 2.59 -19.547 -20.078 1 94.62 82 GLN B C 1
ATOM 2886 O O . GLN B 1 82 ? 2.441 -18.906 -19.031 1 94.62 82 GLN B O 1
ATOM 2891 N N . VAL B 1 83 ? 3.758 -19.906 -20.562 1 95.5 83 VAL B N 1
ATOM 2892 C CA . VAL B 1 83 ? 5.012 -19.547 -19.922 1 95.5 83 VAL B CA 1
ATOM 2893 C C . VAL B 1 83 ? 5.75 -18.5 -20.766 1 95.5 83 VAL B C 1
ATOM 2895 O O . VAL B 1 83 ? 6.078 -18.766 -21.922 1 95.5 83 VAL B O 1
ATOM 2898 N N . THR B 1 84 ? 5.977 -17.344 -20.125 1 94.25 84 THR B N 1
ATOM 2899 C CA . THR B 1 84 ? 6.621 -16.281 -20.891 1 94.25 84 THR B CA 1
ATOM 2900 C C . THR B 1 84 ? 8.094 -16.172 -20.516 1 94.25 84 THR B C 1
ATOM 2902 O O . THR B 1 84 ? 8.883 -15.555 -21.25 1 94.25 84 THR B O 1
ATOM 2905 N N . ASP B 1 85 ? 8.422 -16.703 -19.438 1 93.06 85 ASP B N 1
ATOM 2906 C CA . ASP B 1 85 ? 9.812 -16.75 -19 1 93.06 85 ASP B CA 1
ATOM 2907 C C . ASP B 1 85 ? 10.016 -17.797 -17.906 1 93.06 85 ASP B C 1
ATOM 2909 O O . ASP B 1 85 ? 9.062 -18.172 -17.219 1 93.06 85 ASP B O 1
ATOM 2913 N N . ILE B 1 86 ? 11.219 -18.281 -17.812 1 92.12 86 ILE B N 1
ATOM 2914 C CA . ILE B 1 86 ? 11.547 -19.25 -16.781 1 92.12 86 ILE B CA 1
ATOM 2915 C C . ILE B 1 86 ? 12.789 -18.812 -16.016 1 92.12 86 ILE B C 1
ATOM 2917 O O . ILE B 1 86 ? 13.812 -18.484 -16.609 1 92.12 86 ILE B O 1
ATOM 2921 N N . GLY B 1 87 ? 12.547 -18.562 -14.727 1 76.56 87 GLY B N 1
ATOM 2922 C CA . GLY B 1 87 ? 13.703 -18.312 -13.883 1 76.56 87 GLY B CA 1
ATOM 2923 C C . GLY B 1 87 ? 14.312 -19.578 -13.312 1 76.56 87 GLY B C 1
ATOM 2924 O O . GLY B 1 87 ? 13.625 -20.359 -12.672 1 76.56 87 GLY B O 1
ATOM 2925 N N . VAL B 1 88 ? 15.516 -20 -13.766 1 58.88 88 VAL B N 1
ATOM 2926 C CA . VAL B 1 88 ? 16.219 -21.25 -13.461 1 58.88 88 VAL B CA 1
ATOM 2927 C C . VAL B 1 88 ? 16.297 -21.422 -11.945 1 58.88 88 VAL B C 1
ATOM 2929 O O . VAL B 1 88 ? 16.078 -22.516 -11.43 1 58.88 88 VAL B O 1
ATOM 2932 N N . TYR B 1 89 ? 16.547 -20.25 -11.188 1 57.75 89 TYR B N 1
ATOM 2933 C CA . TYR B 1 89 ? 17.109 -20.406 -9.859 1 57.75 89 TYR B CA 1
ATOM 2934 C C . TYR B 1 89 ? 16.047 -20.812 -8.852 1 57.75 89 TYR B C 1
ATOM 2936 O O . TYR B 1 89 ? 16.359 -21.406 -7.809 1 57.75 89 TYR B O 1
ATOM 2944 N N . SER B 1 90 ? 14.75 -20.734 -9.328 1 62.25 90 SER B N 1
ATOM 2945 C CA . SER B 1 90 ? 13.812 -20.969 -8.234 1 62.25 90 SER B CA 1
ATOM 2946 C C . SER B 1 90 ? 12.539 -21.641 -8.742 1 62.25 90 SER B C 1
ATOM 2948 O O . SER B 1 90 ? 11.523 -21.672 -8.047 1 62.25 90 SER B O 1
ATOM 2950 N N . GLY B 1 91 ? 12.734 -22.406 -9.828 1 77.81 91 GLY B N 1
ATOM 2951 C CA . GLY B 1 91 ? 11.523 -23.031 -10.336 1 77.81 91 GLY B CA 1
ATOM 2952 C C . GLY B 1 91 ? 10.398 -22.031 -10.578 1 77.81 91 GLY B C 1
ATOM 2953 O O . GLY B 1 91 ? 9.227 -22.344 -10.336 1 77.81 91 GLY B O 1
ATOM 2954 N N . VAL B 1 92 ? 10.852 -20.875 -10.938 1 86.69 92 VAL B N 1
ATOM 2955 C CA . VAL B 1 92 ? 9.859 -19.812 -11.117 1 86.69 92 VAL B CA 1
ATOM 2956 C C . VAL B 1 92 ? 9.57 -19.641 -12.602 1 86.69 92 VAL B C 1
ATOM 2958 O O . VAL B 1 92 ? 10.484 -19.625 -13.43 1 86.69 92 VAL B O 1
ATOM 2961 N N . VAL B 1 93 ? 8.289 -19.672 -12.938 1 93.56 93 VAL B N 1
ATOM 2962 C CA . VAL B 1 93 ? 7.848 -19.375 -14.297 1 93.56 93 VAL B CA 1
ATOM 2963 C C . VAL B 1 93 ? 6.938 -18.156 -14.289 1 93.56 93 VAL B C 1
ATOM 2965 O O . VAL B 1 93 ? 6.215 -17.906 -13.32 1 93.56 93 VAL B O 1
ATOM 2968 N N . LEU B 1 94 ? 7.07 -17.375 -15.336 1 94 94 LEU B N 1
ATOM 2969 C CA . LEU B 1 94 ? 6.219 -16.203 -15.469 1 94 94 LEU B CA 1
ATOM 2970 C C . LEU B 1 94 ? 5.043 -16.484 -16.391 1 94 94 LEU B C 1
ATOM 2972 O O . LEU B 1 94 ? 5.191 -17.188 -17.406 1 94 94 LEU B O 1
ATOM 2976 N N . THR B 1 95 ? 3.906 -16.031 -16.031 1 94.81 95 THR B N 1
ATOM 2977 C CA . THR B 1 95 ? 2.691 -16.234 -16.812 1 94.81 95 THR B CA 1
ATOM 2978 C C . THR B 1 95 ? 1.787 -15.008 -16.734 1 94.81 95 THR B C 1
ATOM 2980 O O . THR B 1 95 ? 1.677 -14.367 -15.688 1 94.81 95 THR B O 1
ATOM 2983 N N . PRO B 1 96 ? 1.182 -14.625 -17.875 1 93.94 96 PRO B N 1
ATOM 2984 C CA . PRO B 1 96 ? 0.218 -13.523 -17.797 1 93.94 96 PRO B CA 1
ATOM 2985 C C . PRO B 1 96 ? -1.093 -13.93 -17.125 1 93.94 96 PRO B C 1
ATOM 2987 O O . PRO B 1 96 ? -1.689 -14.945 -17.484 1 93.94 96 PRO B O 1
ATOM 2990 N N . ILE B 1 97 ? -1.474 -13.219 -16.141 1 95.19 97 ILE B N 1
ATOM 2991 C CA . ILE B 1 97 ? -2.785 -13.352 -15.523 1 95.19 97 ILE B CA 1
ATOM 2992 C C . ILE B 1 97 ? -3.469 -11.984 -15.453 1 95.19 97 ILE B C 1
ATOM 2994 O O . ILE B 1 97 ? -3.201 -11.195 -14.547 1 95.19 97 ILE B O 1
ATOM 2998 N N . ILE B 1 98 ? -4.324 -11.734 -16.406 1 93.88 98 ILE B N 1
ATOM 2999 C CA . ILE B 1 98 ? -4.992 -10.445 -16.547 1 93.88 98 ILE B CA 1
ATOM 3000 C C . ILE B 1 98 ? -6.473 -10.664 -16.875 1 93.88 98 ILE B C 1
ATOM 3002 O O . ILE B 1 98 ? -6.82 -11.539 -17.672 1 93.88 98 ILE B O 1
ATOM 3006 N N . TYR B 1 99 ? -7.309 -9.898 -16.219 1 93.69 99 TYR B N 1
ATOM 3007 C CA . TYR B 1 99 ? -8.75 -9.914 -16.438 1 93.69 99 TYR B CA 1
ATOM 3008 C C . TYR B 1 99 ? -9.25 -8.531 -16.875 1 93.69 99 TYR B C 1
ATOM 3010 O O . TYR B 1 99 ? -9.164 -7.574 -16.094 1 93.69 99 TYR B O 1
ATOM 3018 N N . ASN B 1 100 ? -9.727 -8.461 -18.047 1 90.62 100 ASN B N 1
ATOM 3019 C CA . ASN B 1 100 ? -10.461 -7.262 -18.422 1 90.62 100 ASN B CA 1
ATOM 3020 C C . ASN B 1 100 ? -11.859 -7.246 -17.828 1 90.62 100 ASN B C 1
ATOM 3022 O O . ASN B 1 100 ? -12.633 -8.188 -18 1 90.62 100 ASN B O 1
ATOM 3026 N N . LEU B 1 101 ? -12.117 -6.199 -17.125 1 88.25 101 LEU B N 1
ATOM 3027 C CA . LEU B 1 101 ? -13.367 -6.152 -16.375 1 88.25 101 LEU B CA 1
ATOM 3028 C C . LEU B 1 101 ? -14.406 -5.305 -17.109 1 88.25 101 LEU B C 1
ATOM 3030 O O . LEU B 1 101 ? -14.156 -4.141 -17.406 1 88.25 101 LEU B O 1
ATOM 3034 N N . THR B 1 102 ? -15.484 -5.906 -17.484 1 81.19 102 THR B N 1
ATOM 3035 C CA . THR B 1 102 ? -16.672 -5.215 -17.969 1 81.19 102 THR B CA 1
ATOM 3036 C C . THR B 1 102 ? -17.844 -5.422 -17.031 1 81.19 102 THR B C 1
ATOM 3038 O O . THR B 1 102 ? -18.25 -6.559 -16.766 1 81.19 102 THR B O 1
ATOM 3041 N N . THR B 1 103 ? -18.234 -4.312 -16.406 1 77.19 103 THR B N 1
ATOM 3042 C CA . THR B 1 103 ? -19.266 -4.445 -15.398 1 77.19 103 THR B CA 1
ATOM 3043 C C . THR B 1 103 ? -20.578 -3.848 -15.891 1 77.19 103 THR B C 1
ATOM 3045 O O . THR B 1 103 ? -20.594 -2.984 -16.781 1 77.19 103 THR B O 1
ATOM 3048 N N . MET B 1 104 ? -21.641 -4.426 -15.422 1 77.25 104 MET B N 1
ATOM 3049 C CA . MET B 1 104 ? -22.969 -3.93 -15.742 1 77.25 104 MET B CA 1
ATOM 3050 C C . MET B 1 104 ? -23.359 -2.773 -14.828 1 77.25 104 MET B C 1
ATOM 3052 O O . MET B 1 104 ? -22.734 -2.574 -13.773 1 77.25 104 MET B O 1
ATOM 3056 N N . SER B 1 105 ? -24.375 -2.096 -15.281 1 77 105 SER B N 1
ATOM 3057 C CA . SER B 1 105 ? -24.875 -1.005 -14.445 1 77 105 SER B CA 1
ATOM 3058 C C . SER B 1 105 ? -25.453 -1.528 -13.133 1 77 105 SER B C 1
ATOM 3060 O O . SER B 1 105 ? -25.984 -2.639 -13.086 1 77 105 SER B O 1
ATOM 3062 N N . GLY B 1 106 ? -25.328 -0.688 -12.094 1 82.69 106 GLY B N 1
ATOM 3063 C CA . GLY B 1 106 ? -25.828 -1.079 -10.789 1 82.69 106 GLY B CA 1
ATOM 3064 C C . GLY B 1 106 ? -24.812 -1.85 -9.969 1 82.69 106 GLY B C 1
ATOM 3065 O O . GLY B 1 106 ? -23.625 -1.809 -10.258 1 82.69 106 GLY B O 1
ATOM 3066 N N . THR B 1 107 ? -25.266 -2.326 -8.875 1 87.56 107 THR B N 1
ATOM 3067 C CA . THR B 1 107 ? -24.406 -3.129 -8.016 1 87.56 107 THR B CA 1
ATOM 3068 C C . THR B 1 107 ? -24.406 -4.59 -8.461 1 87.56 107 THR B C 1
ATOM 3070 O O . THR B 1 107 ? -25.453 -5.234 -8.484 1 87.56 107 THR B O 1
ATOM 3073 N N . ASN B 1 108 ? -23.281 -5.043 -8.961 1 89.06 108 ASN B N 1
ATOM 3074 C CA . ASN B 1 108 ? -23.125 -6.414 -9.438 1 89.06 108 ASN B CA 1
ATOM 3075 C C . ASN B 1 108 ? -21.953 -7.113 -8.758 1 89.06 108 ASN B C 1
ATOM 3077 O O . ASN B 1 108 ? -20.984 -6.469 -8.375 1 89.06 108 ASN B O 1
ATOM 3081 N N . THR B 1 109 ? -22.109 -8.406 -8.555 1 93 109 THR B N 1
ATOM 3082 C CA . THR B 1 109 ? -21.062 -9.219 -7.941 1 93 109 THR B CA 1
ATOM 3083 C C . THR B 1 109 ? -20.516 -10.234 -8.938 1 93 109 THR B C 1
ATOM 3085 O O . THR B 1 109 ? -21.281 -10.867 -9.672 1 93 109 THR B O 1
ATOM 3088 N N . TYR B 1 110 ? -19.25 -10.336 -9.008 1 92.12 110 TYR B N 1
ATOM 3089 C CA . TYR B 1 110 ? -18.562 -11.281 -9.883 1 92.12 110 TYR B CA 1
ATOM 3090 C C . TYR B 1 110 ? -17.594 -12.148 -9.094 1 92.12 110 TYR B C 1
ATOM 3092 O O . TYR B 1 110 ? -16.938 -11.672 -8.164 1 92.12 110 TYR B O 1
ATOM 3100 N N . ASP B 1 111 ? -17.516 -13.438 -9.461 1 95.38 111 ASP B N 1
ATOM 3101 C CA . ASP B 1 111 ? -16.531 -14.352 -8.906 1 95.38 111 ASP B CA 1
ATOM 3102 C C . ASP B 1 111 ? -15.414 -14.648 -9.914 1 95.38 111 ASP B C 1
ATOM 3104 O O . ASP B 1 111 ? -15.68 -15.172 -11 1 95.38 111 ASP B O 1
ATOM 3108 N N . ILE B 1 112 ? -14.281 -14.273 -9.547 1 95.81 112 ILE B N 1
ATOM 3109 C CA . ILE B 1 112 ? -13.125 -14.539 -10.398 1 95.81 112 ILE B CA 1
ATOM 3110 C C . ILE B 1 112 ? -12.219 -15.57 -9.727 1 95.81 112 ILE B C 1
ATOM 3112 O O . ILE B 1 112 ? -11.773 -15.367 -8.594 1 95.81 112 ILE B O 1
ATOM 3116 N N . ILE B 1 113 ? -11.914 -16.609 -10.461 1 96.31 113 ILE B N 1
ATOM 3117 C CA . ILE B 1 113 ? -11.172 -17.719 -9.859 1 96.31 113 ILE B CA 1
ATOM 3118 C C . ILE B 1 113 ? -9.945 -18.031 -10.703 1 96.31 113 ILE B C 1
ATOM 3120 O O . ILE B 1 113 ? -10.008 -18.031 -11.938 1 96.31 113 ILE B O 1
ATOM 3124 N N . TRP B 1 114 ? -8.883 -18.266 -10.062 1 97 114 TRP B N 1
ATOM 3125 C CA . TRP B 1 114 ? -7.688 -18.844 -10.664 1 97 114 TRP B CA 1
ATOM 3126 C C . TRP B 1 114 ? -7.152 -20 -9.812 1 97 114 TRP B C 1
ATOM 3128 O O . TRP B 1 114 ? -6.984 -19.844 -8.594 1 97 114 TRP B O 1
ATOM 3138 N N . GLN B 1 115 ? -6.832 -21.062 -10.43 1 94.94 115 GLN B N 1
ATOM 3139 C CA . GLN B 1 115 ? -6.293 -22.234 -9.727 1 94.94 115 GLN B CA 1
ATOM 3140 C C . GLN B 1 115 ? -5.105 -22.828 -10.477 1 94.94 115 GLN B C 1
ATOM 3142 O O . GLN B 1 115 ? -5.105 -22.875 -11.703 1 94.94 115 GLN B O 1
ATOM 3147 N N . ALA B 1 116 ? -4.172 -23.281 -9.688 1 93.94 116 ALA B N 1
ATOM 3148 C CA . ALA B 1 116 ? -3.031 -23.969 -10.289 1 93.94 116 ALA B CA 1
ATOM 3149 C C . ALA B 1 116 ? -3.479 -25.234 -11.039 1 93.94 116 ALA B C 1
ATOM 3151 O O . ALA B 1 116 ? -4.367 -25.953 -10.578 1 93.94 116 ALA B O 1
ATOM 3152 N N . PRO B 1 117 ? -2.822 -25.484 -12.125 1 92.5 117 PRO B N 1
ATOM 3153 C CA . PRO B 1 117 ? -3.25 -26.625 -12.938 1 92.5 117 PRO B CA 1
ATOM 3154 C C . PRO B 1 117 ? -2.838 -27.953 -12.336 1 92.5 117 PRO B C 1
ATOM 3156 O O . PRO B 1 117 ? -3.357 -29 -12.727 1 92.5 117 PRO B O 1
ATOM 3159 N N . ALA B 1 118 ? -1.886 -27.969 -11.477 1 91.38 118 ALA B N 1
ATOM 3160 C CA . ALA B 1 118 ? -1.416 -29.203 -10.852 1 91.38 118 ALA B CA 1
ATOM 3161 C C . ALA B 1 118 ? -0.863 -28.938 -9.453 1 91.38 118 ALA B C 1
ATOM 3163 O O . ALA B 1 118 ? -0.531 -27.797 -9.117 1 91.38 118 ALA B O 1
ATOM 3164 N N . LYS B 1 119 ? -0.815 -30.094 -8.734 1 91.44 119 LYS B N 1
ATOM 3165 C CA . LYS B 1 119 ? -0.176 -30 -7.422 1 91.44 119 LYS B CA 1
ATOM 3166 C C . LYS B 1 119 ? 1.285 -29.578 -7.555 1 91.44 119 LYS B C 1
ATOM 3168 O O . LYS B 1 119 ? 1.966 -29.969 -8.508 1 91.44 119 LYS B O 1
ATOM 3173 N N . GLY B 1 120 ? 1.716 -28.797 -6.617 1 92.44 120 GLY B N 1
ATOM 3174 C CA . GLY B 1 120 ? 3.105 -28.375 -6.617 1 92.44 120 GLY B CA 1
ATOM 3175 C C . GLY B 1 120 ? 3.316 -27.031 -7.309 1 92.44 120 GLY B C 1
ATOM 3176 O O . GLY B 1 120 ? 4.406 -26.469 -7.246 1 92.44 120 GLY B O 1
ATOM 3177 N N . ILE B 1 121 ? 2.322 -26.594 -8.016 1 94.44 121 ILE B N 1
ATOM 3178 C CA . ILE B 1 121 ? 2.383 -25.281 -8.648 1 94.44 121 ILE B CA 1
ATOM 3179 C C . ILE B 1 121 ? 1.637 -24.266 -7.797 1 94.44 121 ILE B C 1
ATOM 3181 O O . ILE B 1 121 ? 0.485 -24.484 -7.414 1 94.44 121 ILE B O 1
ATO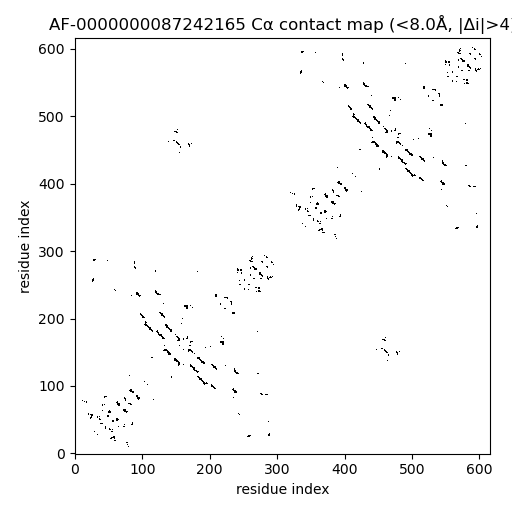M 3185 N N . THR B 1 122 ? 2.346 -23.156 -7.469 1 95.62 122 THR B N 1
ATOM 3186 C CA . THR B 1 122 ? 1.73 -22.109 -6.648 1 95.62 122 THR B CA 1
ATOM 3187 C C . THR B 1 122 ? 2.043 -20.719 -7.207 1 95.62 122 THR B C 1
ATOM 3189 O O . THR B 1 122 ? 3.045 -20.547 -7.902 1 95.62 122 THR B O 1
ATOM 3192 N N . LEU B 1 123 ? 1.115 -19.766 -6.996 1 96.44 123 LEU B N 1
ATOM 3193 C CA . LEU B 1 123 ? 1.453 -18.359 -7.145 1 96.44 123 LEU B CA 1
ATOM 3194 C C . LEU B 1 123 ? 2.43 -17.906 -6.059 1 96.44 123 LEU B C 1
ATOM 3196 O O . LEU B 1 123 ? 2.195 -18.156 -4.871 1 96.44 123 LEU B O 1
ATOM 3200 N N . THR B 1 124 ? 3.512 -17.25 -6.469 1 93.81 124 THR B N 1
ATOM 3201 C CA . THR B 1 124 ? 4.516 -16.875 -5.477 1 93.81 124 THR B CA 1
ATOM 3202 C C . THR B 1 124 ? 4.039 -15.703 -4.625 1 93.81 124 THR B C 1
ATOM 3204 O O . THR B 1 124 ? 3.135 -14.969 -5.027 1 93.81 124 THR B O 1
ATOM 3207 N N . SER B 1 125 ? 4.695 -15.531 -3.504 1 92.88 125 SER B N 1
ATOM 3208 C CA . SER B 1 125 ? 4.391 -14.43 -2.596 1 92.88 125 SER B CA 1
ATOM 3209 C C . SER B 1 125 ? 4.82 -13.094 -3.184 1 92.88 125 SER B C 1
ATOM 3211 O O . SER B 1 125 ? 4.465 -12.031 -2.66 1 92.88 125 SER B O 1
ATOM 3213 N N . ASP B 1 126 ? 5.535 -13.109 -4.285 1 91.12 126 ASP B N 1
ATOM 3214 C CA . ASP B 1 126 ? 5.996 -11.891 -4.938 1 91.12 126 ASP B CA 1
ATOM 3215 C C . ASP B 1 126 ? 4.875 -11.242 -5.75 1 91.12 126 ASP B C 1
ATOM 3217 O O . ASP B 1 126 ? 5.016 -10.109 -6.219 1 91.12 126 ASP B O 1
ATOM 3221 N N . ASN B 1 127 ? 3.84 -11.93 -5.871 1 94.44 127 ASN B N 1
ATOM 3222 C CA . ASN B 1 127 ? 2.744 -11.422 -6.688 1 94.44 127 ASN B CA 1
ATOM 3223 C C . ASN B 1 127 ? 1.921 -10.375 -5.938 1 94.44 127 ASN B C 1
ATOM 3225 O O . ASN B 1 127 ? 1.724 -10.492 -4.727 1 94.44 127 ASN B O 1
ATOM 3229 N N . THR B 1 128 ? 1.473 -9.406 -6.66 1 94.94 128 THR B N 1
ATOM 3230 C CA . THR B 1 128 ? 0.509 -8.414 -6.203 1 94.94 128 THR B CA 1
ATOM 3231 C C . THR B 1 128 ? -0.685 -8.344 -7.152 1 94.94 128 THR B C 1
ATOM 3233 O O . THR B 1 128 ? -0.514 -8.305 -8.367 1 94.94 128 THR B O 1
ATOM 3236 N N . LEU B 1 129 ? -1.856 -8.398 -6.586 1 96.12 129 LEU B N 1
ATOM 3237 C CA . LEU B 1 129 ? -3.051 -8.172 -7.391 1 96.12 129 LEU B CA 1
ATOM 3238 C C . LEU B 1 129 ? -3.342 -6.684 -7.527 1 96.12 129 LEU B C 1
ATOM 3240 O O . LEU B 1 129 ? -3.518 -5.988 -6.523 1 96.12 129 LEU B O 1
ATOM 3244 N N . TYR B 1 130 ? -3.391 -6.246 -8.711 1 94.75 130 TYR B N 1
ATOM 3245 C CA . TYR B 1 130 ? -3.799 -4.871 -9 1 94.75 130 TYR B CA 1
ATOM 3246 C C . TYR B 1 130 ? -5.211 -4.832 -9.57 1 94.75 130 TYR B C 1
ATOM 3248 O O . TYR B 1 130 ? -5.578 -5.672 -10.398 1 94.75 130 TYR B O 1
ATOM 3256 N N . VAL B 1 131 ? -5.949 -3.902 -9.133 1 95.38 131 VAL B N 1
ATOM 3257 C CA . VAL B 1 131 ? -7.285 -3.645 -9.664 1 95.38 131 VAL B CA 1
ATOM 3258 C C . VAL B 1 131 ? -7.402 -2.18 -10.078 1 95.38 131 VAL B C 1
ATOM 3260 O O . VAL B 1 131 ? -7.238 -1.278 -9.258 1 95.38 131 VAL B O 1
ATOM 3263 N N . ALA B 1 132 ? -7.555 -1.97 -11.32 1 92.75 132 ALA B N 1
ATOM 3264 C CA . ALA B 1 132 ? -7.703 -0.618 -11.852 1 92.75 132 ALA B CA 1
ATOM 3265 C C . ALA B 1 132 ? -9.086 -0.419 -12.461 1 92.75 132 ALA B C 1
ATOM 3267 O O . ALA B 1 132 ? -9.578 -1.285 -13.188 1 92.75 132 ALA B O 1
ATOM 3268 N N . GLY B 1 133 ? -9.688 0.62 -12.227 1 91.12 133 GLY B N 1
ATOM 3269 C CA . GLY B 1 133 ? -11.039 0.951 -12.633 1 91.12 133 GLY B CA 1
ATOM 3270 C C . GLY B 1 133 ? -11.812 1.716 -11.57 1 91.12 133 GLY B C 1
ATOM 3271 O O . GLY B 1 133 ? -11.266 2.055 -10.523 1 91.12 133 GLY B O 1
ATOM 3272 N N . CYS B 1 134 ? -13.078 2.025 -11.805 1 90.38 134 CYS B N 1
ATOM 3273 C CA . CYS B 1 134 ? -13.844 2.854 -10.883 1 90.38 134 CYS B CA 1
ATOM 3274 C C . CYS B 1 134 ? -14.914 2.035 -10.172 1 90.38 134 CYS B C 1
ATOM 3276 O O . CYS B 1 134 ? -15.586 1.21 -10.789 1 90.38 134 CYS B O 1
ATOM 3278 N N . ASP B 1 135 ? -15.047 2.227 -8.844 1 91.5 135 ASP B N 1
ATOM 3279 C CA . ASP B 1 135 ? -16.125 1.712 -8.008 1 91.5 135 ASP B CA 1
ATOM 3280 C C . ASP B 1 135 ? -16.109 0.185 -7.973 1 91.5 135 ASP B C 1
ATOM 3282 O O . ASP B 1 135 ? -17.141 -0.454 -8.203 1 91.5 135 ASP B O 1
ATOM 3286 N N . LEU B 1 136 ? -15.023 -0.299 -7.695 1 93.69 136 LEU B N 1
ATOM 3287 C CA . LEU B 1 136 ? -14.812 -1.736 -7.57 1 93.69 136 LEU B CA 1
ATOM 3288 C C . LEU B 1 136 ? -14.375 -2.1 -6.156 1 93.69 136 LEU B C 1
ATOM 3290 O O . LEU B 1 136 ? -13.508 -1.438 -5.578 1 93.69 136 LEU B O 1
ATOM 3294 N N . ASP B 1 137 ? -15.008 -3.115 -5.586 1 95.44 137 ASP B N 1
ATOM 3295 C CA . ASP B 1 137 ? -14.586 -3.744 -4.336 1 95.44 137 ASP B CA 1
ATOM 3296 C C . ASP B 1 137 ? -14.102 -5.172 -4.578 1 95.44 137 ASP B C 1
ATOM 3298 O O . ASP B 1 137 ? -14.82 -5.98 -5.172 1 95.44 137 ASP B O 1
ATOM 3302 N N . VAL B 1 138 ? -12.93 -5.426 -4.098 1 97.5 138 VAL B N 1
ATOM 3303 C CA . VAL B 1 138 ? -12.422 -6.777 -4.301 1 97.5 138 VAL B CA 1
ATOM 3304 C C . VAL B 1 138 ? -12.008 -7.383 -2.963 1 97.5 138 VAL B C 1
ATOM 3306 O O . VAL B 1 138 ? -11.266 -6.762 -2.195 1 97.5 138 VAL B O 1
ATOM 3309 N N . THR B 1 139 ? -12.5 -8.508 -2.658 1 97.25 139 THR B N 1
ATOM 3310 C CA . THR B 1 139 ? -12.023 -9.352 -1.563 1 97.25 139 THR B CA 1
ATOM 3311 C C . THR B 1 139 ? -11.406 -10.641 -2.098 1 97.25 139 THR B C 1
ATOM 3313 O O . THR B 1 139 ? -12.047 -11.383 -2.842 1 97.25 139 THR B O 1
ATOM 3316 N N . LEU B 1 140 ? -10.188 -10.852 -1.726 1 98.31 140 LEU B N 1
ATOM 3317 C CA . LEU B 1 140 ? -9.422 -11.984 -2.244 1 98.31 140 LEU B CA 1
ATOM 3318 C C . LEU B 1 140 ? -9.297 -13.086 -1.197 1 98.31 140 LEU B C 1
ATOM 3320 O O . LEU B 1 140 ? -8.883 -12.828 -0.066 1 98.31 140 LEU B O 1
ATOM 3324 N N . PHE B 1 141 ? -9.625 -14.289 -1.637 1 97.56 141 PHE B N 1
ATOM 3325 C CA . PHE B 1 141 ? -9.539 -15.453 -0.768 1 97.56 141 PHE B CA 1
ATOM 3326 C C . PHE B 1 141 ? -8.594 -16.5 -1.351 1 97.56 141 PHE B C 1
ATOM 3328 O O . PHE B 1 141 ? -8.445 -16.594 -2.57 1 97.56 141 PHE B O 1
ATOM 3335 N N . LYS B 1 142 ? -7.988 -17.188 -0.375 1 96.31 142 LYS B N 1
ATOM 3336 C CA . LYS B 1 142 ? -7.352 -18.422 -0.828 1 96.31 142 LYS B CA 1
ATOM 3337 C C . LYS B 1 142 ? -8.367 -19.375 -1.448 1 96.31 142 LYS B C 1
ATOM 3339 O O . LYS B 1 142 ? -9.43 -19.625 -0.866 1 96.31 142 LYS B O 1
ATOM 3344 N N . TYR B 1 143 ? -7.996 -19.938 -2.604 1 95.44 143 TYR B N 1
ATOM 3345 C CA . TYR B 1 143 ? -8.93 -20.797 -3.334 1 95.44 143 TYR B CA 1
ATOM 3346 C C . TYR B 1 143 ? -9.406 -21.953 -2.465 1 95.44 143 TYR B C 1
ATOM 3348 O O . TYR B 1 143 ? -8.602 -22.609 -1.793 1 95.44 143 TYR B O 1
ATOM 3356 N N . GLY B 1 144 ? -10.719 -22.094 -2.541 1 93.06 144 GLY B N 1
ATOM 3357 C CA . GLY B 1 144 ? -11.336 -23.219 -1.879 1 93.06 144 GLY B CA 1
ATOM 3358 C C . GLY B 1 144 ? -11.508 -23.031 -0.384 1 93.06 144 GLY B C 1
ATOM 3359 O O . GLY B 1 144 ? -11.945 -23.938 0.323 1 93.06 144 GLY B O 1
ATOM 3360 N N . THR B 1 145 ? -11.078 -21.953 0.16 1 93.5 145 THR B N 1
ATOM 3361 C CA . THR B 1 145 ? -11.188 -21.672 1.59 1 93.5 145 THR B CA 1
ATOM 3362 C C . THR B 1 145 ? -11.883 -20.344 1.836 1 93.5 145 THR B C 1
ATOM 3364 O O . THR B 1 145 ? -12.242 -19.641 0.889 1 93.5 145 THR B O 1
ATOM 3367 N N . ARG B 1 146 ? -12.086 -20.062 3.09 1 90.12 146 ARG B N 1
ATOM 3368 C CA . ARG B 1 146 ? -12.625 -18.766 3.486 1 90.12 146 ARG B CA 1
ATOM 3369 C C . ARG B 1 146 ? -11.539 -17.891 4.094 1 90.12 146 ARG B C 1
ATOM 3371 O O . ARG B 1 146 ? -11.836 -16.891 4.762 1 90.12 146 ARG B O 1
ATOM 3378 N N . ASN B 1 147 ? -10.281 -18.375 3.885 1 93.31 147 ASN B N 1
ATOM 3379 C CA . ASN B 1 147 ? -9.164 -17.578 4.375 1 93.31 147 ASN B CA 1
ATOM 3380 C C . ASN B 1 147 ? -8.891 -16.375 3.477 1 93.31 147 ASN B C 1
ATOM 3382 O O . ASN B 1 147 ? -8.484 -16.531 2.324 1 93.31 147 ASN B O 1
ATOM 3386 N N . MET B 1 148 ? -9.047 -15.305 4.023 1 94.62 148 MET B N 1
ATOM 3387 C CA . MET B 1 148 ? -8.891 -14.07 3.266 1 94.62 148 MET B CA 1
ATOM 3388 C C . MET B 1 148 ? -7.41 -13.742 3.064 1 94.62 148 MET B C 1
ATOM 3390 O O . MET B 1 148 ? -6.609 -13.883 3.99 1 94.62 148 MET B O 1
ATOM 3394 N N . VAL B 1 149 ? -7.113 -13.328 1.865 1 96.25 149 VAL B N 1
ATOM 3395 C CA . VAL B 1 149 ? -5.773 -12.852 1.53 1 96.25 149 VAL B CA 1
ATOM 3396 C C . VAL B 1 149 ? -5.695 -11.344 1.732 1 96.25 149 VAL B C 1
ATOM 3398 O O . VAL B 1 149 ? -4.727 -10.836 2.305 1 96.25 149 VAL B O 1
ATOM 3401 N N . GLY B 1 150 ? -6.613 -10.602 1.3 1 96.69 150 GLY B N 1
ATOM 3402 C CA . GLY B 1 150 ? -6.727 -9.156 1.411 1 96.69 150 GLY B CA 1
ATOM 3403 C C . GLY B 1 150 ? -7.965 -8.602 0.732 1 96.69 150 GLY B C 1
ATOM 3404 O O . GLY B 1 150 ? -8.773 -9.359 0.194 1 96.69 150 GLY B O 1
ATOM 3405 N N . SER B 1 151 ? -8.141 -7.344 0.806 1 97.56 151 SER B N 1
ATOM 3406 C CA . SER B 1 151 ? -9.227 -6.648 0.116 1 97.56 151 SER B CA 1
ATOM 3407 C 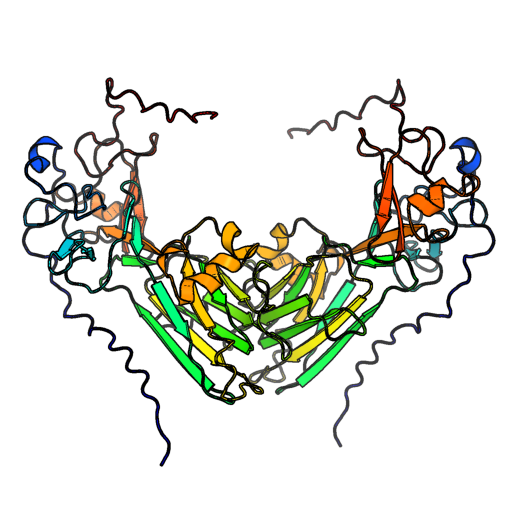C . SER B 1 151 ? -8.828 -5.219 -0.236 1 97.56 151 SER B C 1
ATOM 3409 O O . SER B 1 151 ? -7.922 -4.652 0.378 1 97.56 151 SER B O 1
ATOM 3411 N N . CYS B 1 152 ? -9.469 -4.699 -1.204 1 97.69 152 CYS B N 1
ATOM 3412 C CA . CYS B 1 152 ? -9.227 -3.312 -1.584 1 97.69 152 CYS B CA 1
ATOM 3413 C C . CYS B 1 152 ? -10.398 -2.75 -2.377 1 97.69 152 CYS B C 1
ATOM 3415 O O . CYS B 1 152 ? -11.305 -3.49 -2.76 1 97.69 152 CYS B O 1
ATOM 3417 N N . MET B 1 153 ? -10.43 -1.479 -2.553 1 96.88 153 MET B N 1
ATOM 3418 C CA . MET B 1 153 ? -11.523 -0.865 -3.303 1 96.88 153 MET B CA 1
ATOM 3419 C C . MET B 1 153 ? -11.023 0.315 -4.129 1 96.88 153 MET B C 1
ATOM 3421 O O . MET B 1 153 ? -9.977 0.887 -3.828 1 96.88 153 MET B O 1
ATOM 3425 N N . THR B 1 154 ? -11.688 0.624 -5.125 1 95 154 THR B N 1
ATOM 3426 C CA . THR B 1 154 ? -11.414 1.779 -5.973 1 95 154 THR B CA 1
ATOM 3427 C C . THR B 1 154 ? -12.641 2.684 -6.07 1 95 154 THR B C 1
ATOM 3429 O O . THR B 1 154 ? -13.773 2.197 -6.113 1 95 154 THR B O 1
ATOM 3432 N N . ARG B 1 155 ? -12.391 3.939 -6.062 1 93.25 155 ARG B N 1
ATOM 3433 C CA . ARG B 1 155 ? -13.422 4.957 -6.262 1 93.25 155 ARG B CA 1
ATOM 3434 C C . ARG B 1 155 ? -12.938 6.039 -7.223 1 93.25 155 ARG B C 1
ATOM 3436 O O . ARG B 1 155 ? -11.742 6.312 -7.309 1 93.25 155 ARG B O 1
ATOM 3443 N N . CYS B 1 156 ? -13.922 6.648 -7.898 1 89.69 156 CYS B N 1
ATOM 3444 C CA . CYS B 1 156 ? -13.578 7.738 -8.805 1 89.69 156 CYS B CA 1
ATOM 3445 C C . CYS B 1 156 ? -14.469 8.953 -8.555 1 89.69 156 CYS B C 1
ATOM 3447 O O . CYS B 1 156 ? -14.344 9.969 -9.242 1 89.69 156 CYS B O 1
ATOM 3449 N N . ALA B 1 157 ? -15.352 8.805 -7.664 1 85.38 157 ALA B N 1
ATOM 3450 C CA . ALA B 1 157 ? -16.234 9.906 -7.285 1 85.38 157 ALA B CA 1
ATOM 3451 C C . ALA B 1 157 ? -16.922 10.508 -8.508 1 85.38 157 ALA B C 1
ATOM 3453 O O . ALA B 1 157 ? -16.984 11.727 -8.656 1 85.38 157 ALA B O 1
ATOM 3454 N N . GLY B 1 158 ? -17.391 9.727 -9.406 1 81.06 158 GLY B N 1
ATOM 3455 C CA . GLY B 1 158 ? -18.141 10.172 -10.578 1 81.06 158 GLY B CA 1
ATOM 3456 C C . GLY B 1 158 ? -17.25 10.648 -11.711 1 81.06 158 GLY B C 1
ATOM 3457 O O . GLY B 1 158 ? -17.734 11.188 -12.703 1 81.06 158 GLY B O 1
ATOM 3458 N N . ARG B 1 159 ? -15.961 10.547 -11.578 1 83.69 159 ARG B N 1
ATOM 3459 C CA . ARG B 1 159 ? -15.008 10.969 -12.602 1 83.69 159 ARG B CA 1
ATOM 3460 C C . ARG B 1 159 ? -14.32 9.758 -13.234 1 83.69 159 ARG B C 1
ATOM 3462 O O . ARG B 1 159 ? -14.562 8.617 -12.836 1 83.69 159 ARG B O 1
ATOM 3469 N N . LYS B 1 160 ? -13.586 10.094 -14.273 1 82.12 160 LYS B N 1
ATOM 3470 C CA . LYS B 1 160 ? -12.75 9.055 -14.867 1 82.12 160 LYS B CA 1
ATOM 3471 C C . LYS B 1 160 ? -11.578 8.695 -13.961 1 82.12 160 LYS B C 1
ATOM 3473 O O . LYS B 1 160 ? -11.047 9.562 -13.258 1 82.12 160 LYS B O 1
ATOM 3478 N N . ALA B 1 161 ? -11.234 7.422 -14.031 1 85.44 161 ALA B N 1
ATOM 3479 C CA . ALA B 1 161 ? -10.078 7.004 -13.242 1 85.44 161 ALA B CA 1
ATOM 3480 C C . ALA B 1 161 ? -8.82 7.738 -13.68 1 85.44 161 ALA B C 1
ATOM 3482 O O . ALA B 1 161 ? -8.508 7.789 -14.875 1 85.44 161 ALA B O 1
ATOM 3483 N N . PRO B 1 162 ? -8.141 8.266 -12.727 1 83.06 162 PRO B N 1
ATOM 3484 C CA . PRO B 1 162 ? -6.895 8.922 -13.117 1 83.06 162 PRO B CA 1
ATOM 3485 C C . PRO B 1 162 ? -5.777 7.926 -13.438 1 83.06 162 PRO B C 1
ATOM 3487 O O . PRO B 1 162 ? -5.684 6.875 -12.797 1 83.06 162 PRO B O 1
ATOM 3490 N N . THR B 1 163 ? -5.023 8.328 -14.508 1 84.56 163 THR B N 1
ATOM 3491 C CA . THR B 1 163 ? -3.846 7.527 -14.844 1 84.56 163 THR B CA 1
ATOM 3492 C C . THR B 1 163 ? -2.566 8.258 -14.438 1 84.56 163 THR B C 1
ATOM 3494 O O . THR B 1 163 ? -2.566 9.484 -14.281 1 84.56 163 THR B O 1
ATOM 3497 N N . GLY B 1 164 ? -1.585 7.48 -14.156 1 86.56 164 GLY B N 1
ATOM 3498 C CA . GLY B 1 164 ? -0.283 8.078 -13.914 1 86.56 164 GLY B CA 1
ATOM 3499 C C . GLY B 1 164 ? -0.035 8.375 -12.445 1 86.56 164 GLY B C 1
ATOM 3500 O O . GLY B 1 164 ? 1.073 8.758 -12.062 1 86.56 164 GLY B O 1
ATOM 3501 N N . GLY B 1 165 ? -1.006 8.211 -11.656 1 87.88 165 GLY B N 1
ATOM 3502 C CA . GLY B 1 165 ? -0.845 8.453 -10.227 1 87.88 165 GLY B CA 1
ATOM 3503 C C . GLY B 1 165 ? -0.711 7.176 -9.422 1 87.88 165 GLY B C 1
ATOM 3504 O O . GLY B 1 165 ? -0.602 6.086 -9.984 1 87.88 165 GLY B O 1
ATOM 3505 N N . PRO B 1 166 ? -0.658 7.441 -8.023 1 90.31 166 PRO B N 1
ATOM 3506 C CA . PRO B 1 166 ? -0.486 6.27 -7.156 1 90.31 166 PRO B CA 1
ATOM 3507 C C . PRO B 1 166 ? -1.741 5.406 -7.074 1 90.31 166 PRO B C 1
ATOM 3509 O O . PRO B 1 166 ? -2.846 5.887 -7.344 1 90.31 166 PRO B O 1
ATOM 3512 N N . CYS B 1 167 ? -1.507 4.188 -6.695 1 92.69 167 CYS B N 1
ATOM 3513 C CA . CYS B 1 167 ? -2.564 3.182 -6.66 1 92.69 167 CYS B CA 1
ATOM 3514 C C . CYS B 1 167 ? -3.053 2.957 -5.234 1 92.69 167 CYS B C 1
ATOM 3516 O O . CYS B 1 167 ? -2.77 1.918 -4.633 1 92.69 167 CYS B O 1
ATOM 3518 N N . TYR B 1 168 ? -3.846 3.939 -4.703 1 93.88 168 TYR B N 1
ATOM 3519 C CA . TYR B 1 168 ? -4.332 3.85 -3.33 1 93.88 168 TYR B CA 1
ATOM 3520 C C . TYR B 1 168 ? -5.801 4.246 -3.248 1 93.88 168 TYR B C 1
ATOM 3522 O O . TYR B 1 168 ? -6.18 5.086 -2.43 1 93.88 168 TYR B O 1
ATOM 3530 N N . GLY B 1 169 ? -6.531 3.596 -4.117 1 96.19 169 GLY B N 1
ATOM 3531 C CA . GLY B 1 169 ? -7.973 3.699 -3.973 1 96.19 169 GLY B CA 1
ATOM 3532 C C . GLY B 1 169 ? -8.602 4.676 -4.949 1 96.19 169 GLY B C 1
ATOM 3533 O O . GLY B 1 169 ? -9.82 4.672 -5.145 1 96.19 169 GLY B O 1
ATOM 3534 N N . LYS B 1 170 ? -7.785 5.613 -5.453 1 94 170 LYS B N 1
ATOM 3535 C CA . LYS B 1 170 ? -8.273 6.504 -6.504 1 94 170 LYS B CA 1
ATOM 3536 C C . LYS B 1 170 ? -8.141 5.855 -7.879 1 94 170 LYS B C 1
ATOM 3538 O O . LYS B 1 170 ? -7.109 5.992 -8.539 1 94 170 LYS B O 1
ATOM 3543 N N . GLY B 1 171 ? -9.125 5.086 -8.258 1 92.31 171 GLY B N 1
ATOM 3544 C CA . GLY B 1 171 ? -9.164 4.422 -9.547 1 92.31 171 GLY B CA 1
ATOM 3545 C C . GLY B 1 171 ? -8.289 3.188 -9.609 1 92.31 171 GLY B C 1
ATOM 3546 O O . GLY B 1 171 ? -8.203 2.529 -10.648 1 92.31 171 GLY B O 1
ATOM 3547 N N . CYS B 1 172 ? -7.586 2.936 -8.641 1 93.81 172 CYS B N 1
ATOM 3548 C CA . CYS B 1 172 ? -6.719 1.765 -8.594 1 93.81 172 CYS B CA 1
ATOM 3549 C C . CYS B 1 172 ? -6.465 1.325 -7.16 1 93.81 172 CYS B C 1
ATOM 3551 O O . CYS B 1 172 ? -6.309 2.162 -6.27 1 93.81 172 CYS B O 1
ATOM 3553 N N . CYS B 1 173 ? -6.387 0.011 -6.926 1 96.19 173 CYS B N 1
ATOM 3554 C CA . CYS B 1 173 ? -5.992 -0.53 -5.629 1 96.19 173 CYS B CA 1
ATOM 3555 C C . CYS B 1 173 ? -5.207 -1.825 -5.797 1 96.19 173 CYS B C 1
ATOM 3557 O O . CYS B 1 173 ? -5.062 -2.33 -6.91 1 96.19 173 CYS B O 1
ATOM 3559 N N . LEU B 1 174 ? -4.656 -2.279 -4.66 1 95.5 174 LEU B N 1
ATOM 3560 C CA . LEU B 1 174 ? -3.812 -3.461 -4.809 1 95.5 174 LEU B CA 1
ATOM 3561 C C . LEU B 1 174 ? -3.873 -4.328 -3.555 1 95.5 174 LEU B C 1
ATOM 3563 O O . LEU B 1 174 ? -4.227 -3.846 -2.477 1 95.5 174 LEU B O 1
ATOM 3567 N N . ILE B 1 175 ? -3.58 -5.566 -3.709 1 95.81 175 ILE B N 1
ATOM 3568 C CA . ILE B 1 175 ? -3.461 -6.57 -2.658 1 95.81 175 ILE B CA 1
ATOM 3569 C C . ILE B 1 175 ? -2.184 -7.379 -2.859 1 95.81 175 ILE B C 1
ATOM 3571 O O . ILE B 1 175 ? -2.145 -8.297 -3.682 1 95.81 175 ILE B O 1
ATOM 3575 N N . PRO B 1 176 ? -1.159 -7.043 -2.111 1 94 176 PRO B N 1
ATOM 3576 C CA . PRO B 1 176 ? 0.036 -7.887 -2.193 1 94 176 PRO B CA 1
ATOM 3577 C C . PRO B 1 176 ? -0.158 -9.25 -1.535 1 94 176 PRO B C 1
ATOM 3579 O O . PRO B 1 176 ? -0.843 -9.352 -0.514 1 94 176 PRO B O 1
ATOM 3582 N N . PHE B 1 177 ? 0.464 -10.234 -2.125 1 93.56 177 PHE B N 1
ATOM 3583 C CA . PHE B 1 177 ? 0.452 -11.539 -1.487 1 93.56 177 PHE B CA 1
ATOM 3584 C C . PHE B 1 177 ? 1.435 -11.586 -0.323 1 93.56 177 PHE B C 1
ATOM 3586 O O . PHE B 1 177 ? 2.52 -11.008 -0.397 1 93.56 177 PHE B O 1
ATOM 3593 N N . ALA B 1 178 ? 1.035 -12.25 0.697 1 89.94 178 ALA B N 1
ATOM 3594 C CA . ALA B 1 178 ? 1.911 -12.414 1.854 1 89.94 178 ALA B CA 1
ATOM 3595 C C . ALA B 1 178 ? 2.551 -13.797 1.863 1 89.94 178 ALA B C 1
ATOM 3597 O O . ALA B 1 178 ? 3.521 -14.039 2.586 1 89.94 178 ALA B O 1
ATOM 3598 N N . SER B 1 179 ? 2.031 -14.641 1.107 1 92.31 179 SER B N 1
ATOM 3599 C CA . SER B 1 179 ? 2.516 -16.016 1.002 1 92.31 179 SER B CA 1
ATOM 3600 C C . SER B 1 179 ? 2.174 -16.625 -0.356 1 92.31 179 SER B C 1
ATOM 3602 O O . SER B 1 179 ? 1.398 -16.047 -1.12 1 92.31 179 SER B O 1
ATOM 3604 N N . ASP B 1 180 ? 2.795 -17.75 -0.632 1 94.56 180 ASP B N 1
ATOM 3605 C CA . ASP B 1 180 ? 2.422 -18.484 -1.837 1 94.56 180 ASP B CA 1
ATOM 3606 C C . ASP B 1 180 ? 0.976 -18.969 -1.759 1 94.56 180 ASP B C 1
ATOM 3608 O O . ASP B 1 180 ? 0.471 -19.266 -0.673 1 94.56 180 ASP B O 1
ATOM 3612 N N . LEU B 1 181 ? 0.369 -19.047 -2.977 1 96.81 181 LEU B N 1
ATOM 3613 C CA . LEU B 1 181 ? -1.017 -19.5 -3.031 1 96.81 181 LEU B CA 1
ATOM 3614 C C . LEU B 1 181 ? -1.211 -20.516 -4.145 1 96.81 181 LEU B C 1
ATOM 3616 O O . LEU B 1 181 ? -0.768 -20.312 -5.277 1 96.81 181 LEU B O 1
ATOM 3620 N N . PRO B 1 182 ? -1.902 -21.609 -3.838 1 95.94 182 PRO B N 1
ATOM 3621 C CA . PRO B 1 182 ? -2.232 -22.531 -4.922 1 95.94 182 PRO B CA 1
ATOM 3622 C C . PRO B 1 182 ? -3.281 -21.969 -5.879 1 95.94 182 PRO B C 1
ATOM 3624 O O . PRO B 1 182 ? -3.475 -22.516 -6.973 1 95.94 182 PRO B O 1
ATOM 3627 N N . GLY B 1 183 ? -3.949 -21.047 -5.445 1 97.19 183 GLY B N 1
ATOM 3628 C CA . GLY B 1 183 ? -4.984 -20.359 -6.203 1 97.19 183 GLY B CA 1
ATOM 3629 C C . GLY B 1 183 ? -5.703 -19.281 -5.402 1 97.19 183 GLY B C 1
ATOM 3630 O O . GLY B 1 183 ? -5.43 -19.109 -4.215 1 97.19 183 GLY B O 1
ATOM 3631 N N . PHE B 1 184 ? -6.586 -18.547 -6.137 1 98 184 PHE B N 1
ATOM 3632 C CA . PHE B 1 184 ? -7.355 -17.547 -5.414 1 98 184 PHE B CA 1
ATOM 3633 C C . PHE B 1 184 ? -8.781 -17.469 -5.949 1 98 184 PHE B C 1
ATOM 3635 O O . PHE B 1 184 ? -9.062 -17.953 -7.047 1 98 184 PHE B O 1
ATOM 3642 N N . HIS B 1 185 ? -9.602 -17.047 -5.09 1 97.94 185 HIS B N 1
ATOM 3643 C CA . HIS B 1 185 ? -10.969 -16.641 -5.395 1 97.94 185 HIS B CA 1
ATOM 3644 C C . HIS B 1 185 ? -11.188 -15.164 -5.059 1 97.94 185 HIS B C 1
ATOM 3646 O O . HIS B 1 185 ? -11.086 -14.766 -3.896 1 97.94 185 HIS B O 1
ATOM 3652 N N . ALA B 1 186 ? -11.492 -14.391 -6.039 1 97.81 186 ALA B N 1
ATOM 3653 C CA . ALA B 1 186 ? -11.766 -12.969 -5.836 1 97.81 186 ALA B CA 1
ATOM 3654 C C . ALA B 1 186 ? -13.258 -12.672 -5.953 1 97.81 186 ALA B C 1
ATOM 3656 O O . ALA B 1 186 ? -13.883 -13 -6.965 1 97.81 186 ALA B O 1
ATOM 3657 N N . ASN B 1 187 ? -13.805 -12.148 -4.879 1 96.88 187 ASN B N 1
ATOM 3658 C CA . ASN B 1 187 ? -15.141 -11.562 -4.949 1 96.88 187 ASN B CA 1
ATOM 3659 C C . ASN B 1 187 ? -15.094 -10.102 -5.363 1 96.88 187 ASN B C 1
ATOM 3661 O O . ASN B 1 187 ? -14.625 -9.25 -4.605 1 96.88 187 ASN B O 1
ATOM 3665 N N . LEU B 1 188 ? -15.531 -9.82 -6.559 1 95.62 188 LEU B N 1
ATOM 3666 C CA . LEU B 1 188 ? -15.531 -8.461 -7.098 1 95.62 188 LEU B CA 1
ATOM 3667 C C . LEU B 1 188 ? -16.938 -7.883 -7.102 1 95.62 188 LEU B C 1
ATOM 3669 O O . LEU B 1 188 ? -17.859 -8.461 -7.703 1 95.62 188 LEU B O 1
ATOM 3673 N N . VAL B 1 189 ? -17.109 -6.781 -6.402 1 94.19 189 VAL B N 1
ATOM 3674 C CA . VAL B 1 189 ? -18.375 -6.059 -6.398 1 94.19 189 VAL B CA 1
ATOM 3675 C C . VAL B 1 189 ? -18.219 -4.73 -7.141 1 94.19 189 VAL B C 1
ATOM 3677 O O . VAL B 1 189 ? -17.328 -3.934 -6.816 1 94.19 189 VAL B O 1
ATOM 3680 N N . SER B 1 190 ? -18.953 -4.543 -8.133 1 90.81 190 SER B N 1
ATOM 3681 C CA . SER B 1 190 ? -19 -3.273 -8.852 1 90.81 190 SER B CA 1
ATOM 3682 C C . SER B 1 190 ? -20.234 -2.457 -8.445 1 90.81 190 SER B C 1
ATOM 3684 O O . SER B 1 190 ? -21.344 -2.967 -8.453 1 90.81 190 SER B O 1
ATOM 3686 N N . THR B 1 191 ? -19.969 -1.234 -7.945 1 83.5 191 THR B N 1
ATOM 3687 C CA . THR B 1 191 ? -21.078 -0.39 -7.551 1 83.5 191 THR B CA 1
ATOM 3688 C C . THR B 1 191 ? -21.266 0.759 -8.539 1 83.5 191 THR B C 1
ATOM 3690 O O . THR B 1 191 ? -21.859 1.786 -8.195 1 83.5 191 THR B O 1
ATOM 3693 N N . ASN B 1 192 ? -20.859 0.706 -9.742 1 66.94 192 ASN B N 1
ATOM 3694 C CA . ASN B 1 192 ? -20.891 1.751 -10.758 1 66.94 192 ASN B CA 1
ATOM 3695 C C . ASN B 1 192 ? -22.312 2.307 -10.938 1 66.94 192 ASN B C 1
ATOM 3697 O O . ASN B 1 192 ? -23.188 1.621 -11.453 1 66.94 192 ASN B O 1
ATOM 3701 N N . THR B 1 193 ? -22.703 3.299 -10.102 1 55.19 193 THR B N 1
ATOM 3702 C CA . THR B 1 193 ? -24.016 3.912 -10.281 1 55.19 193 THR B CA 1
ATOM 3703 C C . THR B 1 193 ? -24.047 4.727 -11.57 1 55.19 193 THR B C 1
ATOM 3705 O O . THR B 1 193 ? -25.125 4.988 -12.109 1 55.19 193 THR B O 1
ATOM 3708 N N . THR B 1 194 ? -22.953 5.445 -11.938 1 48.12 194 THR B N 1
ATOM 3709 C CA . THR B 1 194 ? -23.078 6.312 -13.102 1 48.12 194 THR B CA 1
ATOM 3710 C C . THR B 1 194 ? -22.609 5.598 -14.367 1 48.12 194 THR B C 1
ATOM 3712 O O . THR B 1 194 ? -21.812 6.137 -15.133 1 48.12 194 THR B O 1
ATOM 3715 N N . ALA B 1 195 ? -22.453 4.344 -14.312 1 44.47 195 ALA B N 1
ATOM 3716 C CA . ALA B 1 195 ? -22.125 3.826 -15.641 1 44.47 195 ALA B CA 1
ATOM 3717 C C . ALA B 1 195 ? -23.094 4.367 -16.688 1 44.47 195 ALA B C 1
ATOM 3719 O O . ALA B 1 195 ? -24.266 4 -16.719 1 44.47 195 ALA B O 1
ATOM 3720 N N . THR B 1 196 ? -23.125 5.625 -16.953 1 40.28 196 THR B N 1
ATOM 3721 C CA . THR B 1 196 ? -23.859 5.812 -18.203 1 40.28 196 THR B CA 1
ATOM 3722 C C . THR B 1 196 ? -23.359 4.84 -19.266 1 40.28 196 THR B C 1
ATOM 3724 O O . THR B 1 196 ? -22.188 4.434 -19.25 1 40.28 196 THR B O 1
ATOM 3727 N N . GLN B 1 197 ? -24.219 4.18 -19.953 1 40.59 197 GLN B N 1
ATOM 3728 C CA . GLN B 1 197 ? -24.094 3.271 -21.078 1 40.59 197 GLN B CA 1
ATOM 3729 C C . GLN B 1 197 ? -22.844 3.559 -21.891 1 40.59 197 GLN B C 1
ATOM 3731 O O . GLN B 1 197 ? -22.219 2.639 -22.422 1 40.59 197 GLN B O 1
ATOM 3736 N N . SER B 1 198 ? -22.828 4.801 -22.312 1 37.88 198 SER B N 1
ATOM 3737 C CA . SER B 1 198 ? -21.891 5.188 -23.359 1 37.88 198 SER B CA 1
ATOM 3738 C C . SER B 1 198 ? -20.469 5.25 -22.844 1 37.88 198 SER B C 1
ATOM 3740 O O . SER B 1 198 ? -19.516 5.457 -23.609 1 37.88 198 SER B O 1
ATOM 3742 N N . ASP B 1 199 ? -20.281 5.586 -21.547 1 42.91 199 ASP B N 1
ATOM 3743 C CA . ASP B 1 199 ? -18.891 5.836 -21.188 1 42.91 199 ASP B CA 1
ATOM 3744 C C . ASP B 1 199 ? -18.125 4.523 -21 1 42.91 199 ASP B C 1
ATOM 3746 O O . ASP B 1 199 ? -18.125 3.957 -19.906 1 42.91 199 ASP B O 1
ATOM 3750 N N . TRP B 1 200 ? -18.203 3.725 -21.891 1 43.84 200 TRP B N 1
ATOM 3751 C CA . TRP B 1 200 ? -17.25 2.652 -22.125 1 43.84 200 TRP B CA 1
ATOM 3752 C C . TRP B 1 200 ? -15.938 2.928 -21.406 1 43.84 200 TRP B C 1
ATOM 3754 O O . TRP B 1 200 ? -15 2.127 -21.469 1 43.84 200 TRP B O 1
ATOM 3764 N N . LEU B 1 201 ? -15.812 4.18 -20.953 1 44.75 201 LEU B N 1
ATOM 3765 C CA . LEU B 1 201 ? -14.57 4.828 -20.562 1 44.75 201 LEU B CA 1
ATOM 3766 C C . LEU B 1 201 ? -13.992 4.191 -19.297 1 44.75 201 LEU B C 1
ATOM 3768 O O . LEU B 1 201 ? -12.875 4.5 -18.891 1 44.75 201 LEU B O 1
ATOM 3772 N N . HIS B 1 202 ? -14.742 3.373 -18.625 1 55.31 202 HIS B N 1
ATOM 3773 C CA . HIS B 1 202 ? -13.969 3.049 -17.422 1 55.31 202 HIS B CA 1
ATOM 3774 C C . HIS B 1 202 ? -13.75 1.546 -17.297 1 55.31 202 HIS B C 1
ATOM 3776 O O . HIS B 1 202 ? -14.32 0.897 -16.422 1 55.31 202 HIS B O 1
ATOM 3782 N N . PRO B 1 203 ? -13.352 0.982 -18.422 1 69.69 203 PRO B N 1
ATOM 3783 C CA . PRO B 1 203 ? -12.961 -0.419 -18.25 1 69.69 203 PRO B CA 1
ATOM 3784 C C . PRO B 1 203 ? -12.023 -0.63 -17.062 1 69.69 203 PRO B C 1
ATOM 3786 O O . PRO B 1 203 ? -11.375 0.315 -16.609 1 69.69 203 PRO B O 1
ATOM 3789 N N . GLY B 1 204 ? -12.398 -1.786 -16.344 1 85.5 204 GLY B N 1
ATOM 3790 C CA . GLY B 1 204 ? -11.523 -2.158 -15.242 1 85.5 204 GLY B CA 1
ATOM 3791 C C . GLY B 1 204 ? -10.594 -3.307 -15.586 1 85.5 204 GLY B C 1
ATOM 3792 O O . GLY B 1 204 ? -10.789 -4.004 -16.578 1 85.5 204 GLY B O 1
ATOM 3793 N N . ILE B 1 205 ? -9.531 -3.32 -15.016 1 91.5 205 ILE B N 1
ATOM 3794 C CA . ILE B 1 205 ? -8.594 -4.426 -15.172 1 91.5 205 ILE B CA 1
ATOM 3795 C C . ILE B 1 205 ? -8.227 -4.984 -13.797 1 91.5 205 ILE B C 1
ATOM 3797 O O . ILE B 1 205 ? -8.141 -4.238 -12.82 1 91.5 205 ILE B O 1
ATOM 3801 N N . MET B 1 206 ? -8.148 -6.234 -13.781 1 95.38 206 MET B N 1
ATOM 3802 C CA . MET B 1 206 ? -7.547 -6.945 -12.656 1 95.38 206 MET B CA 1
ATOM 3803 C C . MET B 1 206 ? -6.371 -7.801 -13.125 1 95.38 206 MET B C 1
ATOM 3805 O O . MET B 1 206 ? -6.512 -8.609 -14.039 1 95.38 206 MET B O 1
ATOM 3809 N N . ALA B 1 207 ? -5.207 -7.523 -12.5 1 94.38 207 ALA B N 1
ATOM 3810 C CA . ALA B 1 207 ? -4.023 -8.227 -12.984 1 94.38 207 ALA B CA 1
ATOM 3811 C C . ALA B 1 207 ? -3.119 -8.641 -11.828 1 94.38 207 ALA B C 1
ATOM 3813 O O . ALA B 1 207 ? -2.957 -7.891 -10.859 1 94.38 207 ALA B O 1
ATOM 3814 N N . LEU B 1 208 ? -2.564 -9.836 -11.969 1 95 208 LEU B N 1
ATOM 3815 C CA . LEU B 1 208 ? -1.512 -10.266 -11.055 1 95 208 LEU B CA 1
ATOM 3816 C C . LEU B 1 208 ? -0.134 -9.945 -11.625 1 95 208 LEU B C 1
ATOM 3818 O O . LEU B 1 208 ? 0.183 -10.336 -12.75 1 95 208 LEU B O 1
ATOM 3822 N N . VAL B 1 209 ? 0.64 -9.242 -10.859 1 93.69 209 VAL B N 1
ATOM 3823 C CA . VAL B 1 209 ? 1.949 -8.805 -11.336 1 93.69 209 VAL B CA 1
ATOM 3824 C C . VAL B 1 209 ? 3.021 -9.195 -10.32 1 93.69 209 VAL B C 1
ATOM 3826 O O . VAL B 1 209 ? 2.855 -8.969 -9.117 1 93.69 209 VAL B O 1
ATOM 3829 N N . SER B 1 210 ? 4.137 -9.922 -10.93 1 89.25 210 SER B N 1
ATOM 3830 C CA . SER B 1 210 ? 5.23 -10.336 -10.055 1 89.25 210 SER B CA 1
ATOM 3831 C C . SER B 1 210 ? 6.336 -9.289 -10.016 1 89.25 210 SER B C 1
ATOM 3833 O O . SER B 1 210 ? 6.77 -8.797 -11.062 1 89.25 210 SER B O 1
ATOM 3835 N N . SER B 1 211 ? 6.234 -8.062 -10.258 1 66.88 211 SER B N 1
ATOM 3836 C CA . SER B 1 211 ? 7.332 -7.113 -10.367 1 66.88 211 SER B CA 1
ATOM 3837 C C . SER B 1 211 ? 7.637 -6.465 -9.016 1 66.88 211 SER B C 1
ATOM 3839 O O . SER B 1 211 ? 6.969 -6.746 -8.023 1 66.88 211 SER B O 1
ATOM 3841 N N . ASN B 1 212 ? 8.734 -5.75 -9.172 1 59.44 212 ASN B N 1
ATOM 3842 C CA . ASN B 1 212 ? 9.016 -4.801 -8.109 1 59.44 212 ASN B CA 1
ATOM 3843 C C . ASN B 1 212 ? 7.762 -4.031 -7.695 1 59.44 212 ASN B C 1
ATOM 3845 O O . ASN B 1 212 ? 7.184 -3.301 -8.508 1 59.44 212 ASN B O 1
ATOM 3849 N N . PRO B 1 213 ? 7.066 -4.469 -6.777 1 53.81 213 PRO B N 1
ATOM 3850 C CA . PRO B 1 213 ? 5.777 -3.975 -6.285 1 53.81 213 PRO B CA 1
ATOM 3851 C C . PRO B 1 213 ? 5.633 -2.461 -6.43 1 53.81 213 PRO B C 1
ATOM 3853 O O . PRO B 1 213 ? 4.512 -1.948 -6.488 1 53.81 213 PRO B O 1
ATOM 3856 N N . TYR B 1 214 ? 6.738 -1.856 -6.777 1 58.31 214 TYR B N 1
ATOM 3857 C CA . TYR B 1 214 ? 6.664 -0.415 -6.562 1 58.31 214 TYR B CA 1
ATOM 3858 C C . TYR B 1 214 ? 6.391 0.316 -7.871 1 58.31 214 TYR B C 1
ATOM 3860 O O . TYR B 1 214 ? 5.859 1.43 -7.871 1 58.31 214 TYR B O 1
ATOM 3868 N N . SER B 1 215 ? 6.543 -0.437 -9.008 1 68.56 215 SER B N 1
ATOM 3869 C CA . SER B 1 215 ? 6.461 0.36 -10.227 1 68.56 215 SER B CA 1
ATOM 3870 C C . SER B 1 215 ? 5.02 0.744 -10.547 1 68.56 215 SER B C 1
ATOM 3872 O O . SER B 1 215 ? 4.738 1.896 -10.883 1 68.56 215 SER B O 1
ATOM 3874 N N . TYR B 1 216 ? 4.066 -0.143 -10.211 1 86.5 216 TYR B N 1
ATOM 3875 C CA . TYR B 1 216 ? 2.695 0.156 -10.609 1 86.5 216 TYR B CA 1
ATOM 3876 C C . TYR B 1 216 ? 1.935 0.829 -9.469 1 86.5 216 TYR B C 1
ATOM 3878 O O . TYR B 1 216 ? 0.881 1.43 -9.695 1 86.5 216 TYR B O 1
ATOM 3886 N N . ARG B 1 217 ? 2.572 0.714 -8.391 1 87.25 217 ARG B N 1
ATOM 3887 C CA . ARG B 1 217 ? 1.975 1.323 -7.207 1 87.25 217 ARG B CA 1
ATOM 3888 C C . ARG B 1 217 ? 2.02 2.846 -7.293 1 87.25 217 ARG B C 1
ATOM 3890 O O . ARG B 1 217 ? 1.08 3.523 -6.871 1 87.25 217 ARG B O 1
ATOM 3897 N N . ASP B 1 218 ? 3.076 3.332 -7.887 1 87.75 218 ASP B N 1
ATOM 3898 C CA . ASP B 1 218 ? 3.289 4.777 -7.879 1 87.75 218 ASP B CA 1
ATOM 3899 C C . ASP B 1 218 ? 2.834 5.402 -9.195 1 87.75 218 ASP B C 1
ATOM 3901 O O . ASP B 1 218 ? 2.654 6.621 -9.281 1 87.75 218 ASP B O 1
ATOM 3905 N N . ASN B 1 219 ? 2.723 4.625 -10.156 1 90 219 ASN B N 1
ATOM 3906 C CA . ASN B 1 219 ? 2.309 5.086 -11.484 1 90 219 ASN B CA 1
ATOM 3907 C C . ASN B 1 219 ? 1.459 4.039 -12.195 1 90 219 ASN B C 1
ATOM 3909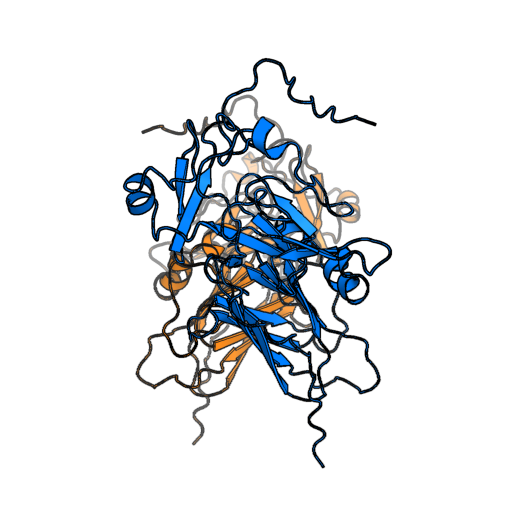 O O . ASN B 1 219 ? 1.974 3.006 -12.633 1 90 219 ASN B O 1
ATOM 3913 N N . THR B 1 220 ? 0.148 4.352 -12.469 1 90.62 220 THR B N 1
ATOM 3914 C CA . THR B 1 220 ? -0.825 3.363 -12.922 1 90.62 220 THR B CA 1
ATOM 3915 C C . THR B 1 220 ? -0.945 3.379 -14.438 1 90.62 220 THR B C 1
ATOM 3917 O O . THR B 1 220 ? -1.799 2.691 -15.008 1 90.62 220 THR B O 1
ATOM 3920 N N . THR B 1 221 ? -0.114 4.086 -15.133 1 89.81 221 THR B N 1
ATOM 3921 C CA . THR B 1 221 ? -0.231 4.238 -16.578 1 89.81 221 THR B CA 1
ATOM 3922 C C . THR B 1 221 ? -0.19 2.879 -17.266 1 89.81 221 THR B C 1
ATOM 3924 O O . THR B 1 221 ? -1.064 2.562 -18.078 1 89.81 221 THR B O 1
ATOM 3927 N N . ASP B 1 222 ? 0.788 2.121 -16.922 1 89.06 222 ASP B N 1
ATOM 3928 C CA . ASP B 1 222 ? 0.966 0.834 -17.594 1 89.06 222 ASP B CA 1
ATOM 3929 C C . ASP B 1 222 ? -0.181 -0.119 -17.266 1 89.06 222 ASP B C 1
ATOM 3931 O O . ASP B 1 222 ? -0.576 -0.935 -18.094 1 89.06 222 ASP B O 1
ATOM 3935 N N . LEU B 1 223 ? -0.712 -0.034 -16.094 1 89.88 223 LEU B N 1
ATOM 3936 C CA . LEU B 1 223 ? -1.838 -0.881 -15.711 1 89.88 223 LEU B CA 1
ATOM 3937 C C . LEU B 1 223 ? -3.047 -0.611 -16.594 1 89.88 223 LEU B C 1
ATOM 3939 O O . LEU B 1 223 ? -3.627 -1.54 -17.172 1 89.88 223 LEU B O 1
ATOM 3943 N N . PHE B 1 224 ? -3.283 0.591 -16.781 1 88.62 224 PHE B N 1
ATOM 3944 C CA . PHE B 1 224 ? -4.422 0.948 -17.625 1 88.62 224 PHE B CA 1
ATOM 3945 C C . PHE B 1 224 ? -4.148 0.615 -19.078 1 88.62 224 PHE B C 1
ATOM 3947 O O . PHE B 1 224 ? -5.043 0.161 -19.797 1 88.62 224 PHE B O 1
ATOM 3954 N N . SER B 1 225 ? -2.975 0.76 -19.484 1 87 225 SER B N 1
ATOM 3955 C CA . SER B 1 225 ? -2.598 0.455 -20.859 1 87 225 SER B CA 1
ATOM 3956 C C . SER B 1 225 ? -2.682 -1.043 -21.125 1 87 225 SER B C 1
ATOM 3958 O O . SER B 1 225 ? -2.844 -1.459 -22.281 1 87 225 SER B O 1
ATOM 3960 N N . SER B 1 226 ? -2.572 -1.793 -20.078 1 88 226 SER B N 1
ATOM 3961 C CA . SER B 1 226 ? -2.551 -3.242 -20.25 1 88 226 SER B CA 1
ATOM 3962 C C . SER B 1 226 ? -3.902 -3.764 -20.719 1 88 226 SER B C 1
ATOM 3964 O O . SER B 1 226 ? -4.008 -4.902 -21.188 1 88 226 SER B O 1
ATOM 3966 N N . TRP B 1 227 ? -4.914 -2.936 -20.672 1 85.25 227 TRP B N 1
ATOM 3967 C CA . TRP B 1 227 ? -6.234 -3.309 -21.172 1 85.25 227 TRP B CA 1
ATOM 3968 C C . TRP B 1 227 ? -6.176 -3.643 -22.656 1 85.25 227 TRP B C 1
ATOM 3970 O O . TRP B 1 227 ? -6.805 -4.602 -23.109 1 85.25 227 TRP B O 1
ATOM 3980 N N . THR B 1 228 ? -5.445 -2.859 -23.297 1 86.75 228 THR B N 1
ATOM 3981 C CA . THR B 1 228 ? -5.344 -3.066 -24.734 1 86.75 228 THR B CA 1
ATOM 3982 C C . THR B 1 228 ? -4.059 -3.812 -25.094 1 86.75 228 THR B C 1
ATOM 3984 O O . THR B 1 228 ? -3.996 -4.5 -26.109 1 86.75 228 THR B O 1
ATOM 3987 N N . ASN B 1 229 ? -3.115 -3.594 -24.266 1 89.81 229 ASN B N 1
ATOM 3988 C CA . ASN B 1 229 ? -1.824 -4.234 -24.5 1 89.81 229 ASN B CA 1
ATOM 3989 C C . ASN B 1 229 ? -1.318 -4.945 -23.25 1 89.81 229 ASN B C 1
ATOM 3991 O O . ASN B 1 229 ? -0.521 -4.387 -22.484 1 89.81 229 ASN B O 1
ATOM 3995 N N . PRO B 1 230 ? -1.592 -6.172 -23.141 1 86.25 230 PRO B N 1
ATOM 3996 C CA . PRO B 1 230 ? -1.256 -6.91 -21.922 1 86.25 230 PRO B CA 1
ATOM 3997 C C . PRO B 1 230 ? 0.249 -6.996 -21.688 1 86.25 230 PRO B C 1
ATOM 3999 O O . PRO B 1 230 ? 0.682 -7.219 -20.547 1 86.25 230 PRO B O 1
ATOM 4002 N N . SER B 1 231 ? 1.026 -6.793 -22.656 1 86.56 231 SER B N 1
ATOM 4003 C CA . SER B 1 231 ? 2.471 -6.953 -22.531 1 86.56 231 SER B CA 1
ATOM 4004 C C . SER B 1 231 ? 3.096 -5.77 -21.797 1 86.56 231 SER B C 1
ATOM 4006 O O . SER B 1 231 ? 4.277 -5.801 -21.453 1 86.56 231 SER B O 1
ATOM 4008 N N . THR B 1 232 ? 2.33 -4.828 -21.516 1 86.81 232 THR B N 1
ATOM 4009 C CA . THR B 1 232 ? 2.869 -3.611 -20.922 1 86.81 232 THR B CA 1
ATOM 4010 C C . THR B 1 232 ? 3.125 -3.812 -19.422 1 86.81 232 THR B C 1
ATOM 4012 O O . THR B 1 232 ? 3.826 -3.018 -18.797 1 86.81 232 THR B O 1
ATOM 4015 N N . ILE B 1 233 ? 2.533 -4.785 -18.828 1 89.31 233 ILE B N 1
ATOM 4016 C CA . ILE B 1 233 ? 2.783 -5.027 -17.406 1 89.31 233 ILE B CA 1
ATOM 4017 C C . ILE B 1 233 ? 3.523 -6.352 -17.234 1 89.31 233 ILE B C 1
ATOM 4019 O O . ILE B 1 233 ? 3.516 -7.195 -18.125 1 89.31 233 ILE B O 1
ATOM 4023 N N . ASP B 1 234 ? 4.168 -6.426 -16.125 1 91 234 ASP B N 1
ATOM 4024 C CA . ASP B 1 234 ? 4.891 -7.652 -15.805 1 91 234 ASP B CA 1
ATOM 4025 C C . ASP B 1 234 ? 3.928 -8.812 -15.547 1 91 234 ASP B C 1
ATOM 4027 O O . ASP B 1 234 ? 2.807 -8.602 -15.086 1 91 234 ASP B O 1
ATOM 4031 N N . ASP B 1 235 ? 4.441 -9.977 -15.781 1 92.94 235 ASP B N 1
ATOM 4032 C CA . ASP B 1 235 ? 3.641 -11.188 -15.625 1 92.94 235 ASP B CA 1
ATOM 4033 C C . ASP B 1 235 ? 3.631 -11.656 -14.172 1 92.94 235 ASP B C 1
ATOM 4035 O O . ASP B 1 235 ? 4.434 -11.188 -13.359 1 92.94 235 ASP B O 1
ATOM 4039 N N . ALA B 1 236 ? 2.658 -12.5 -13.852 1 94.69 236 ALA B N 1
ATOM 4040 C CA . ALA B 1 236 ? 2.615 -13.172 -12.555 1 94.69 236 ALA B CA 1
ATOM 4041 C C . ALA B 1 236 ? 3.707 -14.234 -12.445 1 94.69 236 ALA B C 1
ATOM 4043 O O . ALA B 1 236 ? 4.188 -14.742 -13.461 1 94.69 236 ALA B O 1
ATOM 4044 N N . SER B 1 237 ? 4.07 -14.508 -11.242 1 94.56 237 SER B N 1
ATOM 4045 C CA . SER B 1 237 ? 5.102 -15.508 -10.992 1 94.56 237 SER B CA 1
ATOM 4046 C C . SER B 1 237 ? 4.508 -16.766 -10.352 1 94.56 237 SER B C 1
ATOM 4048 O O . SER B 1 237 ? 3.73 -16.656 -9.398 1 94.56 237 SER B O 1
ATOM 4050 N N . LEU B 1 238 ? 4.91 -17.906 -10.93 1 95.12 238 LEU B N 1
ATOM 4051 C CA . LEU B 1 238 ? 4.562 -19.203 -10.383 1 95.12 238 LEU B CA 1
ATOM 4052 C C . LEU B 1 238 ? 5.809 -19.953 -9.914 1 95.12 238 LEU B C 1
ATOM 4054 O O . LEU B 1 238 ? 6.875 -19.828 -10.523 1 95.12 238 LEU B O 1
ATOM 4058 N N . ARG B 1 239 ? 5.57 -20.688 -8.898 1 94 239 ARG B N 1
ATOM 4059 C CA . ARG B 1 239 ? 6.613 -21.594 -8.422 1 94 239 ARG B CA 1
ATOM 4060 C C . ARG B 1 239 ? 6.223 -23.047 -8.641 1 94 239 ARG B C 1
ATOM 4062 O O . ARG B 1 239 ? 5.082 -23.438 -8.367 1 94 239 ARG B O 1
ATOM 4069 N N . VAL B 1 240 ? 7.18 -23.781 -9.172 1 93.81 240 VAL B N 1
ATOM 4070 C CA . VAL B 1 240 ? 6.969 -25.203 -9.375 1 93.81 240 VAL B CA 1
ATOM 4071 C C . VAL B 1 240 ? 7.871 -26 -8.438 1 93.81 240 VAL B C 1
ATOM 4073 O O . VAL B 1 240 ? 9.094 -25.828 -8.445 1 93.81 240 VAL B O 1
ATOM 4076 N N . ALA B 1 241 ? 7.25 -26.844 -7.68 1 94.12 241 ALA B N 1
ATOM 4077 C CA . ALA B 1 241 ? 7.992 -27.672 -6.727 1 94.12 241 ALA B CA 1
ATOM 4078 C C . ALA B 1 241 ? 8.117 -29.109 -7.223 1 94.12 241 ALA B C 1
ATOM 4080 O O . ALA B 1 241 ? 7.289 -29.578 -8.008 1 94.12 241 ALA B O 1
ATOM 4081 N N . ILE B 1 242 ? 9.188 -29.719 -6.789 1 93.12 242 ILE B N 1
ATOM 4082 C CA . ILE B 1 242 ? 9.32 -31.156 -6.996 1 93.12 242 ILE B CA 1
ATOM 4083 C C . ILE B 1 242 ? 8.391 -31.906 -6.047 1 93.12 242 ILE B C 1
ATOM 4085 O O . ILE B 1 242 ? 8.453 -31.734 -4.828 1 93.12 242 ILE B O 1
ATOM 4089 N N . MET B 1 243 ? 7.547 -32.875 -6.637 1 93.06 243 MET B N 1
ATOM 4090 C CA . MET B 1 243 ? 6.461 -33.406 -5.828 1 93.06 243 MET B CA 1
ATOM 4091 C C . MET B 1 243 ? 6.66 -34.906 -5.594 1 93.06 243 MET B C 1
ATOM 4093 O O . MET B 1 243 ? 5.754 -35.594 -5.113 1 93.06 243 MET B O 1
ATOM 4097 N N . ASP B 1 244 ? 7.789 -35.438 -5.973 1 92.19 244 ASP B N 1
ATOM 4098 C CA . ASP B 1 244 ? 7.996 -36.875 -5.766 1 92.19 244 ASP B CA 1
ATOM 4099 C C . ASP B 1 244 ? 8.078 -37.219 -4.277 1 92.19 244 ASP B C 1
ATOM 4101 O O . ASP B 1 244 ? 7.766 -38.312 -3.871 1 92.19 244 ASP B O 1
ATOM 4105 N N . GLN B 1 245 ? 8.586 -36.312 -3.463 1 93.44 245 GLN B N 1
ATOM 4106 C CA . GLN B 1 245 ? 8.578 -36.438 -2.008 1 93.44 245 GLN B CA 1
ATOM 4107 C C . GLN B 1 245 ? 7.953 -35.188 -1.372 1 93.44 245 GLN B C 1
ATOM 4109 O O . GLN B 1 245 ? 8.039 -34.094 -1.926 1 93.44 245 GLN B O 1
ATOM 4114 N N . PRO B 1 246 ? 7.41 -35.406 -0.18 1 94.44 246 PRO B N 1
ATOM 4115 C CA . PRO B 1 246 ? 6.648 -34.281 0.412 1 94.44 246 PRO B CA 1
ATOM 4116 C C . PRO B 1 246 ? 7.539 -33.25 1.082 1 94.44 246 PRO B C 1
ATOM 4118 O O . PRO B 1 246 ? 7.074 -32.156 1.415 1 94.44 246 PRO B O 1
ATOM 4121 N N . SER B 1 247 ? 8.82 -33.594 1.28 1 95.69 247 SER B N 1
ATOM 4122 C CA . SER B 1 247 ? 9.719 -32.688 1.997 1 95.69 247 SER B CA 1
ATOM 4123 C C . SER B 1 247 ? 11.18 -32.969 1.665 1 95.69 247 SER B C 1
ATOM 4125 O O . SER B 1 247 ? 11.492 -34 1.072 1 95.69 247 SER B O 1
ATOM 4127 N N . CYS B 1 248 ? 12 -31.984 2.092 1 95.69 248 CYS B N 1
ATOM 4128 C CA . CYS B 1 248 ? 13.438 -32.156 1.92 1 95.69 248 CYS B CA 1
ATOM 4129 C C . CYS B 1 248 ? 13.93 -33.375 2.689 1 95.69 248 CYS B C 1
ATOM 4131 O O . CYS B 1 248 ? 14.719 -34.188 2.17 1 95.69 248 CYS B O 1
ATOM 4133 N N . VAL B 1 249 ? 13.453 -33.562 3.891 1 96.12 249 VAL B N 1
ATOM 4134 C CA . VAL B 1 249 ? 13.867 -34.656 4.742 1 96.12 249 VAL B CA 1
ATOM 4135 C C . VAL B 1 249 ? 13.547 -36 4.059 1 96.12 249 VAL B C 1
ATOM 4137 O O . VAL B 1 249 ? 14.406 -36.875 3.936 1 96.12 249 VAL B O 1
ATOM 4140 N N . SER B 1 250 ? 12.328 -36.094 3.605 1 95.62 250 SER B N 1
ATOM 4141 C CA . SER B 1 250 ? 11.906 -37.312 2.918 1 95.62 250 SER B CA 1
ATOM 4142 C C . SER B 1 250 ? 12.68 -37.5 1.617 1 95.62 250 SER B C 1
ATOM 4144 O O . SER B 1 250 ? 13.047 -38.625 1.27 1 95.62 250 SER B O 1
ATOM 4146 N N . ALA B 1 251 ? 12.914 -36.469 0.914 1 94.88 251 ALA B N 1
ATOM 4147 C CA . ALA B 1 251 ? 13.617 -36.531 -0.364 1 94.88 251 ALA B CA 1
ATOM 4148 C C . ALA B 1 251 ? 15.055 -37 -0.177 1 94.88 251 ALA B C 1
ATOM 4150 O O . ALA B 1 251 ? 15.555 -37.812 -0.969 1 94.88 251 ALA B O 1
ATOM 4151 N N . GLN B 1 252 ? 15.688 -36.5 0.802 1 93.19 252 GLN B N 1
ATOM 4152 C CA . GLN B 1 252 ? 17.078 -36.844 1.062 1 93.19 252 GLN B CA 1
ATOM 4153 C C . GLN B 1 252 ? 17.234 -38.312 1.494 1 93.19 252 GLN B C 1
ATOM 4155 O O . GLN B 1 252 ? 18.266 -38.906 1.256 1 93.19 252 GLN B O 1
ATOM 4160 N N . LEU B 1 253 ? 16.203 -38.781 2.115 1 92.06 253 LEU B N 1
ATOM 4161 C CA . LEU B 1 253 ? 16.219 -40.188 2.523 1 92.06 253 LEU B CA 1
ATOM 4162 C C . LEU B 1 253 ? 16.094 -41.094 1.314 1 92.06 253 LEU B C 1
ATOM 4164 O O . LEU B 1 253 ? 16.578 -42.219 1.332 1 92.06 253 LEU B O 1
ATOM 4168 N N . LYS B 1 254 ? 15.359 -40.594 0.359 1 84.25 254 LYS B N 1
ATOM 4169 C CA . LYS B 1 254 ? 15.234 -41.344 -0.887 1 84.25 254 LYS B CA 1
ATOM 4170 C C . LYS B 1 254 ? 16.297 -40.906 -1.9 1 84.25 254 LYS B C 1
ATOM 4172 O O . LYS B 1 254 ? 15.953 -40.344 -2.949 1 84.25 254 LYS B O 1
ATOM 4177 N N . ASN B 1 255 ? 17.453 -41.25 -1.719 1 76.94 255 ASN B N 1
ATOM 4178 C CA . ASN B 1 255 ? 18.641 -40.719 -2.377 1 76.94 255 ASN B CA 1
ATOM 4179 C C . ASN B 1 255 ? 18.562 -40.906 -3.891 1 76.94 255 ASN B C 1
ATOM 4181 O O . ASN B 1 255 ? 18.984 -40.031 -4.645 1 76.94 255 ASN B O 1
ATOM 4185 N N . LYS B 1 256 ? 17.875 -41.906 -4.34 1 83.25 256 LYS B N 1
ATOM 4186 C CA . LYS B 1 256 ? 17.906 -42.25 -5.762 1 83.25 256 LYS B CA 1
ATOM 4187 C C . LYS B 1 256 ? 17.125 -41.219 -6.578 1 83.25 256 LYS B C 1
ATOM 4189 O O . LYS B 1 256 ? 17.453 -40.969 -7.746 1 83.25 256 LYS B O 1
ATOM 4194 N N . SER B 1 257 ? 16.203 -40.625 -5.98 1 88 257 SER B N 1
ATOM 4195 C CA . SER B 1 257 ? 15.367 -39.688 -6.734 1 88 257 SER B CA 1
ATOM 4196 C C . SER B 1 257 ? 15.547 -38.281 -6.238 1 88 257 SER B C 1
ATOM 4198 O O . SER B 1 257 ? 14.82 -37.375 -6.66 1 88 257 SER B O 1
ATOM 4200 N N . TYR B 1 258 ? 16.531 -38.125 -5.363 1 93.38 258 TYR B N 1
ATOM 4201 C CA . TYR B 1 258 ? 16.797 -36.812 -4.836 1 93.38 258 TYR B CA 1
ATOM 4202 C C . TYR B 1 258 ? 17.266 -35.875 -5.938 1 93.38 258 TYR B C 1
ATOM 4204 O O . TYR B 1 258 ? 18.203 -36.188 -6.672 1 93.38 258 TYR B O 1
ATOM 4212 N N . ALA B 1 259 ? 16.594 -34.719 -6.004 1 92.38 259 ALA B N 1
ATOM 4213 C CA . ALA B 1 259 ? 16.75 -33.906 -7.203 1 92.38 259 ALA B CA 1
ATOM 4214 C C . ALA B 1 259 ? 17.859 -32.875 -7.035 1 92.38 259 ALA B C 1
ATOM 4216 O O . ALA B 1 259 ? 18.344 -32.312 -8.016 1 92.38 259 ALA B O 1
ATOM 4217 N N . CYS B 1 260 ? 18.297 -32.469 -5.848 1 91.69 260 CYS B N 1
ATOM 4218 C CA . CYS B 1 260 ? 19.25 -31.406 -5.633 1 91.69 260 CYS B CA 1
ATOM 4219 C C . CYS B 1 260 ? 20.688 -31.922 -5.777 1 91.69 260 CYS B C 1
ATOM 4221 O O . CYS B 1 260 ? 21.078 -32.875 -5.109 1 91.69 260 CYS B O 1
ATOM 4223 N N . SER B 1 261 ? 21.359 -31.25 -6.598 1 90.12 261 SER B N 1
ATOM 4224 C CA . SER B 1 261 ? 22.734 -31.672 -6.891 1 90.12 261 SER B CA 1
ATOM 4225 C C . SER B 1 261 ? 23.688 -31.266 -5.77 1 90.12 261 SER B C 1
ATOM 4227 O O . SER B 1 261 ? 23.281 -30.578 -4.824 1 90.12 261 SER B O 1
ATOM 4229 N N . ASN B 1 262 ? 24.922 -31.734 -6.008 1 85.44 262 ASN B N 1
ATOM 4230 C CA . ASN B 1 262 ? 25.953 -31.391 -5.039 1 85.44 262 ASN B CA 1
ATOM 4231 C C . ASN B 1 262 ? 26.172 -29.875 -4.965 1 85.44 262 ASN B C 1
ATOM 4233 O O . ASN B 1 262 ? 26.203 -29.203 -5.992 1 85.44 262 ASN B O 1
ATOM 4237 N N . GLY B 1 263 ? 26.297 -29.438 -3.742 1 83.69 263 GLY B N 1
ATOM 4238 C CA . GLY B 1 263 ? 26.547 -28.016 -3.559 1 83.69 263 GLY B CA 1
ATOM 4239 C C . GLY B 1 263 ? 25.281 -27.188 -3.482 1 83.69 263 GLY B C 1
ATOM 4240 O O . GLY B 1 263 ? 25.344 -25.953 -3.385 1 83.69 263 GLY B O 1
ATOM 4241 N N . SER B 1 264 ? 24.156 -27.859 -3.633 1 88.25 264 SER B N 1
ATOM 4242 C CA . SER B 1 264 ? 22.875 -27.156 -3.547 1 88.25 264 SER B CA 1
ATOM 4243 C C . SER B 1 264 ? 22.203 -27.406 -2.201 1 88.25 264 SER B C 1
ATOM 4245 O O . SER B 1 264 ? 22.672 -28.203 -1.401 1 88.25 264 SER B O 1
ATOM 4247 N N . SER B 1 265 ? 21.25 -26.578 -1.93 1 89.38 265 SER B N 1
ATOM 4248 C CA . SER B 1 265 ? 20.453 -26.75 -0.728 1 89.38 265 SER B CA 1
ATOM 4249 C C . SER B 1 265 ? 19 -27.047 -1.077 1 89.38 265 SER B C 1
ATOM 4251 O O . SER B 1 265 ? 18.531 -26.734 -2.176 1 89.38 265 SER B O 1
ATOM 4253 N N . CYS B 1 266 ? 18.391 -27.75 -0.127 1 92.25 266 CYS B N 1
ATOM 4254 C CA . CYS B 1 266 ? 17 -28.125 -0.28 1 92.25 266 CYS B CA 1
ATOM 4255 C C . CYS B 1 266 ? 16.094 -27.25 0.586 1 92.25 266 CYS B C 1
ATOM 4257 O O . CYS B 1 266 ? 16.438 -26.953 1.735 1 92.25 266 CYS B O 1
ATOM 4259 N N . ARG B 1 267 ? 14.969 -26.812 -0.048 1 92.19 267 ARG B N 1
ATOM 4260 C CA . ARG B 1 267 ? 13.992 -26.031 0.704 1 92.19 267 ARG B CA 1
ATOM 4261 C C . ARG B 1 267 ? 12.586 -26.594 0.523 1 92.19 267 ARG B C 1
ATOM 4263 O O . ARG B 1 267 ? 12.148 -26.812 -0.604 1 92.19 267 ARG B O 1
ATOM 4270 N N . ASP B 1 268 ? 11.898 -26.75 1.646 1 93.56 268 ASP B N 1
ATOM 4271 C CA . ASP B 1 268 ? 10.523 -27.234 1.581 1 93.56 268 ASP B CA 1
ATOM 4272 C C . ASP B 1 268 ? 9.602 -26.188 0.951 1 93.56 268 ASP B C 1
ATOM 4274 O O . ASP B 1 268 ? 9.773 -24.984 1.167 1 93.56 268 ASP B O 1
ATOM 4278 N N . SER B 1 269 ? 8.672 -26.672 0.125 1 91.69 269 SER B N 1
ATOM 4279 C CA . SER B 1 269 ? 7.613 -25.812 -0.392 1 91.69 269 SER B CA 1
ATOM 4280 C C . SER B 1 269 ? 6.41 -25.797 0.542 1 91.69 269 SER B C 1
ATOM 4282 O O . SER B 1 269 ? 6.129 -26.781 1.226 1 91.69 269 SER B O 1
ATOM 4284 N N . SER B 1 270 ? 5.645 -24.703 0.532 1 88.69 270 SER B N 1
ATOM 4285 C CA . SER B 1 270 ? 4.555 -24.484 1.482 1 88.69 270 SER B CA 1
ATOM 4286 C C . SER B 1 270 ? 3.404 -25.453 1.225 1 88.69 270 SER B C 1
ATOM 4288 O O . SER B 1 270 ? 2.637 -25.766 2.137 1 88.69 270 SER B O 1
ATOM 4290 N N . TYR B 1 271 ? 3.285 -25.984 0.037 1 91.81 271 TYR B N 1
ATOM 4291 C CA . TYR B 1 271 ? 2.146 -26.828 -0.306 1 91.81 271 TYR B CA 1
ATOM 4292 C C . TYR B 1 271 ? 2.607 -28.203 -0.772 1 91.81 271 TYR B C 1
ATOM 4294 O O . TYR B 1 271 ? 1.987 -28.812 -1.649 1 91.81 271 TYR B O 1
ATOM 4302 N N . GLY B 1 272 ? 3.742 -28.578 -0.166 1 92.25 272 GLY B N 1
ATOM 4303 C CA . GLY B 1 272 ? 4.293 -29.891 -0.478 1 92.25 272 GLY B CA 1
ATOM 4304 C C . GLY B 1 272 ? 5.43 -29.828 -1.483 1 92.25 272 GLY B C 1
ATOM 4305 O O . GLY B 1 272 ? 5.496 -28.922 -2.303 1 92.25 272 GLY B O 1
ATOM 4306 N N . GLY B 1 273 ? 6.223 -30.797 -1.318 1 94.62 273 GLY B N 1
ATOM 4307 C CA . GLY B 1 273 ? 7.363 -30.875 -2.215 1 94.62 273 GLY B CA 1
ATOM 4308 C C . GLY B 1 273 ? 8.531 -30.016 -1.768 1 94.62 273 GLY B C 1
ATOM 4309 O O . GLY B 1 273 ? 8.602 -29.609 -0.609 1 94.62 273 GLY B O 1
ATOM 4310 N N . TYR B 1 274 ? 9.438 -29.891 -2.639 1 93.19 274 TYR B N 1
ATOM 4311 C CA . TYR B 1 274 ? 10.656 -29.172 -2.291 1 93.19 274 TYR B CA 1
ATOM 4312 C C . TYR B 1 274 ? 11.281 -28.531 -3.529 1 93.19 274 TYR B C 1
ATOM 4314 O O . TYR B 1 274 ? 10.852 -28.797 -4.652 1 93.19 274 TYR B O 1
ATOM 4322 N N . GLN B 1 275 ? 12.188 -27.656 -3.297 1 92.19 275 GLN B N 1
ATOM 4323 C CA . GLN B 1 275 ? 12.977 -26.984 -4.324 1 92.19 275 GLN B CA 1
ATOM 4324 C C . GLN B 1 275 ? 14.469 -27.047 -4 1 92.19 275 GLN B C 1
ATOM 4326 O O . GLN B 1 275 ? 14.852 -27.281 -2.854 1 92.19 275 GLN B O 1
ATOM 4331 N N . CYS B 1 276 ? 15.203 -26.859 -4.98 1 90.75 276 CYS B N 1
ATOM 4332 C CA . CYS B 1 276 ? 16.656 -26.828 -4.82 1 90.75 276 CYS B CA 1
ATOM 4333 C C . CYS B 1 276 ? 17.203 -25.438 -5.09 1 90.75 276 CYS B C 1
ATOM 4335 O O . CYS B 1 276 ? 16.719 -24.734 -5.977 1 90.75 276 CYS B O 1
ATOM 4337 N N . ASP B 1 277 ? 18.203 -24.984 -4.297 1 88.31 277 ASP B N 1
ATOM 4338 C CA . ASP B 1 277 ? 18.844 -23.688 -4.473 1 88.31 277 ASP B CA 1
ATOM 4339 C C . ASP B 1 277 ? 20.359 -23.797 -4.402 1 88.31 277 ASP B C 1
ATOM 4341 O O . ASP B 1 277 ? 20.891 -24.609 -3.646 1 88.31 277 ASP B O 1
ATOM 4345 N N . CYS B 1 278 ? 20.984 -22.922 -5.211 1 85.44 278 CYS B N 1
ATOM 4346 C CA . CYS B 1 278 ? 22.438 -22.844 -5.062 1 85.44 278 CYS B CA 1
ATOM 4347 C C . CYS B 1 278 ? 22.812 -21.859 -3.955 1 85.44 278 CYS B C 1
ATOM 4349 O O . CYS B 1 278 ? 22.219 -20.797 -3.828 1 85.44 278 CYS B O 1
ATOM 4351 N N . SER B 1 279 ? 23.594 -22.203 -2.941 1 72.25 279 SER B N 1
ATOM 4352 C CA . SER B 1 279 ? 23.969 -21.422 -1.767 1 72.25 279 SER B CA 1
ATOM 4353 C C . SER B 1 279 ? 24.719 -20.156 -2.158 1 72.25 279 SER B C 1
ATOM 4355 O O . SER B 1 279 ? 24.594 -19.125 -1.49 1 72.25 279 SER B O 1
ATOM 4357 N N . SER B 1 280 ? 25.703 -20.125 -2.938 1 62.12 280 SER B N 1
ATOM 4358 C CA . SER B 1 280 ? 26.656 -19.031 -3.094 1 62.12 280 SER B CA 1
ATOM 4359 C C . SER B 1 280 ? 26.453 -18.312 -4.43 1 62.12 280 SER B C 1
ATOM 4361 O O . SER B 1 280 ? 26.938 -17.203 -4.621 1 62.12 280 SER B O 1
ATOM 4363 N N . TYR B 1 281 ? 25.844 -18.906 -5.375 1 56.84 281 TYR B N 1
ATOM 4364 C CA . TYR B 1 281 ? 25.969 -18.266 -6.676 1 56.84 281 TYR B CA 1
ATOM 4365 C C . TYR B 1 281 ? 24.625 -18.172 -7.367 1 56.84 281 TYR B C 1
ATOM 4367 O O . TYR B 1 281 ? 23.969 -19.172 -7.617 1 56.84 281 TYR B O 1
ATOM 4375 N N . SER B 1 282 ? 24.234 -16.906 -7.5 1 60.16 282 SER B N 1
ATOM 4376 C CA . SER B 1 282 ? 23.047 -16.578 -8.273 1 60.16 282 SER B CA 1
ATOM 4377 C C . SER B 1 282 ? 23.219 -16.953 -9.742 1 60.16 282 SER B C 1
ATOM 4379 O O . SER B 1 282 ? 24.312 -16.828 -10.289 1 60.16 282 SER B O 1
ATOM 4381 N N . GLY B 1 283 ? 22.406 -17.734 -10.297 1 63.34 283 GLY B N 1
ATOM 4382 C CA . GLY B 1 283 ? 22.359 -18 -11.727 1 63.34 283 GLY B CA 1
ATOM 4383 C C . GLY B 1 283 ? 22.781 -19.406 -12.086 1 63.34 283 GLY B C 1
ATOM 4384 O O . GLY B 1 283 ? 22.812 -19.766 -13.266 1 63.34 283 GLY B O 1
ATOM 4385 N N . ARG B 1 284 ? 23.078 -20.156 -11.109 1 79.5 284 ARG B N 1
ATOM 4386 C CA . ARG B 1 284 ? 23.453 -21.547 -11.336 1 79.5 284 ARG B CA 1
ATOM 4387 C C . ARG B 1 284 ? 22.234 -22.469 -11.195 1 79.5 284 ARG B C 1
ATOM 4389 O O . ARG B 1 284 ? 21.156 -22.016 -10.836 1 79.5 284 ARG B O 1
ATOM 4396 N N . ASN B 1 285 ? 22.484 -23.75 -11.742 1 89 285 ASN B N 1
ATOM 4397 C CA . ASN B 1 285 ? 21.359 -24.656 -11.797 1 89 285 ASN B CA 1
ATOM 4398 C C . ASN B 1 285 ? 21.516 -25.812 -10.805 1 89 285 ASN B C 1
ATOM 4400 O O . ASN B 1 285 ? 22.328 -26.703 -11.008 1 89 285 ASN B O 1
ATOM 4404 N N . PRO B 1 286 ? 20.734 -25.781 -9.828 1 91.25 286 PRO B N 1
ATOM 4405 C CA . PRO B 1 286 ? 20.891 -26.766 -8.766 1 91.25 286 PRO B CA 1
ATOM 4406 C C . PRO B 1 286 ? 20.375 -28.156 -9.164 1 91.25 286 PRO B C 1
ATOM 4408 O O . PRO B 1 286 ? 20.547 -29.125 -8.414 1 91.25 286 PRO B O 1
ATOM 4411 N N . TYR B 1 287 ? 19.859 -28.344 -10.344 1 91.81 287 TYR B N 1
ATOM 4412 C CA . TYR B 1 287 ? 19.219 -29.594 -10.742 1 91.81 287 TYR B CA 1
ATOM 4413 C C . TYR B 1 287 ? 20.125 -30.391 -11.672 1 91.81 287 TYR B C 1
ATOM 4415 O O . TYR B 1 287 ? 19.781 -31.516 -12.055 1 91.81 287 TYR B O 1
ATOM 4423 N N . ILE B 1 288 ? 21.219 -29.797 -11.953 1 91.88 288 ILE B N 1
ATOM 4424 C CA . ILE B 1 288 ? 22.156 -30.453 -12.859 1 91.88 288 ILE B CA 1
ATOM 4425 C C . ILE B 1 288 ? 23.422 -30.828 -12.102 1 91.88 288 ILE B C 1
ATOM 4427 O O . ILE B 1 288 ? 23.844 -30.109 -11.188 1 91.88 288 ILE B O 1
ATOM 4431 N N . LEU B 1 289 ? 23.984 -31.969 -12.602 1 90.5 289 LEU B N 1
ATOM 4432 C CA . LEU B 1 289 ? 25.219 -32.438 -11.969 1 90.5 289 LEU B CA 1
ATOM 4433 C C . LEU B 1 289 ? 26.281 -31.328 -11.969 1 90.5 289 LEU B C 1
ATOM 4435 O O . LEU B 1 289 ? 26.594 -30.766 -13.023 1 90.5 289 LEU B O 1
ATOM 4439 N N . ASP B 1 290 ? 26.766 -30.891 -10.758 1 84.25 290 ASP B N 1
ATOM 4440 C CA . ASP B 1 290 ? 27.781 -29.875 -10.547 1 84.25 290 ASP B CA 1
ATOM 4441 C C . ASP B 1 290 ? 27.312 -28.5 -11.039 1 84.25 290 ASP B C 1
ATOM 4443 O O . ASP B 1 290 ? 28.109 -27.672 -11.469 1 84.25 290 ASP B O 1
ATOM 4447 N N . GLY B 1 291 ? 26.078 -28.391 -11.141 1 86.19 291 GLY B N 1
ATOM 4448 C CA . GLY B 1 291 ? 25.5 -27.172 -11.688 1 86.19 291 GLY B CA 1
ATOM 4449 C C . GLY B 1 291 ? 25.703 -25.953 -10.805 1 86.19 291 GLY B C 1
ATOM 4450 O O . GLY B 1 291 ? 25.547 -24.828 -11.25 1 86.19 291 GLY B O 1
ATOM 4451 N N . CYS B 1 292 ? 26.031 -26.188 -9.547 1 85.94 292 CYS B N 1
ATOM 4452 C CA . CYS B 1 292 ? 26.234 -25.062 -8.625 1 85.94 292 CYS B CA 1
ATOM 4453 C C . CYS B 1 292 ? 27.703 -24.703 -8.516 1 85.94 292 CYS B C 1
ATOM 4455 O O . CYS B 1 292 ? 28.078 -23.781 -7.793 1 85.94 292 CYS B O 1
ATOM 4457 N N . THR B 1 293 ? 28.547 -25.375 -8.961 1 75.56 293 THR B N 1
ATOM 4458 C CA . THR B 1 293 ? 29.984 -25.141 -8.852 1 75.56 293 THR B CA 1
ATOM 4459 C C . THR B 1 293 ? 30.438 -24.109 -9.875 1 75.56 293 THR B C 1
ATOM 4461 O O . THR B 1 293 ? 29.828 -23.953 -10.93 1 75.56 293 THR B O 1
ATOM 4464 N N . ARG B 1 294 ? 31.188 -23.078 -9.328 1 57.94 294 ARG B N 1
ATOM 4465 C CA . ARG B 1 294 ? 31.828 -22.062 -10.164 1 57.94 294 ARG B CA 1
ATOM 4466 C C . ARG B 1 294 ? 32.5 -22.703 -11.383 1 57.94 294 ARG B C 1
ATOM 4468 O O . ARG B 1 294 ? 33.219 -23.672 -11.258 1 57.94 294 ARG B O 1
ATOM 4475 N N . GLN B 1 295 ? 31.875 -22.703 -12.492 1 49.47 295 GLN B N 1
ATOM 4476 C CA . GLN B 1 295 ? 32.719 -23.125 -13.602 1 49.47 295 GLN B CA 1
ATOM 4477 C C . GLN B 1 295 ? 33.969 -22.25 -13.711 1 49.47 295 GLN B C 1
ATOM 4479 O O . GLN B 1 295 ? 33.875 -21.031 -13.633 1 49.47 295 GLN B O 1
ATOM 4484 N N . GLU B 1 296 ? 35.125 -22.688 -13.414 1 44.53 296 GLU B N 1
ATOM 4485 C CA . GLU B 1 296 ? 36.344 -21.922 -13.578 1 44.53 296 GLU B CA 1
ATOM 4486 C C . GLU B 1 296 ? 36.219 -20.906 -14.711 1 44.53 296 GLU B C 1
ATOM 4488 O O . GLU B 1 296 ? 36.719 -19.781 -14.609 1 44.53 296 GLU B O 1
ATOM 4493 N N . GLY B 1 297 ? 35.969 -21.281 -16.062 1 40.72 297 GLY B N 1
ATOM 4494 C CA . GLY B 1 297 ? 36.156 -20.516 -17.281 1 40.72 297 GLY B CA 1
ATOM 4495 C C . GLY B 1 297 ? 35.031 -19.516 -17.531 1 40.72 297 GLY B C 1
ATOM 4496 O O . GLY B 1 297 ? 35.062 -18.797 -18.531 1 40.72 297 GLY B O 1
ATOM 4497 N N . ALA B 1 298 ? 33.906 -19.812 -17.188 1 38.84 298 ALA B N 1
ATOM 4498 C CA . ALA B 1 298 ? 32.906 -18.922 -17.797 1 38.84 298 ALA B CA 1
ATOM 4499 C C . ALA B 1 298 ? 32.938 -17.547 -17.109 1 38.84 298 ALA B C 1
ATOM 4501 O O . ALA B 1 298 ? 32.688 -17.453 -15.906 1 38.84 298 ALA B O 1
ATOM 4502 N N . SER B 1 299 ? 33.719 -16.625 -17.594 1 34.66 299 SER B N 1
ATOM 4503 C CA . SER B 1 299 ? 33.75 -15.188 -17.344 1 34.66 299 SER B CA 1
ATOM 4504 C C . SER B 1 299 ? 32.312 -14.656 -17.109 1 34.66 299 SER B C 1
ATOM 4506 O O . SER B 1 299 ? 31.391 -15 -17.828 1 34.66 299 SER B O 1
ATOM 4508 N N . CYS B 1 300 ? 31.969 -14.508 -15.961 1 34.91 300 CYS B N 1
ATOM 4509 C CA . CYS B 1 300 ? 30.75 -13.758 -15.719 1 34.91 300 CYS B CA 1
ATOM 4510 C C . CYS B 1 300 ? 30.547 -12.672 -16.781 1 34.91 300 CYS B C 1
ATOM 4512 O O . CYS B 1 300 ? 31.438 -11.844 -16.984 1 34.91 300 CYS B O 1
ATOM 4514 N N . PRO B 1 301 ? 29.703 -12.922 -17.766 1 34.19 301 PRO B N 1
ATOM 4515 C CA . PRO B 1 301 ? 29.547 -11.75 -18.625 1 34.19 301 PRO B CA 1
ATOM 4516 C C . PRO B 1 301 ? 29.422 -10.445 -17.828 1 34.19 301 PRO B C 1
ATOM 4518 O O . PRO B 1 301 ? 28.719 -10.406 -16.812 1 34.19 301 PRO B O 1
ATOM 4521 N N . THR B 1 302 ? 30.5 -9.758 -17.734 1 30.88 302 THR B N 1
ATOM 4522 C CA . THR B 1 302 ? 30.469 -8.375 -17.281 1 30.88 302 THR B CA 1
ATOM 4523 C C . THR B 1 302 ? 29.281 -7.633 -17.891 1 30.88 302 THR B C 1
ATOM 4525 O O . THR B 1 302 ? 29.172 -7.539 -19.125 1 30.88 302 THR B O 1
ATOM 4528 N N . PHE B 1 303 ? 28.125 -7.762 -17.312 1 28.88 303 PHE B N 1
ATOM 4529 C CA . PHE B 1 303 ? 27.109 -6.797 -17.719 1 28.88 303 PHE B CA 1
ATOM 4530 C C . PHE B 1 303 ? 27.703 -5.391 -17.781 1 28.88 303 PHE B C 1
ATOM 4532 O O . PHE B 1 303 ? 28.156 -4.859 -16.766 1 28.88 303 PHE B O 1
ATOM 4539 N N . PHE B 1 304 ? 28.359 -5.074 -18.891 1 29.42 304 PHE B N 1
ATOM 4540 C CA . PHE B 1 304 ? 28.75 -3.711 -19.234 1 29.42 304 PHE B CA 1
ATOM 4541 C C . PHE B 1 304 ? 27.547 -2.777 -19.172 1 29.42 304 PHE B C 1
ATOM 4543 O O . PHE B 1 304 ? 26.531 -3.02 -19.844 1 29.42 304 PHE B O 1
ATOM 4550 N N . THR B 1 305 ? 27.25 -2.299 -18.047 1 27.83 305 THR B N 1
ATOM 4551 C CA . THR B 1 305 ? 26.438 -1.093 -18.047 1 27.83 305 THR B CA 1
ATOM 4552 C C . THR B 1 305 ? 26.984 -0.069 -19.047 1 27.83 305 THR B C 1
ATOM 4554 O O . THR B 1 305 ? 28.094 0.441 -18.859 1 27.83 305 THR B O 1
ATOM 4557 N N . LYS B 1 306 ? 26.812 -0.293 -20.359 1 21.95 306 LYS B N 1
ATOM 4558 C CA . LYS B 1 306 ? 27.109 0.769 -21.312 1 21.95 306 LYS B CA 1
ATOM 4559 C C . LYS B 1 306 ? 26.484 2.09 -20.875 1 21.95 306 LYS B C 1
ATOM 4561 O O . LYS B 1 306 ? 25.266 2.18 -20.719 1 21.95 306 LYS B O 1
ATOM 4566 N N . ARG B 1 307 ? 27.297 2.873 -20.297 1 25.88 307 ARG B N 1
ATOM 4567 C CA . ARG B 1 307 ? 27.156 4.32 -20.219 1 25.88 307 ARG B CA 1
ATOM 4568 C C . ARG B 1 307 ? 27.062 4.949 -21.594 1 25.88 307 ARG B C 1
ATOM 4570 O O . ARG B 1 307 ? 28.031 4.906 -22.375 1 25.88 307 ARG B O 1
ATOM 4577 N N . SER B 1 308 ? 26.062 4.543 -22.422 1 21.58 308 SER B N 1
ATOM 4578 C CA . SER B 1 308 ? 25.922 5.57 -23.453 1 21.58 308 SER B CA 1
ATOM 4579 C C . SER B 1 308 ? 25.438 6.887 -22.844 1 21.58 308 SER B C 1
ATOM 4581 O O . SER B 1 308 ? 24.656 6.883 -21.891 1 21.58 308 SER B O 1
#

Radius of gyration: 29.95 Å; Cα contacts (8 Å, |Δi|>4): 1480; chains: 2; bounding box: 74×86×72 Å

Organism: Triticum turgidum subsp. durum (NCBI:txid4567)

Solvent-accessible surface area (backbone atoms only — not comparable to full-atom values): 32648 Å² total; per-residue (Å²): 135,81,79,73,78,70,77,68,68,73,62,73,71,78,68,73,78,68,62,62,64,83,43,43,39,50,56,62,43,44,69,76,73,45,63,86,41,67,55,56,39,68,93,26,61,44,53,62,50,29,20,51,63,71,62,29,15,27,55,77,34,41,37,35,72,42,69,89,44,97,65,36,43,30,20,50,36,89,49,89,48,50,44,69,38,59,46,63,52,60,42,29,35,26,26,82,45,74,41,80,40,82,79,66,74,35,76,43,78,46,82,46,75,48,68,48,88,44,90,31,35,27,36,36,36,61,25,28,38,36,38,36,22,51,29,35,35,39,38,32,21,36,48,97,53,86,50,70,66,20,20,29,24,18,35,34,86,93,49,76,53,65,68,52,38,52,38,35,4,40,10,14,20,50,31,64,39,89,49,66,30,54,29,33,34,32,45,35,35,35,55,32,71,74,53,52,85,79,59,71,74,58,60,24,38,38,35,35,28,29,48,74,70,59,62,53,38,52,30,28,44,42,64,62,47,25,74,81,37,62,80,61,42,58,37,18,38,30,32,51,36,44,64,91,32,66,28,44,71,57,25,61,72,40,60,75,55,30,53,54,23,63,74,34,41,74,40,65,40,98,76,37,4,21,45,41,31,40,79,86,45,91,82,30,32,19,46,28,56,58,29,39,54,80,62,86,77,68,67,69,77,69,77,70,77,74,81,121,137,83,81,74,77,70,77,68,70,74,62,74,73,79,67,71,78,67,62,60,64,83,45,42,38,48,57,60,43,43,69,75,74,44,64,84,42,66,55,56,38,67,91,25,62,43,52,62,49,30,20,51,61,71,64,30,13,28,54,76,32,42,36,33,71,42,69,88,47,97,64,35,43,29,20,49,36,92,49,92,49,49,45,68,38,59,46,65,55,60,40,28,34,28,25,83,44,74,40,80,41,83,80,64,74,37,77,42,78,44,82,48,76,50,66,48,89,46,90,30,33,26,37,36,36,61,23,28,38,36,39,36,21,48,30,36,36,38,41,32,21,36,50,97,52,86,50,70,66,21,19,30,25,17,38,34,87,91,51,77,52,67,68,53,38,52,37,35,3,41,10,13,21,51,31,64,40,89,48,68,30,54,28,33,33,32,45,36,36,33,53,31,75,75,55,52,85,80,58,70,76,56,61,24,38,37,34,34,27,31,46,73,72,58,60,52,39,54,29,28,44,43,63,63,47,23,74,84,38,62,80,62,44,59,38,20,38,31,30,52,35,43,64,90,31,66,27,43,70,56,24,62,70,42,60,74,55,32,53,56,24,65,72,34,42,73,40,66,41,98,76,37,3,20,43,42,31,40,78,85,45,91,83,32,35,19,46,28,55,58,28,41,52,81,60,87,78,68,68,68,76,72,78,70,77,74,80,120